Protein AF-A0A2M8BBN2-F1 (afdb_monomer_lite)

Radius of gyration: 57.18 Å; chains: 1; bounding box: 96×46×181 Å

Structure (mmCIF, N/CA/C/O backbone):
data_AF-A0A2M8BBN2-F1
#
_entry.id   AF-A0A2M8BBN2-F1
#
loop_
_atom_site.group_PDB
_atom_site.id
_atom_site.type_symbol
_atom_site.label_atom_id
_atom_site.label_alt_id
_atom_site.label_comp_id
_atom_site.label_asym_id
_atom_site.label_entity_id
_atom_site.label_seq_id
_atom_site.pdbx_PDB_ins_code
_atom_site.Cartn_x
_atom_site.Cartn_y
_atom_site.Cartn_z
_atom_site.occupancy
_atom_site.B_iso_or_equiv
_atom_site.auth_seq_id
_atom_site.auth_comp_id
_atom_site.auth_asym_id
_atom_site.auth_atom_id
_atom_site.pdbx_PDB_model_num
ATOM 1 N N . MET A 1 1 ? -32.817 11.558 -73.828 1.00 37.06 1 MET A N 1
ATOM 2 C CA . MET A 1 1 ? -32.013 11.153 -75.002 1.00 37.06 1 MET A CA 1
ATOM 3 C C . MET A 1 1 ? -30.669 11.854 -74.907 1.00 37.06 1 MET A C 1
ATOM 5 O O . MET A 1 1 ? -30.697 13.059 -74.718 1.00 37.06 1 MET A O 1
ATOM 9 N N . ALA A 1 2 ? -29.582 11.078 -75.043 1.00 34.38 2 ALA A N 1
ATOM 10 C CA . ALA A 1 2 ? -28.159 11.454 -75.169 1.00 34.38 2 ALA A CA 1
ATOM 11 C C . ALA A 1 2 ? -27.534 12.203 -73.961 1.00 34.38 2 ALA A C 1
ATOM 13 O O . ALA A 1 2 ? -28.045 13.233 -73.549 1.00 34.38 2 ALA A O 1
ATOM 14 N N . GLN A 1 3 ? -26.532 11.662 -73.238 1.00 32.53 3 GLN A N 1
ATOM 15 C CA . GLN A 1 3 ? -25.107 11.468 -73.624 1.00 32.53 3 GLN A CA 1
ATOM 16 C C . GLN A 1 3 ? -24.518 12.761 -74.222 1.00 32.53 3 GLN A C 1
ATOM 18 O O . GLN A 1 3 ? -25.110 13.316 -75.132 1.00 32.53 3 GLN A O 1
ATOM 23 N N . SER A 1 4 ? -23.371 13.318 -73.837 1.00 32.38 4 SER A N 1
ATOM 24 C CA . SER A 1 4 ? -22.127 12.802 -73.263 1.00 32.38 4 SER A CA 1
ATOM 25 C C . SER A 1 4 ? -21.274 14.036 -72.905 1.00 32.38 4 SER A C 1
ATOM 27 O O . SER A 1 4 ? -21.249 14.983 -73.689 1.00 32.38 4 SER A O 1
ATOM 29 N N . SER A 1 5 ? -20.552 14.021 -71.784 1.00 33.72 5 SER A N 1
ATOM 30 C CA . SER A 1 5 ? -19.130 14.384 -71.808 1.00 33.72 5 SER A CA 1
ATOM 31 C C . SER A 1 5 ? -18.450 13.862 -70.550 1.00 33.72 5 SER A C 1
ATOM 33 O O . SER A 1 5 ? -18.867 14.147 -69.430 1.00 33.72 5 SER A O 1
ATOM 35 N N . GLN A 1 6 ? -17.444 13.027 -70.771 1.00 36.12 6 GLN A N 1
ATOM 36 C CA . GLN A 1 6 ? -16.633 12.387 -69.753 1.00 36.12 6 GLN A CA 1
ATOM 37 C C . GLN A 1 6 ? -15.686 13.390 -69.090 1.00 36.12 6 GLN A C 1
ATOM 39 O O . GLN A 1 6 ? -15.004 14.143 -69.782 1.00 36.12 6 GLN A O 1
ATOM 44 N N . VAL A 1 7 ? -15.563 13.307 -67.767 1.00 32.25 7 VAL A N 1
ATOM 45 C CA . VAL A 1 7 ? -14.305 13.604 -67.078 1.00 32.25 7 VAL A CA 1
ATOM 46 C C . VAL A 1 7 ? -13.905 12.326 -66.361 1.00 32.25 7 VAL A C 1
ATOM 48 O O . VAL A 1 7 ? -14.660 11.769 -65.568 1.00 32.25 7 VAL A O 1
ATOM 51 N N . ASN A 1 8 ? -12.754 11.822 -66.783 1.00 30.36 8 ASN A N 1
ATOM 52 C CA . ASN A 1 8 ? -12.190 10.546 -66.405 1.00 30.36 8 ASN A CA 1
ATOM 53 C C . ASN A 1 8 ? -11.546 10.652 -65.018 1.00 30.36 8 ASN A C 1
ATOM 55 O O . ASN A 1 8 ? -10.947 11.671 -64.672 1.00 30.36 8 ASN A O 1
ATOM 59 N N . VAL A 1 9 ? -11.703 9.580 -64.254 1.00 37.41 9 VAL A N 1
ATOM 60 C CA . VAL A 1 9 ? -11.270 9.396 -62.871 1.00 37.41 9 VAL A CA 1
ATOM 61 C C . VAL A 1 9 ? -9.743 9.468 -62.797 1.00 37.41 9 VAL A C 1
ATOM 63 O O . VAL A 1 9 ? -9.046 8.592 -63.302 1.00 37.41 9 VAL A O 1
ATOM 66 N N . GLY A 1 10 ? -9.235 10.536 -62.182 1.00 28.20 10 GLY A N 1
ATOM 67 C CA . GLY A 1 10 ? -7.835 10.708 -61.812 1.00 28.20 10 GLY A CA 1
ATOM 68 C C . GLY A 1 10 ? -7.671 10.453 -60.320 1.00 28.20 10 GLY A C 1
ATOM 69 O O . GLY A 1 10 ? -8.045 11.279 -59.496 1.00 28.20 10 GLY A O 1
ATOM 70 N N . LEU A 1 11 ? -7.152 9.271 -60.024 1.00 31.52 11 LEU A N 1
ATOM 71 C CA . LEU A 1 11 ? -6.739 8.726 -58.739 1.00 31.52 11 LEU A CA 1
ATOM 72 C C . LEU A 1 11 ? -5.908 9.736 -57.911 1.00 31.52 11 LEU A C 1
ATOM 74 O O . LEU A 1 11 ? -4.714 9.891 -58.147 1.00 31.52 11 LEU A O 1
ATOM 78 N N . PHE A 1 12 ? -6.523 10.403 -56.932 1.00 30.67 12 PHE A N 1
ATOM 79 C CA . PHE A 1 12 ? -5.801 11.038 -55.824 1.00 30.67 12 PHE A CA 1
ATOM 80 C C . PHE A 1 12 ? -5.547 9.963 -54.764 1.00 30.67 12 PHE A C 1
ATOM 82 O O . PHE A 1 12 ? -6.327 9.790 -53.830 1.00 30.67 12 PHE A O 1
ATOM 89 N N . LEU A 1 13 ? -4.480 9.188 -54.958 1.00 32.03 13 LEU A N 1
ATOM 90 C CA . LEU A 1 13 ? -3.864 8.451 -53.861 1.00 32.03 13 LEU A CA 1
ATOM 91 C C . LEU A 1 13 ? -3.110 9.480 -53.019 1.00 32.03 13 LEU A C 1
ATOM 93 O O . LEU A 1 13 ? -2.299 10.237 -53.556 1.00 32.03 13 LEU A O 1
ATOM 97 N N . LEU A 1 14 ? -3.436 9.523 -51.725 1.00 31.56 14 LEU A N 1
ATOM 98 C CA . LEU A 1 14 ? -2.664 10.215 -50.702 1.00 31.56 14 LEU A CA 1
ATOM 99 C C . LEU A 1 14 ? -1.179 9.946 -50.961 1.00 31.56 14 LEU A C 1
ATOM 101 O O . LEU A 1 14 ? -0.746 8.793 -50.945 1.00 31.56 14 LEU A O 1
ATOM 105 N N . ALA A 1 15 ? -0.414 11.008 -51.214 1.00 31.03 15 ALA A N 1
ATOM 106 C CA . ALA A 1 15 ? 1.025 10.959 -51.062 1.00 31.03 15 ALA A CA 1
ATOM 107 C C . ALA A 1 15 ? 1.270 10.674 -49.581 1.00 31.03 15 ALA A C 1
ATOM 109 O O . ALA A 1 15 ? 1.101 11.553 -48.735 1.00 31.03 15 ALA A O 1
ATOM 110 N N . GLY A 1 16 ? 1.542 9.403 -49.286 1.00 28.77 16 GLY A N 1
ATOM 111 C CA . GLY A 1 16 ? 2.002 8.969 -47.988 1.00 28.77 16 GLY A CA 1
ATOM 112 C C . GLY A 1 16 ? 3.194 9.826 -47.607 1.00 28.77 16 GLY A C 1
ATOM 113 O O . GLY A 1 16 ? 4.146 9.970 -48.376 1.00 28.77 16 GLY A O 1
ATOM 114 N N . ILE A 1 17 ? 3.093 10.417 -46.426 1.00 32.44 17 ILE A N 1
ATOM 115 C CA . ILE A 1 17 ? 4.240 10.826 -45.640 1.00 32.44 17 ILE A CA 1
ATOM 116 C C . ILE A 1 17 ? 5.052 9.538 -45.472 1.00 32.44 17 ILE A C 1
ATOM 118 O O . ILE A 1 17 ? 4.738 8.706 -44.626 1.00 32.44 17 ILE A O 1
ATOM 122 N N . LEU A 1 18 ? 6.035 9.317 -46.349 1.00 31.91 18 LEU A N 1
ATOM 123 C CA . LEU A 1 18 ? 7.192 8.528 -45.968 1.00 31.91 18 LEU A CA 1
ATOM 124 C C . LEU A 1 18 ? 7.856 9.383 -44.893 1.00 31.91 18 LEU A C 1
ATOM 126 O O . LEU A 1 18 ? 8.628 10.291 -45.194 1.00 31.91 18 LEU A O 1
ATOM 130 N N . ALA A 1 19 ? 7.490 9.129 -43.637 1.00 31.58 19 ALA A N 1
ATOM 131 C CA . ALA A 1 19 ? 8.482 9.213 -42.590 1.00 31.58 19 ALA A CA 1
ATOM 132 C C . ALA A 1 19 ? 9.641 8.369 -43.120 1.00 31.58 19 ALA A C 1
ATOM 134 O O . ALA A 1 19 ? 9.463 7.182 -43.413 1.00 31.58 19 ALA A O 1
ATOM 135 N N . ALA A 1 20 ? 10.775 9.011 -43.387 1.00 31.52 20 ALA A N 1
ATOM 136 C CA . ALA A 1 20 ? 12.019 8.283 -43.423 1.00 31.52 20 ALA A CA 1
ATOM 137 C C . ALA A 1 20 ? 12.077 7.595 -42.059 1.00 31.52 20 ALA A C 1
ATOM 139 O O . ALA A 1 20 ? 12.278 8.252 -41.041 1.00 31.52 20 ALA A O 1
ATOM 140 N N . LEU A 1 21 ? 11.742 6.303 -42.029 1.00 33.34 21 LEU A N 1
ATOM 141 C CA . LEU A 1 21 ? 12.210 5.426 -40.979 1.00 33.34 21 LEU A CA 1
ATOM 142 C C . LEU A 1 21 ? 13.723 5.586 -41.046 1.00 33.34 21 LEU A C 1
ATOM 144 O O . LEU A 1 21 ? 14.350 5.046 -41.954 1.00 33.34 21 LEU A O 1
ATOM 148 N N . ALA A 1 22 ? 14.273 6.422 -40.169 1.00 35.38 22 ALA A N 1
ATOM 149 C CA . ALA A 1 22 ? 15.676 6.350 -39.835 1.00 35.38 22 ALA A CA 1
ATOM 150 C C . ALA A 1 22 ? 15.870 4.902 -39.385 1.00 35.38 22 ALA A C 1
ATOM 152 O O . ALA A 1 22 ? 15.303 4.493 -38.371 1.00 35.38 22 ALA A O 1
ATOM 153 N N . LEU A 1 23 ? 16.532 4.083 -40.205 1.00 33.66 23 LEU A N 1
ATOM 154 C CA . LEU A 1 23 ? 16.928 2.759 -39.755 1.00 33.66 23 LEU A CA 1
ATOM 155 C C . LEU A 1 23 ? 17.962 3.001 -38.655 1.00 33.66 23 LEU A C 1
ATOM 157 O O . LEU A 1 23 ? 19.104 3.376 -38.926 1.00 33.66 23 LEU A O 1
ATOM 161 N N . SER A 1 24 ? 17.518 2.864 -37.406 1.00 41.41 24 SER A N 1
ATOM 162 C CA . SER A 1 24 ? 18.380 2.903 -36.234 1.00 41.41 24 SER A CA 1
ATOM 163 C C . SER A 1 24 ? 19.472 1.837 -36.368 1.00 41.41 24 SER A C 1
ATOM 165 O O . SER A 1 24 ? 19.289 0.825 -37.061 1.00 41.41 24 SER A O 1
ATOM 167 N N . PRO A 1 25 ? 20.654 2.064 -35.774 1.00 50.00 25 PRO A N 1
ATOM 168 C CA . PRO A 1 25 ? 21.705 1.068 -35.799 1.00 50.00 25 PRO A CA 1
ATOM 169 C C . PRO A 1 25 ? 21.200 -0.269 -35.239 1.00 50.00 25 PRO A C 1
ATOM 171 O O . PRO A 1 25 ? 20.546 -0.310 -34.205 1.00 50.00 25 PRO A O 1
ATOM 174 N N . ARG A 1 26 ? 21.560 -1.374 -35.897 1.00 55.41 26 ARG A N 1
ATOM 175 C CA . ARG A 1 26 ? 21.417 -2.734 -35.372 1.00 55.41 26 ARG A CA 1
ATOM 176 C C . ARG A 1 26 ? 22.213 -2.806 -34.077 1.00 55.41 26 ARG A C 1
ATOM 178 O O . ARG A 1 26 ? 23.399 -2.483 -34.095 1.00 55.41 26 ARG A O 1
ATOM 185 N N . GLU A 1 27 ? 21.589 -3.254 -32.996 1.00 59.31 27 GLU A N 1
ATOM 186 C CA . GLU A 1 27 ? 22.273 -3.451 -31.719 1.00 59.31 27 GLU A CA 1
ATOM 187 C C . GLU A 1 27 ? 23.444 -4.430 -31.834 1.00 59.31 27 GLU A C 1
ATOM 189 O O . GLU A 1 27 ? 23.440 -5.330 -32.680 1.00 59.31 27 GLU A O 1
ATOM 194 N N . ALA A 1 28 ? 24.450 -4.274 -30.971 1.00 63.75 28 ALA A N 1
ATOM 195 C CA . ALA A 1 28 ? 25.525 -5.250 -30.874 1.00 63.75 28 ALA A CA 1
ATOM 196 C C . ALA A 1 28 ? 24.996 -6.598 -30.373 1.00 63.75 28 ALA A C 1
ATOM 198 O O . ALA A 1 28 ? 24.472 -6.717 -29.270 1.00 63.75 28 ALA A O 1
ATOM 199 N N . GLN A 1 29 ? 25.190 -7.639 -31.175 1.00 68.81 29 GLN A N 1
ATOM 200 C CA . GLN A 1 29 ? 24.784 -9.001 -30.856 1.00 68.81 29 GLN A CA 1
ATOM 201 C C . GLN A 1 29 ? 25.965 -9.842 -30.371 1.00 68.81 29 GLN A C 1
ATOM 203 O O . GLN A 1 29 ? 27.129 -9.608 -30.709 1.00 68.81 29 GLN A O 1
ATOM 208 N N . ALA A 1 30 ? 25.663 -10.900 -29.615 1.00 66.75 30 ALA A N 1
ATOM 209 C CA . ALA A 1 30 ? 26.659 -11.894 -29.238 1.00 66.75 30 ALA A CA 1
ATOM 210 C C . ALA A 1 30 ? 27.315 -12.498 -30.495 1.00 66.75 30 ALA A C 1
ATOM 212 O O . ALA A 1 30 ? 26.665 -13.172 -31.293 1.00 66.75 30 ALA A O 1
ATOM 213 N N . GLY A 1 31 ? 28.622 -12.278 -30.655 1.00 81.25 31 GLY A N 1
ATOM 214 C CA . GLY A 1 31 ? 29.372 -12.731 -31.830 1.00 81.25 31 GLY A CA 1
ATOM 215 C C . GLY A 1 31 ? 29.599 -11.665 -32.904 1.00 81.25 31 GLY A C 1
ATOM 216 O O . GLY A 1 31 ? 30.315 -11.948 -33.867 1.00 81.25 31 GLY A O 1
ATOM 217 N N . ASP A 1 32 ? 29.071 -10.449 -32.734 1.00 88.44 32 ASP A N 1
ATOM 218 C CA . ASP A 1 32 ? 29.403 -9.335 -33.617 1.00 88.44 32 ASP A CA 1
ATOM 219 C C . ASP A 1 32 ? 30.879 -8.948 -33.464 1.00 88.44 32 ASP A C 1
ATOM 221 O O . ASP A 1 32 ? 31.472 -9.002 -32.376 1.00 88.44 32 ASP A O 1
ATOM 225 N N . LYS A 1 33 ? 31.496 -8.598 -34.591 1.00 94.88 33 LYS A N 1
ATOM 226 C CA . LYS A 1 33 ? 32.918 -8.253 -34.679 1.00 94.88 33 LYS A CA 1
ATOM 227 C C . LYS A 1 33 ? 33.107 -6.782 -35.016 1.00 94.88 33 LYS A C 1
ATOM 229 O O . LYS A 1 33 ? 32.196 -6.106 -35.491 1.00 94.88 33 LYS A O 1
ATOM 234 N N . VAL A 1 34 ? 34.331 -6.305 -34.860 1.00 96.38 34 VAL A N 1
ATOM 235 C CA . VAL A 1 34 ? 34.770 -5.005 -35.373 1.00 96.38 34 VAL A CA 1
ATOM 236 C C . VAL A 1 34 ? 35.756 -5.219 -36.514 1.00 96.38 34 VAL A C 1
ATOM 238 O O . VAL A 1 34 ? 36.608 -6.104 -36.445 1.00 96.38 34 VAL A O 1
ATOM 241 N N . LEU A 1 35 ? 35.647 -4.415 -37.570 1.00 97.25 35 LEU A N 1
ATOM 242 C CA . LEU A 1 35 ? 36.564 -4.428 -38.708 1.00 97.25 35 LEU A CA 1
ATOM 243 C C . LEU A 1 35 ? 37.408 -3.154 -38.739 1.00 97.25 35 LEU A C 1
ATOM 245 O O . LEU A 1 35 ? 36.865 -2.062 -38.858 1.00 97.25 35 LEU A O 1
ATOM 249 N N . TRP A 1 36 ? 38.730 -3.296 -38.761 1.00 97.00 36 TRP A N 1
ATOM 250 C CA . TRP A 1 36 ? 39.663 -2.256 -39.192 1.00 97.00 36 TRP A CA 1
ATOM 251 C C . TRP A 1 36 ? 40.159 -2.564 -40.608 1.00 97.00 36 TRP A C 1
ATOM 253 O O . TRP A 1 36 ? 41.037 -3.409 -40.823 1.00 97.00 36 TRP A O 1
ATOM 263 N N . TYR A 1 37 ? 39.576 -1.896 -41.603 1.00 97.00 37 TYR A N 1
ATOM 264 C CA . TYR A 1 37 ? 39.881 -2.145 -43.008 1.00 97.00 37 TYR A CA 1
ATOM 265 C C . TYR A 1 37 ? 41.059 -1.287 -43.493 1.00 97.00 37 TYR A C 1
ATOM 267 O O . TYR A 1 37 ? 40.996 -0.057 -43.504 1.00 97.00 37 TYR A O 1
ATOM 275 N N . THR A 1 38 ? 42.126 -1.951 -43.948 1.00 95.62 38 THR A N 1
ATOM 276 C CA . THR A 1 38 ? 43.374 -1.325 -44.434 1.00 95.62 38 THR A CA 1
ATOM 277 C C . THR A 1 38 ? 43.567 -1.455 -45.945 1.00 95.62 38 THR A C 1
ATOM 279 O O . THR A 1 38 ? 44.577 -1.011 -46.497 1.00 95.62 38 THR A O 1
ATOM 282 N N . GLY A 1 39 ? 42.602 -2.058 -46.647 1.00 94.94 39 GLY A N 1
ATOM 283 C CA . GLY A 1 39 ? 42.651 -2.206 -48.097 1.00 94.94 39 GLY A CA 1
ATOM 284 C C . GLY A 1 39 ? 42.485 -0.862 -48.807 1.00 94.94 39 GLY A C 1
ATOM 285 O O . GLY A 1 39 ? 42.400 0.193 -48.183 1.00 94.94 39 GLY A O 1
ATOM 286 N N . ASN A 1 40 ? 42.494 -0.868 -50.143 1.00 96.25 40 ASN A N 1
ATOM 287 C CA . ASN A 1 40 ? 42.498 0.373 -50.937 1.00 96.25 40 ASN A CA 1
ATOM 288 C C . ASN A 1 40 ? 43.667 1.314 -50.561 1.00 96.25 40 ASN A C 1
ATOM 290 O O . ASN A 1 40 ? 43.545 2.538 -50.613 1.00 96.25 40 ASN A O 1
ATOM 294 N N . ALA A 1 41 ? 44.809 0.721 -50.191 1.00 94.75 41 ALA A N 1
ATOM 295 C CA . ALA A 1 41 ? 45.997 1.404 -49.684 1.00 94.75 41 ALA A CA 1
ATOM 296 C C . ALA A 1 41 ? 45.751 2.245 -48.413 1.00 94.75 41 ALA A C 1
ATOM 298 O O . ALA A 1 41 ? 46.458 3.234 -48.197 1.00 94.75 41 ALA A O 1
ATOM 299 N N . GLY A 1 42 ? 44.783 1.847 -47.583 1.00 92.50 42 GLY A N 1
ATOM 300 C CA . GLY A 1 42 ? 44.562 2.406 -46.253 1.00 92.50 42 GLY A CA 1
ATOM 301 C C . GLY A 1 42 ? 45.752 2.205 -45.313 1.00 92.50 42 GLY A C 1
ATOM 302 O O . GLY A 1 42 ? 46.735 1.527 -45.641 1.00 92.50 42 GLY A O 1
ATOM 303 N N . ILE A 1 43 ? 45.692 2.839 -44.144 1.00 90.31 43 ILE A N 1
ATOM 304 C CA . ILE A 1 43 ? 46.792 2.794 -43.177 1.00 90.31 43 ILE A CA 1
ATOM 305 C C . ILE A 1 43 ? 46.643 1.644 -42.177 1.00 90.31 43 ILE A C 1
ATOM 307 O O . ILE A 1 43 ? 45.546 1.278 -41.756 1.00 90.31 43 ILE A O 1
ATOM 311 N N . VAL A 1 44 ? 47.786 1.103 -41.758 1.00 86.81 44 VAL A N 1
ATOM 312 C CA . VAL A 1 44 ? 47.883 0.196 -40.612 1.00 86.81 44 VAL A CA 1
ATOM 313 C C . VAL A 1 44 ? 48.313 1.044 -39.416 1.00 86.81 44 VAL A C 1
ATOM 315 O O . VAL A 1 44 ? 49.452 1.508 -39.377 1.00 86.81 44 VAL A O 1
ATOM 318 N N . GLY A 1 45 ? 47.389 1.301 -38.491 1.00 82.62 45 GLY A N 1
ATOM 319 C CA . GLY A 1 45 ? 47.650 2.036 -37.251 1.00 82.62 45 GLY A CA 1
ATOM 320 C C . GLY A 1 45 ? 47.882 1.105 -36.061 1.00 82.62 45 GLY A C 1
ATOM 321 O O . GLY A 1 45 ? 47.518 -0.070 -36.109 1.00 82.62 45 GLY A O 1
ATOM 322 N N . ASP A 1 46 ? 48.475 1.633 -34.988 1.00 90.12 46 ASP A N 1
ATOM 323 C CA . ASP A 1 46 ? 48.431 0.979 -33.676 1.00 90.12 46 ASP A CA 1
ATOM 324 C C . ASP A 1 46 ? 47.048 1.214 -33.060 1.00 90.12 46 ASP A C 1
ATOM 326 O O . ASP A 1 46 ? 46.723 2.341 -32.687 1.00 90.12 46 ASP A O 1
ATOM 330 N N . VAL A 1 47 ? 46.243 0.153 -33.026 1.00 92.94 47 VAL A N 1
ATOM 331 C CA . VAL A 1 47 ? 44.835 0.142 -32.597 1.00 92.94 47 VAL A CA 1
ATOM 332 C C . VAL A 1 47 ? 44.632 -0.686 -31.327 1.00 92.94 47 VAL A C 1
ATOM 334 O O . VAL A 1 47 ? 43.511 -1.082 -31.030 1.00 92.94 47 VAL A O 1
ATOM 337 N N . ALA A 1 48 ? 45.701 -0.982 -30.579 1.00 93.75 48 ALA A N 1
ATOM 338 C CA . ALA A 1 48 ? 45.621 -1.872 -29.419 1.00 93.75 48 ALA A CA 1
ATOM 339 C C . ALA A 1 48 ? 44.654 -1.364 -28.335 1.00 93.75 48 ALA A C 1
ATOM 341 O O . ALA A 1 48 ? 43.900 -2.153 -27.772 1.00 93.75 48 ALA A O 1
ATOM 342 N N . GLU A 1 49 ? 44.648 -0.054 -28.069 1.00 94.25 49 GLU A N 1
ATOM 343 C CA . GLU A 1 49 ? 43.718 0.549 -27.105 1.00 94.25 49 GLU A CA 1
ATOM 344 C C . GLU A 1 49 ? 42.272 0.499 -27.621 1.00 94.25 49 GLU A C 1
ATOM 346 O O . GLU A 1 49 ? 41.362 0.141 -26.884 1.00 94.25 49 GLU A O 1
ATOM 351 N N . LEU A 1 50 ? 42.057 0.802 -28.906 1.00 94.06 50 LEU A N 1
ATOM 352 C CA . LEU A 1 50 ? 40.733 0.734 -29.527 1.00 94.06 50 LEU A CA 1
ATOM 353 C C . LEU A 1 50 ? 40.154 -0.689 -29.467 1.00 94.06 50 LEU A C 1
ATOM 355 O O . LEU A 1 50 ? 38.998 -0.869 -29.094 1.00 94.06 50 LEU A O 1
ATOM 359 N N . ASP A 1 51 ? 40.964 -1.692 -29.814 1.00 95.19 51 ASP A N 1
ATOM 360 C CA . ASP A 1 51 ? 40.599 -3.110 -29.727 1.00 95.19 51 ASP A CA 1
ATOM 361 C C . ASP A 1 51 ? 40.215 -3.495 -28.290 1.00 95.19 51 ASP A C 1
ATOM 363 O O . ASP A 1 51 ? 39.142 -4.054 -28.056 1.00 95.19 51 ASP A O 1
ATOM 367 N N . LEU A 1 52 ? 41.051 -3.126 -27.312 1.00 93.31 52 LEU A N 1
ATOM 368 C CA . LEU A 1 52 ? 40.801 -3.398 -25.898 1.00 93.31 52 LEU A CA 1
ATOM 369 C C . LEU A 1 52 ? 39.436 -2.865 -25.442 1.00 93.31 52 LEU A C 1
ATOM 371 O O . LEU A 1 52 ? 38.668 -3.601 -24.820 1.00 93.31 52 LEU A O 1
ATOM 375 N N . GLU A 1 53 ? 39.128 -1.610 -25.763 1.00 91.62 53 GLU A N 1
ATOM 376 C CA . GLU A 1 53 ? 37.895 -0.958 -25.318 1.00 91.62 53 GLU A CA 1
ATOM 377 C C . GLU A 1 53 ? 36.648 -1.477 -26.036 1.00 91.62 53 GLU A C 1
ATOM 379 O O . GLU A 1 53 ? 35.610 -1.663 -25.402 1.00 91.62 53 GLU A O 1
ATOM 384 N N . LEU A 1 54 ? 36.739 -1.785 -27.331 1.00 90.50 54 LEU A N 1
ATOM 385 C CA . LEU A 1 54 ? 35.615 -2.357 -28.077 1.00 90.50 54 LEU A CA 1
ATOM 386 C C . LEU A 1 54 ? 35.316 -3.797 -27.647 1.00 90.50 54 LEU A C 1
ATOM 388 O O . LEU A 1 54 ? 34.150 -4.175 -27.543 1.00 90.50 54 LEU A O 1
ATOM 392 N N . ARG A 1 55 ? 36.342 -4.598 -27.328 1.00 88.81 55 ARG A N 1
ATOM 393 C CA . ARG A 1 55 ? 36.136 -5.917 -26.704 1.00 88.81 55 ARG A CA 1
ATOM 394 C C . ARG A 1 55 ? 35.534 -5.790 -25.310 1.00 88.81 55 ARG A C 1
ATOM 396 O O . ARG A 1 55 ? 34.662 -6.582 -24.963 1.00 88.81 55 ARG A O 1
ATOM 403 N N . ALA A 1 56 ? 35.958 -4.797 -24.526 1.00 85.12 56 ALA A N 1
ATOM 404 C CA . ALA A 1 56 ? 35.350 -4.510 -23.227 1.00 85.12 56 ALA A CA 1
ATOM 405 C C . ALA A 1 56 ? 33.872 -4.095 -23.356 1.00 85.12 56 ALA A C 1
ATOM 407 O O . ALA A 1 56 ? 33.080 -4.417 -22.476 1.00 85.12 56 ALA A O 1
ATOM 408 N N . ALA A 1 57 ? 33.500 -3.451 -24.466 1.00 80.50 57 ALA A N 1
ATOM 409 C CA . ALA A 1 57 ? 32.123 -3.106 -24.817 1.00 80.50 57 ALA A CA 1
ATOM 410 C C . ALA A 1 57 ? 31.305 -4.273 -25.413 1.00 80.50 57 ALA A C 1
ATOM 412 O O . ALA A 1 57 ? 30.123 -4.098 -25.692 1.00 80.50 57 ALA A O 1
ATOM 413 N N . GLY A 1 58 ? 31.902 -5.458 -25.601 1.00 84.00 58 GLY A N 1
ATOM 414 C CA . GLY A 1 58 ? 31.198 -6.671 -26.036 1.00 84.00 58 GLY A CA 1
ATOM 415 C C . GLY A 1 58 ? 31.588 -7.214 -27.413 1.00 84.00 58 GLY A C 1
ATOM 416 O O . GLY A 1 58 ? 31.040 -8.237 -27.829 1.00 84.00 58 GLY A O 1
ATOM 417 N N . ALA A 1 59 ? 32.539 -6.595 -28.124 1.00 89.69 59 ALA A N 1
ATOM 418 C CA . ALA A 1 59 ? 32.997 -7.116 -29.411 1.00 89.69 59 ALA A CA 1
ATOM 419 C C . ALA A 1 59 ? 33.631 -8.504 -29.260 1.00 89.69 59 ALA A C 1
ATOM 421 O O . ALA A 1 59 ? 34.578 -8.705 -28.497 1.00 89.69 59 ALA A O 1
ATOM 422 N N . SER A 1 60 ? 33.134 -9.470 -30.034 1.00 92.12 60 SER A N 1
ATOM 423 C CA . SER A 1 60 ? 33.627 -10.851 -29.983 1.00 92.12 60 SER A CA 1
ATOM 424 C C . SER A 1 60 ? 35.019 -11.010 -30.600 1.00 92.12 60 SER A C 1
ATOM 426 O O . SER A 1 60 ? 35.789 -11.885 -30.196 1.00 92.12 60 SER A O 1
ATOM 428 N N . ASP A 1 61 ? 35.344 -10.163 -31.577 1.00 95.69 61 ASP A N 1
ATOM 429 C CA . ASP A 1 61 ? 36.649 -10.103 -32.217 1.00 95.69 61 ASP A CA 1
ATOM 430 C C . ASP A 1 61 ? 36.889 -8.731 -32.858 1.00 95.69 61 ASP A C 1
ATOM 432 O O . ASP A 1 61 ? 35.947 -8.015 -33.207 1.00 95.69 61 ASP A O 1
ATOM 436 N N . PHE A 1 62 ? 38.161 -8.409 -33.072 1.00 96.19 62 PHE A N 1
ATOM 437 C CA . PHE A 1 62 ? 38.610 -7.215 -33.780 1.00 96.19 62 PHE A CA 1
ATOM 438 C C . PHE A 1 62 ? 39.519 -7.647 -34.929 1.00 96.19 62 PHE A C 1
ATOM 440 O O . PHE A 1 62 ? 40.606 -8.192 -34.726 1.00 96.19 62 PHE A O 1
ATOM 447 N N . VAL A 1 63 ? 39.055 -7.432 -36.156 1.00 96.44 63 VAL A N 1
ATOM 448 C CA . VAL A 1 63 ? 39.674 -7.960 -37.370 1.00 96.44 63 VAL A CA 1
ATOM 449 C C . VAL A 1 63 ? 40.353 -6.833 -38.133 1.00 96.44 63 VAL A C 1
ATOM 451 O O . VAL A 1 63 ? 39.690 -5.927 -38.626 1.00 96.44 63 VAL A O 1
ATOM 454 N N . THR A 1 64 ? 41.667 -6.933 -38.318 1.00 96.00 64 THR A N 1
ATOM 455 C CA . THR A 1 64 ? 42.438 -6.021 -39.176 1.00 96.00 64 THR A CA 1
ATOM 456 C C . THR A 1 64 ? 42.797 -6.716 -40.486 1.00 96.00 64 THR A C 1
ATOM 458 O O . THR A 1 64 ? 43.479 -7.743 -40.472 1.00 96.00 64 THR A O 1
ATOM 461 N N . THR A 1 65 ? 42.364 -6.183 -41.633 1.00 95.62 65 THR A N 1
ATOM 462 C CA . THR A 1 65 ? 42.634 -6.810 -42.942 1.00 95.62 65 THR A CA 1
ATOM 463 C C . THR A 1 65 ? 42.643 -5.819 -44.108 1.00 95.62 65 THR A C 1
ATOM 465 O O . THR A 1 65 ? 41.924 -4.820 -44.099 1.00 95.62 65 THR A O 1
ATOM 468 N N . ASP A 1 66 ? 43.440 -6.123 -45.137 1.00 95.62 66 ASP A N 1
ATOM 469 C CA . ASP A 1 66 ? 43.474 -5.413 -46.420 1.00 95.62 66 ASP A CA 1
ATOM 470 C C . ASP A 1 66 ? 42.573 -6.050 -47.495 1.00 95.62 66 ASP A C 1
ATOM 472 O O . ASP A 1 66 ? 42.430 -5.512 -48.597 1.00 95.62 66 ASP A O 1
ATOM 476 N N . VAL A 1 67 ? 41.940 -7.183 -47.176 1.00 95.25 67 VAL A N 1
ATOM 477 C CA . VAL A 1 67 ? 41.028 -7.908 -48.062 1.00 95.25 67 VAL A CA 1
ATOM 478 C C . VAL A 1 67 ? 39.590 -7.532 -47.724 1.00 95.25 67 VAL A C 1
ATOM 480 O O . VAL A 1 67 ? 39.157 -7.672 -46.584 1.00 95.25 67 VAL A O 1
ATOM 483 N N . TRP A 1 68 ? 38.828 -7.078 -48.723 1.00 95.19 68 TRP A N 1
ATOM 484 C CA . TRP A 1 68 ? 37.415 -6.745 -48.533 1.00 95.19 68 TRP A CA 1
ATOM 485 C C . TRP A 1 68 ? 36.615 -7.993 -48.111 1.00 95.19 68 TRP A C 1
ATOM 487 O O . TRP A 1 68 ? 36.640 -8.985 -48.851 1.00 95.19 68 TRP A O 1
ATOM 497 N N . PRO A 1 69 ? 35.908 -7.979 -46.963 1.00 95.06 69 PRO A N 1
ATOM 498 C CA . PRO A 1 69 ? 35.167 -9.148 -46.503 1.00 95.06 69 PRO A CA 1
ATOM 499 C C . PRO A 1 69 ? 34.029 -9.533 -47.451 1.00 95.06 69 PRO A C 1
ATOM 501 O O . PRO A 1 69 ? 33.410 -8.690 -48.100 1.00 95.06 69 PRO A O 1
ATOM 504 N N . SER A 1 70 ? 33.717 -10.829 -47.507 1.00 90.31 70 SER A N 1
ATOM 505 C CA . SER A 1 70 ? 32.597 -11.339 -48.307 1.00 90.31 70 SER A CA 1
ATOM 506 C C . SER A 1 70 ? 31.228 -11.029 -47.699 1.00 90.31 70 SER A C 1
ATOM 508 O O . SER A 1 70 ? 30.250 -10.977 -48.440 1.00 90.31 70 SER A O 1
ATOM 510 N N . ASN A 1 71 ? 31.157 -10.844 -46.377 1.00 92.00 71 ASN A N 1
ATOM 511 C CA . ASN A 1 71 ? 29.951 -10.459 -45.651 1.00 92.00 71 ASN A CA 1
ATOM 512 C C . ASN A 1 71 ? 30.294 -9.365 -44.635 1.00 92.00 71 ASN A C 1
ATOM 514 O O . ASN A 1 71 ? 31.057 -9.611 -43.705 1.00 92.00 71 ASN A O 1
ATOM 518 N N . LEU A 1 72 ? 29.741 -8.165 -44.814 1.00 94.44 72 LEU A N 1
ATOM 519 C CA . LEU A 1 72 ? 29.913 -7.083 -43.842 1.00 94.44 72 LEU A CA 1
ATOM 520 C C . LEU A 1 72 ? 29.004 -7.247 -42.616 1.00 94.44 72 LEU A C 1
ATOM 522 O O . LEU A 1 72 ? 29.299 -6.669 -41.581 1.00 94.44 72 LEU A O 1
ATOM 526 N N . MET A 1 73 ? 27.958 -8.077 -42.699 1.00 90.62 73 MET A N 1
ATOM 527 C CA . MET A 1 73 ? 27.006 -8.288 -41.597 1.00 90.62 73 MET A CA 1
ATOM 528 C C . MET A 1 73 ? 27.582 -9.094 -40.425 1.00 90.62 73 MET A C 1
ATOM 530 O O . MET A 1 73 ? 26.952 -9.165 -39.374 1.00 90.62 73 MET A O 1
ATOM 534 N N . ASP A 1 74 ? 28.770 -9.685 -40.595 1.00 92.62 74 ASP A N 1
ATOM 535 C CA . ASP A 1 74 ? 29.538 -10.308 -39.507 1.00 92.62 74 ASP A CA 1
ATOM 536 C C . ASP A 1 74 ? 30.112 -9.256 -38.535 1.00 92.62 74 ASP A C 1
ATOM 538 O O . ASP A 1 74 ? 30.631 -9.599 -37.470 1.00 92.62 74 ASP A O 1
ATOM 542 N N . PHE A 1 75 ? 30.081 -7.981 -38.930 1.00 94.25 75 PHE A N 1
ATOM 543 C CA . PHE A 1 75 ? 30.622 -6.865 -38.175 1.00 94.25 75 PHE A CA 1
ATOM 544 C C . PHE A 1 75 ? 29.496 -5.955 -37.693 1.00 94.25 75 PHE A C 1
ATOM 546 O O . PHE A 1 75 ? 28.480 -5.792 -38.363 1.00 94.25 75 PHE A O 1
ATOM 553 N N . ARG A 1 76 ? 29.709 -5.328 -36.541 1.00 90.12 76 ARG A N 1
ATOM 554 C CA . ARG A 1 76 ? 28.873 -4.247 -36.011 1.00 90.12 76 ARG A CA 1
ATOM 555 C C . ARG A 1 76 ? 29.430 -2.884 -36.404 1.00 90.12 76 ARG A C 1
ATOM 557 O O . ARG A 1 76 ? 28.675 -2.009 -36.817 1.00 90.12 76 ARG A O 1
ATOM 564 N N . VAL A 1 77 ? 30.754 -2.733 -36.317 1.00 93.56 77 VAL A N 1
ATOM 565 C CA . VAL A 1 77 ? 31.472 -1.488 -36.620 1.00 93.56 77 VAL A CA 1
ATOM 566 C C . VAL A 1 77 ? 32.548 -1.740 -37.672 1.00 93.56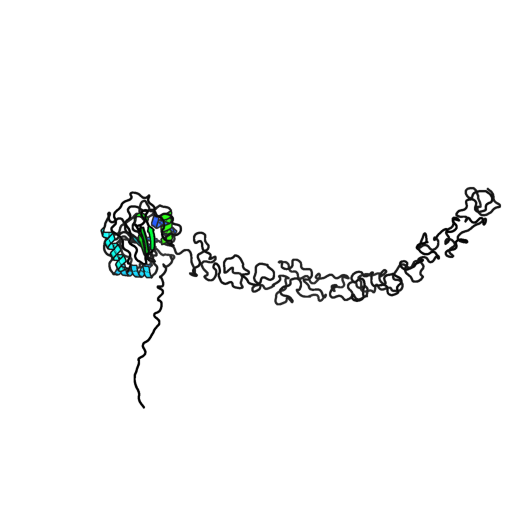 77 VAL A C 1
ATOM 568 O O . VAL A 1 77 ? 33.331 -2.688 -37.552 1.00 93.56 77 VAL A O 1
ATOM 571 N N . ILE A 1 78 ? 32.614 -0.878 -38.687 1.00 96.38 78 ILE A N 1
ATOM 572 C CA . ILE A 1 78 ? 33.639 -0.902 -39.735 1.00 96.38 78 ILE A CA 1
ATOM 573 C C . ILE A 1 78 ? 34.398 0.421 -39.756 1.00 96.38 78 ILE A C 1
ATOM 575 O O . ILE A 1 78 ? 33.846 1.462 -40.091 1.00 96.38 78 ILE A O 1
ATOM 579 N N . PHE A 1 79 ? 35.697 0.364 -39.497 1.00 97.06 79 PHE A N 1
ATOM 580 C CA . PHE A 1 79 ? 36.626 1.478 -39.623 1.00 97.06 79 PHE A CA 1
ATOM 581 C C . PHE A 1 79 ? 37.308 1.452 -40.997 1.00 97.06 79 PHE A C 1
ATOM 583 O O . PHE A 1 79 ? 37.950 0.465 -41.367 1.00 97.06 79 PHE A O 1
ATOM 590 N N . VAL A 1 80 ? 37.206 2.551 -41.747 1.00 96.81 80 VAL A N 1
ATOM 591 C CA . VAL A 1 80 ? 37.878 2.749 -43.040 1.00 96.81 80 VAL A CA 1
ATOM 592 C C . VAL A 1 80 ? 38.960 3.815 -42.875 1.00 96.81 80 VAL A C 1
ATOM 594 O O . VAL A 1 80 ? 38.684 5.016 -42.863 1.00 96.81 80 VAL A O 1
ATOM 597 N N . ALA A 1 81 ? 40.206 3.361 -42.733 1.00 91.69 81 ALA A N 1
ATOM 598 C CA . ALA A 1 81 ? 41.335 4.202 -42.347 1.00 91.69 81 ALA A CA 1
ATOM 599 C C . ALA A 1 81 ? 42.076 4.793 -43.552 1.00 91.69 81 ALA A C 1
ATOM 601 O O . ALA A 1 81 ? 42.884 4.103 -44.180 1.00 91.69 81 ALA A O 1
ATOM 602 N N . MET A 1 82 ? 41.834 6.075 -43.848 1.00 92.56 82 MET A N 1
ATOM 603 C CA . MET A 1 82 ? 42.540 6.856 -44.875 1.00 92.56 82 MET A CA 1
ATOM 604 C C . MET A 1 82 ? 42.765 6.091 -46.199 1.00 92.56 82 MET A C 1
ATOM 606 O O . MET A 1 82 ? 43.912 5.871 -46.601 1.00 92.56 82 MET A O 1
ATOM 610 N N . PRO A 1 83 ? 41.703 5.640 -46.892 1.00 95.12 83 PRO A N 1
ATOM 611 C CA . PRO A 1 83 ? 41.840 4.905 -48.145 1.00 95.12 83 PRO A CA 1
ATOM 612 C C . PRO A 1 83 ? 42.428 5.823 -49.220 1.00 95.12 83 PRO A C 1
ATOM 614 O O . PRO A 1 83 ? 42.033 6.976 -49.331 1.00 95.12 83 PRO A O 1
ATOM 617 N N . ARG A 1 84 ? 43.355 5.322 -50.039 1.00 94.75 84 ARG A N 1
ATOM 618 C CA . ARG A 1 84 ? 44.095 6.122 -51.043 1.00 94.75 84 ARG A CA 1
ATOM 619 C C . ARG A 1 84 ? 43.892 5.649 -52.477 1.00 94.75 84 ARG A C 1
ATOM 621 O O . ARG A 1 84 ? 44.511 6.150 -53.411 1.00 94.75 84 ARG A O 1
ATOM 628 N N . SER A 1 85 ? 43.063 4.632 -52.661 1.00 95.38 85 SER A N 1
ATOM 629 C CA . SER A 1 85 ? 42.623 4.140 -53.962 1.00 95.38 85 SER A CA 1
ATOM 630 C C . SER A 1 85 ? 41.096 4.060 -53.980 1.00 95.38 85 SER A C 1
ATOM 632 O O . SER A 1 85 ? 40.516 3.615 -52.989 1.00 95.38 85 SER A O 1
ATOM 634 N N . PRO A 1 86 ? 40.425 4.430 -55.086 1.00 95.19 86 PRO A N 1
ATOM 635 C CA . PRO A 1 86 ? 38.964 4.453 -55.149 1.00 95.19 86 PRO A CA 1
ATOM 636 C C . PRO A 1 86 ? 38.328 3.118 -54.758 1.00 95.19 86 PRO A C 1
ATOM 638 O O . PRO A 1 86 ? 38.830 2.058 -55.138 1.00 95.19 86 PRO A O 1
ATOM 641 N N . PHE A 1 87 ? 37.209 3.170 -54.036 1.00 95.75 87 PHE A N 1
ATOM 642 C CA . PHE A 1 87 ? 36.377 1.991 -53.807 1.00 95.75 87 PHE A CA 1
ATOM 643 C C . PHE A 1 87 ? 35.754 1.538 -55.128 1.00 95.75 87 PHE A C 1
ATOM 645 O O . PHE A 1 87 ? 35.275 2.346 -55.927 1.00 95.75 87 PHE A O 1
ATOM 652 N N . ALA A 1 88 ? 35.770 0.231 -55.369 1.00 95.44 88 ALA A N 1
ATOM 653 C CA . ALA A 1 88 ? 35.018 -0.352 -56.464 1.00 95.44 88 ALA A CA 1
ATOM 654 C C . ALA A 1 88 ? 33.511 -0.254 -56.175 1.00 95.44 88 ALA A C 1
ATOM 656 O O . ALA A 1 88 ? 33.084 -0.270 -55.022 1.00 95.44 88 ALA A O 1
ATOM 657 N N . ALA A 1 89 ? 32.688 -0.204 -57.227 1.00 92.56 89 ALA A N 1
ATOM 658 C CA . ALA A 1 89 ? 31.240 -0.011 -57.093 1.00 92.56 89 ALA A CA 1
ATOM 659 C C . ALA A 1 89 ? 30.561 -1.055 -56.184 1.00 92.56 89 ALA A C 1
ATOM 661 O O . ALA A 1 89 ? 29.611 -0.739 -55.477 1.00 92.56 89 ALA A O 1
ATOM 662 N N . ASN A 1 90 ? 31.065 -2.292 -56.169 1.00 93.94 90 ASN A N 1
ATOM 663 C CA . ASN A 1 90 ? 30.574 -3.347 -55.284 1.00 93.94 90 ASN A CA 1
ATOM 664 C C . ASN A 1 90 ? 30.941 -3.120 -53.808 1.00 93.94 90 ASN A C 1
ATOM 666 O O . ASN A 1 90 ? 30.160 -3.501 -52.945 1.00 93.94 90 ASN A O 1
ATOM 670 N N . GLN A 1 91 ? 32.090 -2.506 -53.509 1.00 96.44 91 GLN A N 1
ATOM 671 C CA . GLN A 1 91 ? 32.474 -2.156 -52.137 1.00 96.44 91 GLN A CA 1
ATOM 672 C C . GLN A 1 91 ? 31.559 -1.053 -51.600 1.00 96.44 91 GLN A C 1
ATOM 674 O O . GLN A 1 91 ? 31.021 -1.181 -50.507 1.00 96.44 91 GLN A O 1
ATOM 679 N N . THR A 1 92 ? 31.318 -0.011 -52.401 1.00 95.31 92 THR A N 1
ATOM 680 C CA . THR A 1 92 ? 30.384 1.068 -52.048 1.00 95.31 92 THR A CA 1
ATOM 681 C C . THR A 1 92 ? 28.962 0.544 -51.853 1.00 95.31 92 THR A C 1
ATOM 683 O O . THR A 1 92 ? 28.331 0.876 -50.858 1.00 95.31 92 THR A O 1
ATOM 686 N N . ALA A 1 93 ? 28.472 -0.319 -52.751 1.00 94.81 93 ALA A N 1
ATOM 687 C CA . ALA A 1 93 ? 27.144 -0.917 -52.615 1.00 94.81 93 ALA A CA 1
ATOM 688 C C . ALA A 1 93 ? 27.026 -1.801 -51.361 1.00 94.81 93 ALA A C 1
ATOM 690 O O . ALA A 1 93 ? 26.029 -1.722 -50.655 1.00 94.81 93 ALA A O 1
ATOM 691 N N . ALA A 1 94 ? 28.051 -2.605 -51.054 1.00 96.56 94 ALA A N 1
ATOM 692 C CA . ALA A 1 94 ? 28.065 -3.418 -49.839 1.00 96.56 94 ALA A CA 1
ATOM 693 C C . ALA A 1 94 ? 28.070 -2.556 -48.568 1.00 96.56 94 ALA A C 1
ATOM 695 O O . ALA A 1 94 ? 27.375 -2.887 -47.614 1.00 96.56 94 ALA A O 1
ATOM 696 N N . LEU A 1 95 ? 28.822 -1.450 -48.567 1.00 95.94 95 LEU A N 1
ATOM 697 C CA . LEU A 1 95 ? 28.853 -0.507 -47.450 1.00 95.94 95 LEU A CA 1
ATOM 698 C C . LEU A 1 95 ? 27.504 0.207 -47.265 1.00 95.94 95 LEU A C 1
ATOM 700 O O . LEU A 1 95 ? 27.059 0.355 -46.135 1.00 95.94 95 LEU A O 1
ATOM 704 N N . HIS A 1 96 ? 26.827 0.575 -48.357 1.00 92.88 96 HIS A N 1
ATOM 705 C CA . HIS A 1 96 ? 25.461 1.108 -48.306 1.00 92.88 96 HIS A CA 1
ATOM 706 C C . HIS A 1 96 ? 24.491 0.104 -47.676 1.00 92.88 96 HIS A C 1
ATOM 708 O O . HIS A 1 96 ? 23.806 0.436 -46.719 1.00 92.88 96 HIS A O 1
ATOM 714 N N . SER A 1 97 ? 24.498 -1.152 -48.141 1.00 92.25 97 SER A N 1
ATOM 715 C CA . SER A 1 97 ? 23.640 -2.203 -47.572 1.00 92.25 97 SER A CA 1
ATOM 716 C C . SER A 1 97 ? 23.942 -2.481 -46.099 1.00 92.25 97 SER A C 1
ATOM 718 O O . SER A 1 97 ? 23.038 -2.805 -45.340 1.00 92.25 97 SER A O 1
ATOM 720 N N . PHE A 1 98 ? 25.209 -2.380 -45.693 1.00 92.56 98 PHE A N 1
ATOM 721 C CA . PHE A 1 98 ? 25.628 -2.525 -44.300 1.00 92.56 98 PHE A CA 1
ATOM 722 C C . PHE A 1 98 ? 25.065 -1.412 -43.406 1.00 92.56 98 PHE A C 1
ATOM 724 O O . PHE A 1 98 ? 24.535 -1.714 -42.341 1.00 92.56 98 PHE A O 1
ATOM 731 N N . LEU A 1 99 ? 25.126 -0.157 -43.860 1.00 86.44 99 LEU A N 1
ATOM 732 C CA . LEU A 1 99 ? 24.537 0.990 -43.160 1.00 86.44 99 LEU A CA 1
ATOM 733 C C . LEU A 1 99 ? 23.006 0.883 -43.088 1.00 86.44 99 LEU A C 1
ATOM 735 O O . LEU A 1 99 ? 22.438 1.086 -42.019 1.00 86.44 99 LEU A O 1
ATOM 739 N N . GLU A 1 100 ? 22.349 0.486 -44.187 1.00 82.69 100 GLU A N 1
ATOM 740 C CA . GLU A 1 100 ? 20.902 0.213 -44.215 1.00 82.69 100 GLU A CA 1
ATOM 741 C C . GLU A 1 100 ? 20.516 -0.917 -43.251 1.00 82.69 100 GLU A C 1
ATOM 743 O O . GLU A 1 100 ? 19.449 -0.889 -42.659 1.00 82.69 100 GLU A O 1
ATOM 748 N N . ALA A 1 101 ? 21.382 -1.910 -43.046 1.00 78.94 101 ALA A N 1
ATOM 749 C CA . ALA A 1 101 ? 21.164 -2.965 -42.057 1.00 78.94 101 ALA A CA 1
ATOM 750 C C . ALA A 1 101 ? 21.508 -2.537 -40.617 1.00 78.94 101 ALA A C 1
ATOM 752 O O . ALA A 1 101 ? 21.565 -3.387 -39.728 1.00 78.94 101 ALA A O 1
ATOM 753 N N . GLY A 1 102 ? 21.775 -1.248 -40.392 1.00 76.31 102 GLY A N 1
ATOM 754 C CA . GLY A 1 102 ? 22.055 -0.675 -39.083 1.00 76.31 102 GLY A CA 1
ATOM 755 C C . GLY A 1 102 ? 23.499 -0.856 -38.599 1.00 76.31 102 GLY A C 1
ATOM 756 O O . GLY A 1 102 ? 23.791 -0.602 -37.433 1.00 76.31 102 GLY A O 1
ATOM 757 N N . GLY A 1 103 ? 24.424 -1.312 -39.442 1.00 84.69 103 GLY A N 1
ATOM 758 C CA . GLY A 1 103 ? 25.847 -1.350 -39.103 1.00 84.69 103 GLY A CA 1
ATOM 759 C C . GLY A 1 103 ? 26.453 0.055 -39.031 1.00 84.69 103 GLY A C 1
ATOM 760 O O . GLY A 1 103 ? 26.020 0.943 -39.756 1.00 84.69 103 GLY A O 1
ATOM 761 N N . VAL A 1 104 ? 27.469 0.268 -38.189 1.00 90.25 104 VAL A N 1
ATOM 762 C CA . VAL A 1 104 ? 28.146 1.573 -38.052 1.00 90.25 104 VAL A CA 1
ATOM 763 C C . VAL A 1 104 ? 29.418 1.606 -38.890 1.00 90.25 104 VAL A C 1
ATOM 765 O O . VAL A 1 104 ? 30.285 0.739 -38.754 1.00 90.25 104 VAL A O 1
ATOM 768 N N . ALA A 1 105 ? 29.565 2.615 -39.748 1.00 94.00 105 ALA A N 1
ATOM 769 C CA . ALA A 1 105 ? 30.791 2.828 -40.515 1.00 94.00 105 ALA A CA 1
ATOM 770 C C . ALA A 1 105 ? 31.496 4.109 -40.069 1.00 94.00 105 ALA A C 1
ATOM 772 O O . ALA A 1 105 ? 30.899 5.180 -40.047 1.00 94.00 105 ALA A O 1
ATOM 773 N N . VAL A 1 106 ? 32.791 4.009 -39.779 1.00 95.38 106 VAL A N 1
ATOM 774 C CA . VAL A 1 106 ? 33.647 5.133 -39.400 1.00 95.38 106 VAL A CA 1
ATOM 775 C C . VAL A 1 106 ? 34.614 5.424 -40.543 1.00 95.38 106 VAL A C 1
ATOM 777 O O . VAL A 1 106 ? 35.544 4.655 -40.807 1.00 95.38 106 VAL A O 1
ATOM 780 N N . LEU A 1 107 ? 34.400 6.536 -41.244 1.00 96.62 107 LEU A N 1
ATOM 781 C CA . LEU A 1 107 ? 35.294 7.017 -42.293 1.00 96.62 107 LEU A CA 1
ATOM 782 C C . LEU A 1 107 ? 36.303 7.996 -41.698 1.00 96.62 107 LEU A C 1
ATOM 784 O O . LEU A 1 107 ? 35.927 9.026 -41.136 1.00 96.62 107 LEU A O 1
ATOM 788 N N . MET A 1 108 ? 37.587 7.669 -41.837 1.00 93.25 108 MET A N 1
ATOM 789 C CA . MET A 1 108 ? 38.656 8.383 -41.143 1.00 93.25 108 MET A CA 1
ATOM 790 C C . MET A 1 108 ? 39.593 9.070 -42.132 1.00 93.25 108 MET A C 1
ATOM 792 O O . MET A 1 108 ? 40.250 8.410 -42.947 1.00 93.25 108 MET A O 1
ATOM 796 N N . GLY A 1 109 ? 39.637 10.397 -42.053 1.00 90.38 109 GLY A N 1
ATOM 797 C CA . GLY A 1 109 ? 40.616 11.245 -42.724 1.00 90.38 109 GLY A CA 1
ATOM 798 C C . GLY A 1 109 ? 41.778 11.631 -41.811 1.00 90.38 109 GLY A C 1
ATOM 799 O O . GLY A 1 109 ? 41.897 11.149 -40.689 1.00 90.38 109 GLY A O 1
ATOM 800 N N . ASP A 1 110 ? 42.638 12.499 -42.325 1.00 87.00 110 ASP A N 1
ATOM 801 C CA . ASP A 1 110 ? 43.753 13.125 -41.609 1.00 87.00 110 ASP A CA 1
ATOM 802 C C . ASP A 1 110 ? 44.073 14.463 -42.311 1.00 87.00 110 ASP A C 1
ATOM 804 O O . ASP A 1 110 ? 43.436 14.852 -43.302 1.00 87.00 110 ASP A O 1
ATOM 808 N N . SER A 1 111 ? 45.084 15.191 -41.848 1.00 84.94 111 SER A N 1
ATOM 809 C CA . SER A 1 111 ? 45.607 16.347 -42.557 1.00 84.94 111 SER A CA 1
ATOM 810 C C . SER A 1 111 ? 46.031 15.987 -43.982 1.00 84.94 111 SER A C 1
ATOM 812 O O . SER A 1 111 ? 46.903 15.151 -44.217 1.00 84.94 111 SER A O 1
ATOM 814 N N . SER A 1 112 ? 45.518 16.738 -44.962 1.00 79.12 112 SER A N 1
ATOM 815 C CA . SER A 1 112 ? 45.906 16.604 -46.378 1.00 79.12 112 SER A CA 1
ATOM 816 C C . SER A 1 112 ? 47.392 16.894 -46.662 1.00 79.12 112 SER A C 1
ATOM 818 O O . SER A 1 112 ? 47.872 16.684 -47.775 1.00 79.12 112 SER A O 1
ATOM 820 N N . LEU A 1 113 ? 48.144 17.361 -45.658 1.00 76.75 113 LEU A N 1
ATOM 821 C CA . LEU A 1 113 ? 49.597 17.529 -45.717 1.00 76.75 113 LEU A CA 1
ATOM 822 C C . LEU A 1 113 ? 50.341 16.185 -45.725 1.00 76.75 113 LEU A C 1
ATOM 824 O O . LEU A 1 113 ? 51.482 16.125 -46.191 1.00 76.75 113 LEU A O 1
ATOM 828 N N . ILE A 1 114 ? 49.693 15.122 -45.244 1.00 69.81 114 ILE A N 1
ATOM 829 C CA . ILE A 1 114 ? 50.209 13.759 -45.215 1.00 69.81 114 ILE A CA 1
ATOM 830 C C . ILE A 1 114 ? 49.254 12.906 -46.063 1.00 69.81 114 ILE A C 1
ATOM 832 O O . ILE A 1 114 ? 48.146 12.587 -45.657 1.00 69.81 114 ILE A O 1
ATOM 836 N N . LEU A 1 115 ? 49.691 12.552 -47.278 1.00 81.56 115 LEU A N 1
ATOM 837 C CA . LEU A 1 115 ? 48.952 11.703 -48.233 1.00 81.56 115 LEU A CA 1
ATOM 838 C C . LEU A 1 115 ? 47.619 12.310 -48.730 1.00 81.56 115 LEU A C 1
ATOM 840 O O . LEU A 1 115 ? 46.560 11.740 -48.479 1.00 81.56 115 LEU A O 1
ATOM 844 N N . PRO A 1 116 ? 47.633 13.441 -49.461 1.00 85.50 116 PRO A N 1
ATOM 845 C CA . PRO A 1 116 ? 46.425 14.173 -49.873 1.00 85.50 116 PRO A CA 1
ATOM 846 C C . PRO A 1 116 ? 45.402 13.346 -50.668 1.00 85.50 116 PRO A C 1
ATOM 848 O O . PRO A 1 116 ? 44.217 13.677 -50.665 1.00 85.50 116 PRO A O 1
ATOM 851 N N . GLU A 1 117 ? 45.832 12.270 -51.330 1.00 89.19 117 GLU A N 1
ATOM 852 C CA . GLU A 1 117 ? 44.976 11.399 -52.140 1.00 89.19 117 GLU A CA 1
ATOM 853 C C . GLU A 1 117 ? 43.825 10.728 -51.360 1.00 89.19 117 GLU A C 1
ATOM 855 O O . GLU A 1 117 ? 42.837 10.297 -51.967 1.00 89.19 117 GLU A O 1
ATOM 860 N N . HIS A 1 118 ? 43.913 10.658 -50.025 1.00 91.31 118 HIS A N 1
ATOM 861 C CA . HIS A 1 118 ? 42.845 10.080 -49.208 1.00 91.31 118 HIS A CA 1
ATOM 862 C C . HIS A 1 118 ? 41.576 10.945 -49.180 1.00 91.31 118 HIS A C 1
ATOM 864 O O . HIS A 1 118 ? 40.473 10.406 -49.122 1.00 91.31 118 HIS A O 1
ATOM 870 N N . VAL A 1 119 ? 41.711 12.273 -49.292 1.00 93.00 119 VAL A N 1
ATOM 871 C CA . VAL A 1 119 ? 40.574 13.209 -49.258 1.00 93.00 119 VAL A CA 1
ATOM 872 C C . VAL A 1 119 ? 39.656 12.988 -50.460 1.00 93.00 119 VAL A C 1
ATOM 874 O O . VAL A 1 119 ? 38.446 12.830 -50.300 1.00 93.00 119 VAL A O 1
ATOM 877 N N . ASP A 1 120 ? 40.230 12.908 -51.664 1.00 93.94 120 ASP A N 1
ATOM 878 C CA . ASP A 1 120 ? 39.472 12.640 -52.892 1.00 93.94 120 ASP A CA 1
ATOM 879 C C . ASP A 1 120 ? 38.821 11.250 -52.856 1.00 93.94 120 ASP A C 1
ATOM 881 O O . ASP A 1 120 ? 37.688 11.072 -53.307 1.00 93.94 120 ASP A O 1
ATOM 885 N N . THR A 1 121 ? 39.515 10.267 -52.276 1.00 95.81 121 THR A N 1
ATOM 886 C CA . THR A 1 121 ? 39.011 8.895 -52.151 1.00 95.81 121 THR A CA 1
ATOM 887 C C . THR A 1 121 ? 37.821 8.815 -51.191 1.00 95.81 121 THR A C 1
ATOM 889 O O . THR A 1 121 ? 36.788 8.257 -51.560 1.00 95.81 121 THR A O 1
ATOM 892 N N . LEU A 1 122 ? 37.923 9.408 -49.996 1.00 96.25 122 LEU A N 1
ATOM 893 C CA . LEU A 1 122 ? 36.831 9.472 -49.018 1.00 96.25 122 LEU A CA 1
ATOM 894 C C . LEU A 1 122 ? 35.617 10.226 -49.573 1.00 96.25 122 LEU A C 1
ATOM 896 O O . LEU A 1 122 ? 34.492 9.748 -49.456 1.00 96.25 122 LEU A O 1
ATOM 900 N N . ASN A 1 123 ? 35.834 11.358 -50.250 1.00 96.25 123 ASN A N 1
ATOM 901 C CA . ASN A 1 123 ? 34.754 12.101 -50.904 1.00 96.25 123 ASN A CA 1
ATOM 902 C C . ASN A 1 123 ? 34.074 11.290 -52.019 1.00 96.25 123 ASN A C 1
ATOM 904 O O . ASN A 1 123 ? 32.867 11.419 -52.222 1.00 96.25 123 ASN A O 1
ATOM 908 N N . GLY A 1 124 ? 34.822 10.429 -52.716 1.00 96.50 124 GLY A N 1
ATOM 909 C CA . GLY A 1 124 ? 34.264 9.461 -53.659 1.00 96.50 124 GLY A CA 1
ATOM 910 C C . GLY A 1 124 ? 33.381 8.404 -52.987 1.00 96.50 124 GLY A C 1
ATOM 911 O O . GLY A 1 124 ? 32.328 8.069 -53.529 1.00 96.50 124 GLY A O 1
ATOM 912 N N . ILE A 1 125 ? 33.768 7.919 -51.799 1.00 97.19 125 ILE A N 1
ATOM 913 C CA . ILE A 1 125 ? 32.951 6.997 -50.990 1.00 97.19 125 ILE A CA 1
ATOM 914 C C . ILE A 1 125 ? 31.660 7.694 -50.549 1.00 97.19 125 ILE A C 1
ATOM 916 O O . ILE A 1 125 ? 30.585 7.165 -50.812 1.00 97.19 125 ILE A O 1
ATOM 920 N N . LEU A 1 126 ? 31.751 8.900 -49.974 1.00 97.00 126 LEU A N 1
ATOM 921 C CA . LEU A 1 126 ? 30.589 9.687 -49.538 1.00 97.00 126 LEU A CA 1
ATOM 922 C C . LEU A 1 126 ? 29.603 9.934 -50.680 1.00 97.00 126 LEU A C 1
ATOM 924 O O . LEU A 1 126 ? 28.414 9.670 -50.539 1.00 97.00 126 LEU A O 1
ATOM 928 N N . ALA A 1 127 ? 30.098 10.366 -51.843 1.00 95.94 127 ALA A N 1
ATOM 929 C CA . ALA A 1 127 ? 29.257 10.563 -53.020 1.00 95.94 127 ALA A CA 1
ATOM 930 C C . ALA A 1 127 ? 28.585 9.260 -53.485 1.00 95.94 127 ALA A C 1
ATOM 932 O O . ALA A 1 127 ? 27.439 9.285 -53.929 1.00 95.94 127 ALA A O 1
ATOM 933 N N . GLY A 1 128 ? 29.285 8.129 -53.378 1.00 94.38 128 GLY A N 1
ATOM 934 C CA . GLY A 1 128 ? 28.747 6.811 -53.698 1.00 94.38 128 GLY A CA 1
ATOM 935 C C . GLY A 1 128 ? 27.704 6.297 -52.698 1.00 94.38 128 GLY A C 1
ATOM 936 O O . GLY A 1 128 ? 26.837 5.525 -53.095 1.00 94.38 128 GLY A O 1
ATOM 937 N N . LEU A 1 129 ? 27.768 6.749 -51.443 1.00 94.44 129 LEU A N 1
ATOM 938 C CA . LEU A 1 129 ? 26.764 6.502 -50.402 1.00 94.44 129 LEU A CA 1
ATOM 939 C C . LEU A 1 129 ? 25.600 7.510 -50.442 1.00 94.44 129 LEU A C 1
ATOM 941 O O . LEU A 1 129 ? 24.657 7.372 -49.679 1.00 94.44 129 LEU A O 1
ATOM 945 N N . GLY A 1 130 ? 25.654 8.523 -51.315 1.00 92.94 130 GLY A N 1
ATOM 946 C CA . GLY A 1 130 ? 24.631 9.570 -51.407 1.00 92.94 130 GLY A CA 1
ATOM 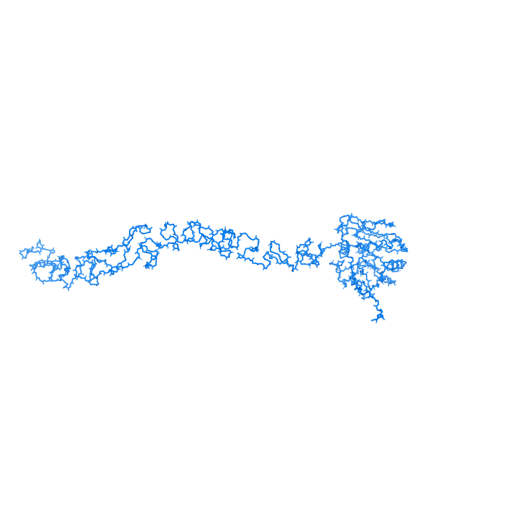947 C C . GLY A 1 130 ? 24.814 10.742 -50.436 1.00 92.94 130 GLY A C 1
ATOM 948 O O . GLY A 1 130 ? 24.087 11.728 -50.551 1.00 92.94 130 GLY A O 1
ATOM 949 N N . SER A 1 131 ? 25.822 10.696 -49.562 1.00 93.38 131 SER A N 1
ATOM 950 C CA . SER A 1 131 ? 26.110 11.755 -48.594 1.00 93.38 131 SER A CA 1
ATOM 951 C C . SER A 1 131 ? 26.555 13.056 -49.274 1.00 93.38 131 SER A C 1
ATOM 953 O O . SER A 1 131 ? 27.357 13.086 -50.228 1.00 93.38 131 SER A O 1
ATOM 955 N N . GLN A 1 132 ? 26.049 14.172 -48.748 1.00 94.56 132 GLN A N 1
ATOM 956 C CA . GLN A 1 132 ? 26.434 15.523 -49.164 1.00 94.56 132 GLN A CA 1
ATOM 957 C C . GLN A 1 132 ? 27.608 16.092 -48.355 1.00 94.56 132 GLN A C 1
ATOM 959 O O . GLN A 1 132 ? 28.172 17.111 -48.761 1.00 94.56 132 GLN A O 1
ATOM 964 N N . SER A 1 133 ? 28.020 15.415 -47.279 1.00 94.50 133 SER A N 1
ATOM 965 C CA . SER A 1 133 ? 29.206 15.771 -46.498 1.00 94.50 133 SER A CA 1
ATOM 966 C C . SER A 1 133 ? 30.486 15.650 -47.316 1.00 94.50 133 SER A C 1
ATOM 968 O O . SER A 1 133 ? 30.575 14.864 -48.266 1.00 94.50 133 SER A O 1
ATOM 970 N N . ARG A 1 134 ? 31.507 16.440 -46.968 1.00 94.56 134 ARG A N 1
ATOM 971 C CA . ARG A 1 134 ? 32.808 16.418 -47.654 1.00 94.56 134 ARG A CA 1
ATOM 972 C C . ARG A 1 134 ? 33.971 16.553 -46.680 1.00 94.56 134 ARG A C 1
ATOM 974 O O . ARG A 1 134 ? 33.989 17.452 -45.848 1.00 94.56 134 ARG A O 1
ATOM 981 N N . PHE A 1 135 ? 34.998 15.735 -46.865 1.00 92.69 135 PHE A N 1
ATOM 982 C CA . PHE A 1 135 ? 36.319 15.980 -46.297 1.00 92.69 135 PHE A CA 1
ATOM 983 C C . PHE A 1 135 ? 36.984 17.134 -47.049 1.00 92.69 135 PHE A C 1
ATOM 985 O O . PHE A 1 135 ? 37.010 17.161 -48.284 1.00 92.69 135 PHE A O 1
ATOM 992 N N . LEU A 1 136 ? 37.514 18.101 -46.307 1.00 88.56 136 LEU A N 1
ATOM 993 C CA . LEU A 1 136 ? 38.159 19.284 -46.858 1.00 88.56 136 LEU A CA 1
ATOM 994 C C . LEU A 1 136 ? 39.673 19.090 -46.923 1.00 88.56 136 LEU A C 1
ATOM 996 O O . LEU A 1 136 ? 40.300 18.643 -45.962 1.00 88.56 136 LEU A O 1
ATOM 1000 N N . SER A 1 137 ? 40.285 19.530 -48.026 1.00 79.19 137 SER A N 1
ATOM 1001 C CA . SER A 1 137 ? 41.734 19.733 -48.095 1.00 79.19 137 SER A CA 1
ATOM 1002 C C . SER A 1 137 ? 42.119 20.938 -47.233 1.00 79.19 137 SER A C 1
ATOM 1004 O O . SER A 1 137 ? 42.277 22.058 -47.717 1.00 79.19 137 SER A O 1
ATOM 1006 N N . ALA A 1 138 ? 42.217 20.716 -45.928 1.00 68.75 138 ALA A N 1
ATOM 1007 C CA . ALA A 1 138 ? 42.716 21.686 -44.970 1.00 68.75 138 ALA A CA 1
ATOM 1008 C C . ALA A 1 138 ? 44.167 21.353 -44.598 1.00 68.75 138 ALA A C 1
ATOM 1010 O O . ALA A 1 138 ? 44.570 20.186 -44.564 1.00 68.75 138 ALA A O 1
ATOM 1011 N N . GLY A 1 139 ? 44.958 22.391 -44.327 1.00 59.66 139 GLY A N 1
ATOM 1012 C CA . GLY A 1 139 ? 46.291 22.258 -43.748 1.00 59.66 139 GLY A CA 1
ATOM 1013 C C . GLY A 1 139 ? 46.364 22.992 -42.415 1.00 59.66 139 GLY A C 1
ATOM 1014 O O . GLY A 1 139 ? 46.009 24.170 -42.359 1.00 59.66 139 GLY A O 1
ATOM 1015 N N . GLY A 1 140 ? 46.862 22.328 -41.366 1.00 58.06 140 GLY A N 1
ATOM 1016 C CA . GLY A 1 140 ? 47.263 23.019 -40.137 1.00 58.06 140 GLY A CA 1
ATOM 1017 C C . GLY A 1 140 ? 47.361 22.190 -38.855 1.00 58.06 140 GLY A C 1
ATOM 1018 O O . GLY A 1 140 ? 46.488 22.306 -38.011 1.00 58.06 140 GLY A O 1
ATOM 1019 N N . PHE A 1 141 ? 48.472 21.456 -38.722 1.00 56.59 141 PHE A N 1
ATOM 1020 C CA . PHE A 1 141 ? 49.291 21.174 -37.527 1.00 56.59 141 PHE A CA 1
ATOM 1021 C C . PHE A 1 141 ? 48.825 21.693 -36.148 1.00 56.59 141 PHE A C 1
ATOM 1023 O O . PHE A 1 141 ? 48.839 22.902 -35.914 1.00 56.59 141 PHE A O 1
ATOM 1030 N N . GLU A 1 142 ? 48.726 20.774 -35.181 1.00 57.72 142 GLU A N 1
ATOM 1031 C CA . GLU A 1 142 ? 49.202 20.970 -33.802 1.00 57.72 142 GLU A CA 1
ATOM 1032 C C . GLU A 1 142 ? 49.961 19.691 -33.392 1.00 57.72 142 GLU A C 1
ATOM 1034 O O . GLU A 1 142 ? 49.447 18.589 -33.567 1.00 57.72 142 GLU A O 1
ATOM 1039 N N . ASP A 1 143 ? 51.226 19.830 -32.976 1.00 56.56 143 ASP A N 1
ATOM 1040 C CA . ASP A 1 143 ? 52.123 18.697 -32.706 1.00 56.56 143 ASP A CA 1
ATOM 1041 C C . ASP A 1 143 ? 51.859 18.090 -31.320 1.00 56.56 143 ASP A C 1
ATOM 1043 O O . ASP A 1 143 ? 51.728 18.817 -30.332 1.00 56.56 143 ASP A O 1
ATOM 1047 N N . GLY A 1 144 ? 51.838 16.758 -31.255 1.00 60.41 144 GLY A N 1
ATOM 1048 C CA . GLY A 1 144 ? 51.600 15.981 -30.041 1.00 60.41 144 GLY A CA 1
ATOM 1049 C C . GLY A 1 144 ? 50.127 15.826 -29.653 1.00 60.41 144 GLY A C 1
ATOM 1050 O O . GLY A 1 144 ? 49.281 16.668 -29.940 1.00 60.41 144 GLY A O 1
ATOM 1051 N N . CYS A 1 145 ? 49.831 14.735 -28.941 1.00 67.44 145 CYS A N 1
ATOM 1052 C CA . CYS A 1 145 ? 48.531 14.578 -28.310 1.00 67.44 145 CYS A CA 1
ATOM 1053 C C . CYS A 1 145 ? 48.416 15.525 -27.109 1.00 67.44 145 CYS A C 1
ATOM 1055 O O . CYS A 1 145 ? 49.128 15.363 -26.118 1.00 67.44 145 CYS A O 1
ATOM 1057 N N . GLY A 1 146 ? 47.569 16.546 -27.202 1.00 59.03 146 GLY A N 1
ATOM 1058 C CA . GLY A 1 146 ? 47.432 17.547 -26.134 1.00 59.03 146 GLY A CA 1
ATOM 1059 C C . GLY A 1 146 ? 46.376 18.612 -26.405 1.00 59.03 146 GLY A C 1
ATOM 1060 O O . GLY A 1 146 ? 46.379 19.671 -25.775 1.00 59.03 146 GLY A O 1
ATOM 1061 N N . LYS A 1 147 ? 45.509 18.351 -27.381 1.00 64.44 147 LYS A N 1
ATOM 1062 C CA . LYS A 1 147 ? 44.456 19.237 -27.858 1.00 64.44 147 LYS A CA 1
ATOM 1063 C C . LYS A 1 147 ? 43.176 18.459 -27.891 1.00 64.44 147 LYS A C 1
ATOM 1065 O O . LYS A 1 147 ? 43.194 17.247 -28.055 1.00 64.44 147 LYS A O 1
ATOM 1070 N N . ALA A 1 148 ? 42.105 19.173 -27.618 1.00 69.62 148 ALA A N 1
ATOM 1071 C CA . ALA A 1 148 ? 40.960 18.570 -27.007 1.00 69.62 148 ALA A CA 1
ATOM 1072 C C . ALA A 1 148 ? 39.743 19.389 -27.451 1.00 69.62 148 ALA A C 1
ATOM 1074 O O . ALA A 1 148 ? 39.725 20.616 -27.284 1.00 69.62 148 ALA A O 1
ATOM 1075 N N . ALA A 1 149 ? 38.833 18.747 -28.177 1.00 71.62 149 ALA A N 1
ATOM 1076 C CA . ALA A 1 149 ? 37.636 19.379 -28.719 1.00 71.62 149 ALA A CA 1
ATOM 1077 C C . ALA A 1 149 ? 36.460 19.089 -27.791 1.00 71.62 149 ALA A C 1
ATOM 1079 O O . ALA A 1 149 ? 36.329 17.971 -27.298 1.00 71.62 149 ALA A O 1
ATOM 1080 N N . HIS A 1 150 ? 35.637 20.107 -27.561 1.00 73.06 150 HIS A N 1
ATOM 1081 C CA . HIS A 1 150 ? 34.403 19.949 -26.807 1.00 73.06 150 HIS A CA 1
ATOM 1082 C C . HIS A 1 150 ? 33.305 19.439 -27.726 1.00 73.06 150 HIS A C 1
ATOM 1084 O O . HIS A 1 150 ? 33.245 19.821 -28.901 1.00 73.06 150 HIS A O 1
ATOM 1090 N N . MET A 1 151 ? 32.437 18.613 -27.157 1.00 74.44 151 MET A N 1
ATOM 1091 C CA . MET A 1 151 ? 31.187 18.223 -27.784 1.00 74.44 151 MET A CA 1
ATOM 1092 C C . MET A 1 151 ? 30.319 19.454 -28.042 1.00 74.44 151 MET A C 1
ATOM 1094 O O . MET A 1 151 ? 30.221 20.345 -27.196 1.00 74.44 151 MET A O 1
ATOM 1098 N N . VAL A 1 152 ? 29.768 19.536 -29.251 1.00 71.38 152 VAL A N 1
ATOM 1099 C CA . VAL A 1 152 ? 28.970 20.682 -29.712 1.00 71.38 152 VAL A CA 1
ATOM 1100 C C . VAL A 1 152 ? 27.498 20.319 -29.773 1.00 71.38 152 VAL A C 1
ATOM 1102 O O . VAL A 1 152 ? 26.682 21.069 -29.246 1.00 71.38 152 VAL A O 1
ATOM 1105 N N . ASP A 1 153 ? 27.192 19.166 -30.363 1.00 65.94 153 ASP A N 1
ATOM 1106 C CA . ASP A 1 153 ? 25.844 18.616 -30.438 1.00 65.94 153 ASP A CA 1
ATOM 1107 C C . ASP A 1 153 ? 25.758 17.326 -29.608 1.00 65.94 153 ASP A C 1
ATOM 1109 O O . ASP A 1 153 ? 26.684 16.506 -29.604 1.00 65.94 153 ASP A O 1
ATOM 1113 N N . GLU A 1 154 ? 24.641 17.149 -28.903 1.00 65.06 154 GLU A N 1
ATOM 1114 C CA . GLU A 1 154 ? 24.355 15.940 -28.130 1.00 65.06 154 GLU A CA 1
ATOM 1115 C C . GLU A 1 154 ? 24.092 14.756 -29.064 1.00 65.06 154 GLU A C 1
ATOM 1117 O O . GLU A 1 154 ? 23.340 14.854 -30.036 1.00 65.06 154 GLU A O 1
ATOM 1122 N N . HIS A 1 155 ? 24.738 13.626 -28.781 1.00 69.38 155 HIS A N 1
ATOM 1123 C CA . HIS A 1 155 ? 24.588 12.400 -29.554 1.00 69.38 155 HIS A CA 1
ATOM 1124 C C . HIS A 1 155 ? 24.994 11.186 -28.703 1.00 69.38 155 HIS A C 1
ATOM 1126 O O . HIS A 1 155 ? 26.017 11.273 -28.019 1.00 69.38 155 HIS A O 1
ATOM 1132 N N . PRO A 1 156 ? 24.301 10.032 -28.795 1.00 65.50 156 PRO A N 1
ATOM 1133 C CA . PRO A 1 156 ? 24.636 8.822 -28.031 1.00 65.50 156 PRO A CA 1
ATOM 1134 C C . PRO A 1 156 ? 26.110 8.391 -28.131 1.00 65.50 156 PRO A C 1
ATOM 1136 O O . PRO A 1 156 ? 26.739 8.088 -27.124 1.00 65.50 156 PRO A O 1
ATOM 1139 N N . PHE A 1 157 ? 26.717 8.466 -29.326 1.00 70.88 157 PHE A N 1
ATOM 1140 C CA . PHE A 1 157 ? 28.161 8.218 -29.515 1.00 70.88 157 PHE A CA 1
ATOM 1141 C C . PHE A 1 157 ? 29.083 9.046 -28.608 1.00 70.88 157 PHE A C 1
ATOM 1143 O O . PHE A 1 157 ? 30.200 8.624 -28.327 1.00 70.88 157 PHE A O 1
ATOM 1150 N N . ALA A 1 158 ? 28.645 10.204 -28.136 1.00 71.00 158 ALA A N 1
ATOM 1151 C CA . ALA A 1 158 ? 29.443 11.101 -27.318 1.00 71.00 158 ALA A CA 1
ATOM 1152 C C . ALA A 1 158 ? 28.925 11.263 -25.882 1.00 71.00 158 ALA A C 1
ATOM 1154 O O . ALA A 1 158 ? 29.398 12.136 -25.154 1.00 71.00 158 ALA A O 1
ATOM 1155 N N . ALA A 1 159 ? 27.980 10.421 -25.457 1.00 73.44 159 ALA A N 1
ATOM 1156 C CA . ALA A 1 159 ? 27.514 10.404 -24.078 1.00 73.44 159 ALA A CA 1
ATOM 1157 C C . ALA A 1 159 ? 28.693 10.163 -23.115 1.00 73.44 159 ALA A C 1
ATOM 1159 O O . ALA A 1 159 ? 29.505 9.257 -23.319 1.00 73.44 159 ALA A O 1
ATOM 1160 N N . GLY A 1 160 ? 28.815 11.010 -22.089 1.00 72.69 160 GLY A N 1
ATOM 1161 C CA . GLY A 1 160 ? 29.912 10.947 -21.115 1.00 72.69 160 GLY A CA 1
ATOM 1162 C C . GLY A 1 160 ? 31.296 11.323 -21.664 1.00 72.69 160 GLY A C 1
ATOM 1163 O O . GLY A 1 160 ? 32.299 11.039 -21.009 1.00 72.69 160 GLY A O 1
ATOM 1164 N N . VAL A 1 161 ? 31.370 11.929 -22.855 1.00 78.12 161 VAL A N 1
ATOM 1165 C CA . VAL A 1 161 ? 32.614 12.392 -23.483 1.00 78.12 161 VAL A CA 1
ATOM 1166 C C . VAL A 1 161 ? 32.654 13.918 -23.434 1.00 78.12 161 VAL A C 1
ATOM 1168 O O . VAL A 1 161 ? 32.019 14.591 -24.241 1.00 78.12 161 VAL A O 1
ATOM 1171 N N . ASP A 1 162 ? 33.432 14.485 -22.515 1.00 74.38 162 ASP A N 1
ATOM 1172 C CA . ASP A 1 162 ? 33.554 15.944 -22.391 1.00 74.38 162 ASP A CA 1
ATOM 1173 C C . ASP A 1 162 ? 34.567 16.521 -23.390 1.00 74.38 162 ASP A C 1
ATOM 1175 O O . ASP A 1 162 ? 34.451 17.672 -23.844 1.00 74.38 162 ASP A O 1
ATOM 1179 N N . LEU A 1 163 ? 35.606 15.738 -23.695 1.00 80.62 163 LEU A N 1
ATOM 1180 C CA . LEU A 1 163 ? 36.792 16.233 -24.361 1.00 80.62 163 LEU A CA 1
ATOM 1181 C C . LEU A 1 163 ? 37.519 15.161 -25.185 1.00 80.62 163 LEU A C 1
ATOM 1183 O O . LEU A 1 163 ? 38.257 14.336 -24.657 1.00 80.62 163 LEU A O 1
ATOM 1187 N N . VAL A 1 164 ? 37.440 15.240 -26.513 1.00 83.88 164 VAL A N 1
ATOM 1188 C CA . VAL A 1 164 ? 38.146 14.279 -27.381 1.00 83.88 164 VAL A CA 1
ATOM 1189 C C . VAL A 1 164 ? 39.519 14.792 -27.772 1.00 83.88 164 VAL A C 1
ATOM 1191 O O . VAL A 1 164 ? 39.655 15.880 -28.340 1.00 83.88 164 VAL A O 1
ATOM 1194 N N . GLY A 1 165 ? 40.538 13.987 -27.482 1.00 84.19 165 GLY A N 1
ATOM 1195 C CA . GLY A 1 165 ? 41.917 14.260 -27.843 1.00 84.19 165 GLY A CA 1
ATOM 1196 C C . GLY A 1 165 ? 42.241 13.907 -29.290 1.00 84.19 165 GLY A C 1
ATOM 1197 O O . GLY A 1 165 ? 41.895 12.823 -29.762 1.00 84.19 165 GLY A O 1
ATOM 1198 N N . TYR A 1 166 ? 42.940 14.811 -29.975 1.00 81.44 166 TYR A N 1
ATOM 1199 C CA . TYR A 1 166 ? 43.290 14.682 -31.393 1.00 81.44 166 TYR A CA 1
ATOM 1200 C C . TYR A 1 166 ? 44.645 15.327 -31.719 1.00 81.44 166 TYR A C 1
ATOM 1202 O O . TYR A 1 166 ? 45.198 16.074 -30.900 1.00 81.44 166 TYR A O 1
ATOM 1210 N N . ALA A 1 167 ? 45.194 15.042 -32.905 1.00 79.56 167 ALA A N 1
ATOM 1211 C CA . ALA A 1 167 ? 46.466 15.597 -33.361 1.00 79.56 167 ALA A CA 1
ATOM 1212 C C . ALA A 1 167 ? 46.550 15.588 -34.894 1.00 79.56 167 ALA A C 1
ATOM 1214 O O . ALA A 1 167 ? 46.272 14.582 -35.516 1.00 79.56 167 ALA A O 1
ATOM 1215 N N . TRP A 1 168 ? 47.037 16.674 -35.506 1.00 78.88 168 TRP A N 1
ATOM 1216 C CA . TRP A 1 168 ? 47.211 16.751 -36.970 1.00 78.88 168 TRP A CA 1
ATOM 1217 C C . TRP A 1 168 ? 45.925 16.577 -37.804 1.00 78.88 168 TRP A C 1
ATOM 1219 O O . TRP A 1 168 ? 45.928 15.980 -38.865 1.00 78.88 168 TRP A O 1
ATOM 1229 N N . THR A 1 169 ? 44.832 17.218 -37.405 1.00 80.25 169 THR A N 1
ATOM 1230 C CA . THR A 1 169 ? 43.523 17.052 -38.059 1.00 80.25 169 THR A CA 1
ATOM 1231 C C . THR A 1 169 ? 43.372 17.676 -39.462 1.00 80.25 169 THR A C 1
ATOM 1233 O O . THR A 1 169 ? 43.962 18.713 -39.802 1.00 80.25 169 THR A O 1
ATOM 1236 N N . GLY A 1 170 ? 42.484 17.078 -40.264 1.00 85.06 170 GLY A N 1
ATOM 1237 C CA . GLY A 1 170 ? 41.784 17.728 -41.375 1.00 85.06 170 GLY A CA 1
ATOM 1238 C C . GLY A 1 170 ? 40.551 18.523 -40.907 1.00 85.06 170 GLY A C 1
ATOM 1239 O O . GLY A 1 170 ? 40.485 18.986 -39.769 1.00 85.06 170 GLY A O 1
ATOM 1240 N N . SER A 1 171 ? 39.552 18.681 -41.782 1.00 87.94 171 SER A N 1
ATOM 1241 C CA . SER A 1 171 ? 38.228 19.221 -41.423 1.00 87.94 171 SER A CA 1
ATOM 1242 C C . SER A 1 171 ? 37.145 18.609 -42.305 1.00 87.94 171 SER A C 1
ATOM 1244 O O . SER A 1 171 ? 37.398 18.268 -43.462 1.00 87.94 171 SER A O 1
ATOM 1246 N N . ILE A 1 172 ? 35.924 18.548 -41.785 1.00 90.38 172 ILE A N 1
ATOM 1247 C CA . ILE A 1 172 ? 34.726 18.131 -42.516 1.00 90.38 172 ILE A CA 1
ATOM 1248 C C . ILE A 1 172 ? 33.880 19.371 -42.837 1.00 90.38 172 ILE A C 1
ATOM 1250 O O . ILE A 1 172 ? 33.840 20.333 -42.072 1.00 90.38 172 ILE A O 1
ATOM 1254 N N . ALA A 1 173 ? 33.244 19.375 -44.002 1.00 92.31 173 ALA A N 1
ATOM 1255 C CA . ALA A 1 173 ? 32.101 20.218 -44.317 1.00 92.31 173 ALA A CA 1
ATOM 1256 C C . ALA A 1 173 ? 30.844 19.341 -44.218 1.00 92.31 173 ALA A C 1
ATOM 1258 O O . ALA A 1 173 ? 30.653 18.499 -45.103 1.00 92.31 173 ALA A O 1
ATOM 1259 N N . PRO A 1 174 ? 30.031 19.497 -43.159 1.00 90.00 174 PRO A N 1
ATOM 1260 C CA . PRO A 1 174 ? 28.793 18.741 -42.994 1.00 90.00 174 PRO A CA 1
ATOM 1261 C C . PRO A 1 174 ? 27.798 19.021 -44.127 1.00 90.00 174 PRO A C 1
ATOM 1263 O O . PRO A 1 174 ? 27.709 20.150 -44.624 1.00 90.00 174 PRO A O 1
ATOM 1266 N N . GLY A 1 175 ? 27.058 17.990 -44.532 1.00 87.25 175 GLY A N 1
ATOM 1267 C CA . GLY A 1 175 ? 25.861 18.123 -45.357 1.00 87.25 175 GLY A CA 1
ATOM 1268 C C . GLY A 1 175 ? 24.681 18.714 -44.568 1.00 87.25 175 GLY A C 1
ATOM 1269 O O . GLY A 1 175 ? 24.800 18.958 -43.369 1.00 87.25 175 GLY A O 1
ATOM 1270 N N . PRO A 1 176 ? 23.530 18.954 -45.222 1.00 82.94 176 PRO A N 1
ATOM 1271 C CA . PRO A 1 176 ? 22.338 19.478 -44.554 1.00 82.94 176 PRO A CA 1
ATOM 1272 C C . PRO A 1 176 ? 21.775 18.528 -43.488 1.00 82.94 176 PRO A C 1
ATOM 1274 O O . PRO A 1 176 ? 21.202 19.006 -42.516 1.00 82.94 176 PRO A O 1
ATOM 1277 N N . ASP A 1 177 ? 21.984 17.220 -43.655 1.00 78.12 177 ASP A N 1
ATOM 1278 C CA . ASP A 1 177 ? 21.463 16.163 -42.778 1.00 78.12 177 ASP A CA 1
ATOM 1279 C C . ASP A 1 177 ? 22.543 15.609 -41.826 1.00 78.12 177 ASP A C 1
ATOM 1281 O O . ASP A 1 177 ? 22.390 14.547 -41.231 1.00 78.12 177 ASP A O 1
ATOM 1285 N N . THR A 1 178 ? 23.677 16.305 -41.706 1.00 80.38 178 THR A N 1
ATOM 1286 C CA . THR A 1 178 ? 24.833 15.848 -40.929 1.00 80.38 178 THR A CA 1
ATOM 1287 C C . THR A 1 178 ? 24.970 16.647 -39.636 1.00 80.38 178 THR A C 1
ATOM 1289 O O . THR A 1 178 ? 25.110 17.872 -39.662 1.00 80.38 178 THR A O 1
ATOM 1292 N N . LEU A 1 179 ? 25.013 15.939 -38.509 1.00 81.50 179 LEU A N 1
ATOM 1293 C CA . LEU A 1 179 ? 25.202 16.511 -37.179 1.00 81.50 179 LEU A CA 1
ATOM 1294 C C . LEU A 1 179 ? 26.686 16.772 -36.890 1.00 81.50 179 LEU A C 1
ATOM 1296 O O . LEU A 1 179 ? 27.547 15.963 -37.249 1.00 81.50 179 LEU A O 1
ATOM 1300 N N . THR A 1 180 ? 27.003 17.888 -36.226 1.00 84.56 180 THR A N 1
ATOM 1301 C CA . THR A 1 180 ? 28.381 18.253 -35.870 1.00 84.56 180 THR A CA 1
ATOM 1302 C C . THR A 1 180 ? 28.663 17.877 -34.421 1.00 84.56 180 THR A C 1
ATOM 1304 O O . THR A 1 180 ? 28.376 18.620 -33.493 1.00 84.56 180 THR A O 1
ATOM 1307 N N . LEU A 1 181 ? 29.305 16.731 -34.218 1.00 77.56 181 LEU A N 1
ATOM 1308 C CA . LEU A 1 181 ? 29.588 16.226 -32.876 1.00 77.56 181 LEU A CA 1
ATOM 1309 C C . LEU A 1 181 ? 30.731 16.994 -32.207 1.00 77.56 181 LEU A C 1
ATOM 1311 O O . LEU A 1 181 ? 30.613 17.434 -31.069 1.00 77.56 181 LEU A O 1
ATOM 1315 N N . LEU A 1 182 ? 31.833 17.216 -32.924 1.00 79.69 182 LEU A N 1
ATOM 1316 C CA . LEU A 1 182 ? 32.998 17.924 -32.390 1.00 79.69 182 LEU A CA 1
ATOM 1317 C C . LEU A 1 182 ? 33.402 19.062 -33.319 1.00 79.69 182 LEU A C 1
ATOM 1319 O O . LEU A 1 182 ? 33.661 18.843 -34.506 1.00 79.69 182 LEU A O 1
ATOM 1323 N N . ALA A 1 183 ? 33.557 20.260 -32.756 1.00 76.00 183 ALA A N 1
ATOM 1324 C CA . ALA A 1 183 ? 34.218 21.378 -33.420 1.00 76.00 183 ALA A CA 1
ATOM 1325 C C . ALA A 1 183 ? 35.476 21.796 -32.649 1.00 76.00 183 ALA A C 1
ATOM 1327 O O . ALA A 1 183 ? 35.501 21.864 -31.420 1.00 76.00 183 ALA A O 1
ATOM 1328 N N . GLY A 1 184 ? 36.549 22.089 -33.384 1.00 66.81 184 GLY A N 1
ATOM 1329 C CA . GLY A 1 184 ? 37.811 22.537 -32.798 1.00 66.81 184 GLY A CA 1
ATOM 1330 C C . GLY A 1 184 ? 37.730 23.925 -32.138 1.00 66.81 184 GLY A C 1
ATOM 1331 O O . GLY A 1 184 ? 36.802 24.704 -32.350 1.00 66.81 184 GLY A O 1
ATOM 1332 N N . GLN A 1 185 ? 38.782 24.287 -31.392 1.00 59.06 185 GLN A N 1
ATOM 1333 C CA . GLN A 1 185 ? 38.919 25.548 -30.628 1.00 59.06 185 GLN A CA 1
ATOM 1334 C C . GLN A 1 185 ? 38.770 26.836 -31.468 1.00 59.06 185 GLN A C 1
ATOM 1336 O O . GLN A 1 185 ? 38.546 27.922 -30.932 1.00 59.06 185 GLN A O 1
ATOM 1341 N N . ARG A 1 186 ? 38.903 26.745 -32.795 1.00 56.97 186 ARG A N 1
ATOM 1342 C CA . ARG A 1 186 ? 38.474 27.788 -33.731 1.00 56.97 186 ARG A CA 1
ATOM 1343 C C . ARG A 1 186 ? 37.190 27.282 -34.368 1.00 56.97 186 ARG A C 1
ATOM 1345 O O . ARG A 1 186 ? 37.269 26.354 -35.161 1.00 56.97 186 ARG A O 1
ATOM 1352 N N . ALA A 1 187 ? 36.058 27.894 -34.026 1.00 49.69 187 ALA A N 1
ATOM 1353 C CA . ALA A 1 187 ? 34.678 27.476 -34.312 1.00 49.69 187 ALA A CA 1
ATOM 1354 C C . ALA A 1 187 ? 34.267 27.350 -35.808 1.00 49.69 187 ALA A C 1
ATOM 1356 O O . ALA A 1 187 ? 33.167 27.732 -36.189 1.00 49.69 187 ALA A O 1
ATOM 1357 N N . GLN A 1 188 ? 35.147 26.862 -36.684 1.00 56.69 188 GLN A N 1
ATOM 1358 C CA . GLN A 1 188 ? 34.923 26.628 -38.114 1.00 56.69 188 GLN A CA 1
ATOM 1359 C C . GLN A 1 188 ? 35.648 25.369 -38.636 1.00 56.69 188 GLN A C 1
ATOM 1361 O O . GLN A 1 188 ? 35.772 25.201 -39.847 1.00 56.69 188 GLN A O 1
ATOM 1366 N N . GLN A 1 189 ? 36.151 24.499 -37.752 1.00 75.31 189 GLN A N 1
ATOM 1367 C CA . GLN A 1 189 ? 36.730 23.201 -38.119 1.00 75.31 189 GLN A CA 1
ATOM 1368 C C . GLN A 1 189 ? 35.896 22.089 -37.490 1.00 75.31 189 GLN A C 1
ATOM 1370 O O . GLN A 1 189 ? 35.981 21.870 -36.281 1.00 75.31 189 GLN A O 1
ATOM 1375 N N . VAL A 1 190 ? 35.077 21.424 -38.307 1.00 84.00 190 VAL A N 1
ATOM 1376 C CA . VAL A 1 190 ? 34.317 20.246 -37.878 1.00 84.00 190 VAL A CA 1
ATOM 1377 C C . VAL A 1 190 ? 35.243 19.046 -37.899 1.00 84.00 190 VAL A C 1
ATOM 1379 O O . VAL A 1 190 ? 35.866 18.742 -38.919 1.00 84.00 190 VAL A O 1
ATOM 1382 N N . PHE A 1 191 ? 35.341 18.413 -36.742 1.00 82.81 191 PHE A N 1
ATOM 1383 C CA . PHE A 1 191 ? 36.278 17.347 -36.457 1.00 82.81 191 PHE A CA 1
ATOM 1384 C C . PHE A 1 191 ? 35.613 15.976 -36.526 1.00 82.81 191 PHE A C 1
ATOM 1386 O O . PHE A 1 191 ? 36.119 15.077 -37.190 1.00 82.81 191 PHE A O 1
ATOM 1393 N N . LEU A 1 192 ? 34.461 15.853 -35.871 1.00 87.25 192 LEU A N 1
ATOM 1394 C CA . LEU A 1 192 ? 33.641 14.654 -35.858 1.00 87.25 192 LEU A CA 1
ATOM 1395 C C . LEU A 1 192 ? 32.234 15.047 -36.269 1.00 87.25 192 LEU A C 1
ATOM 1397 O O . LEU A 1 192 ? 31.682 16.016 -35.744 1.00 87.25 192 LEU A O 1
ATOM 1401 N N . ALA A 1 193 ? 31.676 14.304 -37.209 1.00 87.94 193 ALA A N 1
ATOM 1402 C CA . ALA A 1 193 ? 30.334 14.520 -37.709 1.00 87.94 193 ALA A CA 1
ATOM 1403 C C . ALA A 1 193 ? 29.632 13.178 -37.900 1.00 87.94 193 ALA A C 1
ATOM 1405 O O . ALA A 1 193 ? 30.288 12.191 -38.235 1.00 87.94 193 ALA A O 1
ATOM 1406 N N . ALA A 1 194 ? 28.321 13.148 -37.696 1.00 86.75 194 ALA A N 1
ATOM 1407 C CA . ALA A 1 194 ? 27.512 11.945 -37.847 1.00 86.75 194 ALA A CA 1
ATOM 1408 C C . ALA A 1 194 ? 26.380 12.178 -38.850 1.00 86.75 194 ALA A C 1
ATOM 1410 O O . ALA A 1 194 ? 25.713 13.212 -38.829 1.00 86.75 194 ALA A O 1
ATOM 1411 N N . GLU A 1 195 ? 26.185 11.206 -39.732 1.00 83.19 195 GLU A N 1
ATOM 1412 C CA . GLU A 1 195 ? 25.060 11.112 -40.658 1.00 83.19 195 GLU A CA 1
ATOM 1413 C C . GLU A 1 195 ? 24.445 9.726 -40.451 1.00 83.19 195 GLU A C 1
ATOM 1415 O O . GLU A 1 195 ? 24.931 8.734 -40.992 1.00 83.19 195 GLU A O 1
ATOM 1420 N N . GLU A 1 196 ? 23.441 9.648 -39.576 1.00 78.75 196 GLU A N 1
ATOM 1421 C CA . GLU A 1 196 ? 22.877 8.378 -39.096 1.00 78.75 196 GLU A CA 1
ATOM 1422 C C . GLU A 1 196 ? 23.980 7.436 -38.553 1.00 78.75 196 GLU A C 1
ATOM 1424 O O . GLU A 1 196 ? 24.703 7.786 -37.619 1.00 78.75 196 GLU A O 1
ATOM 1429 N N . ASN A 1 197 ? 24.151 6.258 -39.164 1.00 81.00 197 ASN A N 1
ATOM 1430 C CA . ASN A 1 197 ? 25.150 5.248 -38.794 1.00 81.00 197 ASN A CA 1
ATOM 1431 C C . ASN A 1 197 ? 26.529 5.468 -39.449 1.00 81.00 197 ASN A C 1
ATOM 1433 O O . ASN A 1 197 ? 27.437 4.640 -39.305 1.00 81.00 197 ASN A O 1
ATOM 1437 N N . LEU A 1 198 ? 26.699 6.563 -40.194 1.00 88.94 198 LEU A N 1
ATOM 1438 C CA . LEU A 1 198 ? 27.953 6.949 -40.827 1.00 88.94 198 LEU A CA 1
ATOM 1439 C C . LEU A 1 198 ? 28.651 8.029 -39.995 1.00 88.94 198 LEU A C 1
ATOM 1441 O O . LEU A 1 198 ? 28.254 9.193 -39.980 1.00 88.94 198 LEU A O 1
ATOM 1445 N N . LEU A 1 199 ? 29.747 7.649 -39.346 1.00 91.56 199 LEU A N 1
ATOM 1446 C CA . LEU A 1 199 ? 30.585 8.555 -38.577 1.00 91.56 199 LEU A CA 1
ATOM 1447 C C . LEU A 1 199 ? 31.776 9.026 -39.413 1.00 91.56 199 LEU A C 1
ATOM 1449 O O . LEU A 1 199 ? 32.492 8.230 -40.024 1.00 91.56 199 LEU A O 1
ATOM 1453 N N . LEU A 1 200 ? 32.018 10.331 -39.416 1.00 92.94 200 LEU A N 1
ATOM 1454 C CA . LEU A 1 200 ? 33.111 10.975 -40.132 1.00 92.94 200 LEU A CA 1
ATOM 1455 C C . LEU A 1 200 ? 34.065 11.591 -39.118 1.00 92.94 200 LEU A C 1
ATOM 1457 O O . LEU A 1 200 ? 33.675 12.511 -38.404 1.00 92.94 200 LEU A O 1
ATOM 1461 N N . THR A 1 201 ? 35.318 11.139 -39.088 1.00 90.75 201 THR A N 1
ATOM 1462 C CA . THR A 1 201 ? 36.382 11.811 -38.327 1.00 90.75 201 THR A CA 1
ATOM 1463 C C . THR A 1 201 ? 37.409 12.406 -39.275 1.00 90.75 201 THR A C 1
ATOM 1465 O O . THR A 1 201 ? 37.892 11.750 -40.202 1.00 90.75 201 THR A O 1
ATOM 1468 N N . ALA A 1 202 ? 37.768 13.660 -39.036 1.00 88.75 202 ALA A N 1
ATOM 1469 C CA . ALA A 1 202 ? 38.807 14.359 -39.777 1.00 88.75 202 ALA A CA 1
ATOM 1470 C C . ALA A 1 202 ? 40.232 13.926 -39.385 1.00 88.75 202 ALA A C 1
ATOM 1472 O O . ALA A 1 202 ? 41.194 14.453 -39.948 1.00 88.75 202 ALA A O 1
ATOM 1473 N N . ASP A 1 203 ? 40.355 13.010 -38.422 1.00 86.69 203 ASP A N 1
ATOM 1474 C CA . ASP A 1 203 ? 41.621 12.594 -37.838 1.00 86.69 203 ASP A CA 1
ATOM 1475 C C . ASP A 1 203 ? 41.577 11.128 -37.374 1.00 86.69 203 ASP A C 1
ATOM 1477 O O . ASP A 1 203 ? 40.739 10.717 -36.562 1.00 86.69 203 ASP A O 1
ATOM 1481 N N . VAL A 1 204 ? 42.505 10.330 -37.894 1.00 88.81 204 VAL A N 1
ATOM 1482 C CA . VAL A 1 204 ? 42.683 8.920 -37.539 1.00 88.81 204 VAL A CA 1
ATOM 1483 C C . VAL A 1 204 ? 43.466 8.734 -36.234 1.00 88.81 204 VAL A C 1
ATOM 1485 O O . VAL A 1 204 ? 43.405 7.663 -35.622 1.00 88.81 204 VAL A O 1
ATOM 1488 N N . ASN A 1 205 ? 44.193 9.755 -35.767 1.00 84.75 205 ASN A N 1
ATOM 1489 C CA . ASN A 1 205 ? 44.934 9.718 -34.509 1.00 84.75 205 ASN A CA 1
ATOM 1490 C C . ASN A 1 205 ? 44.021 9.711 -33.281 1.00 84.75 205 ASN A C 1
ATOM 1492 O O . ASN A 1 205 ? 44.479 9.304 -32.219 1.00 84.75 205 ASN A O 1
ATOM 1496 N N . VAL A 1 206 ? 42.727 10.033 -33.420 1.00 86.25 206 VAL A N 1
ATOM 1497 C CA . VAL A 1 206 ? 41.727 9.766 -32.366 1.00 86.25 206 VAL A CA 1
ATOM 1498 C C . VAL A 1 206 ? 41.802 8.320 -31.924 1.00 86.25 206 VAL A C 1
ATOM 1500 O O . VAL A 1 206 ? 41.807 8.063 -30.733 1.00 86.25 206 VAL A O 1
ATOM 1503 N N . PHE A 1 207 ? 41.906 7.413 -32.893 1.00 89.62 207 PHE A N 1
ATOM 1504 C CA . PHE A 1 207 ? 41.833 5.969 -32.715 1.00 89.62 207 PHE A CA 1
ATOM 1505 C C . PHE A 1 207 ? 43.206 5.293 -32.670 1.00 89.62 207 PHE A C 1
ATOM 1507 O O . PHE A 1 207 ? 43.297 4.099 -32.386 1.00 89.62 207 PHE A O 1
ATOM 1514 N N . THR A 1 208 ? 44.275 6.025 -33.003 1.00 86.62 208 THR A N 1
ATOM 1515 C CA . THR A 1 208 ? 45.607 5.452 -33.216 1.00 86.62 208 THR A CA 1
ATOM 1516 C C . THR A 1 208 ? 46.723 6.291 -32.613 1.00 86.62 208 THR A C 1
ATOM 1518 O O . THR A 1 208 ? 46.697 7.521 -32.607 1.00 86.62 208 THR A O 1
ATOM 1521 N N . GLY A 1 209 ? 47.782 5.621 -32.159 1.00 82.00 209 GLY A N 1
ATOM 1522 C CA . GLY A 1 209 ? 48.974 6.301 -31.657 1.00 82.00 209 GLY A CA 1
ATOM 1523 C C . GLY A 1 209 ? 48.741 7.010 -30.312 1.00 82.00 209 GLY A C 1
ATOM 1524 O O . GLY A 1 209 ? 48.029 6.487 -29.458 1.00 82.00 209 GLY A O 1
ATOM 1525 N N . PRO A 1 210 ? 49.373 8.173 -30.057 1.00 80.19 210 PRO A N 1
ATOM 1526 C CA . PRO A 1 210 ? 49.492 8.721 -28.704 1.00 80.19 210 PRO A CA 1
ATOM 1527 C C . PRO A 1 210 ? 48.200 9.314 -28.123 1.00 80.19 210 PRO A C 1
ATOM 1529 O O . PRO A 1 210 ? 48.172 9.560 -26.919 1.00 80.19 210 PRO A O 1
ATOM 1532 N N . CYS A 1 211 ? 47.160 9.554 -28.931 1.00 82.88 211 CYS A N 1
ATOM 1533 C CA . CYS A 1 211 ? 45.859 10.018 -28.432 1.00 82.88 211 CYS A CA 1
ATOM 1534 C C . CYS A 1 211 ? 44.900 8.901 -28.060 1.00 82.88 211 CYS A C 1
ATOM 1536 O O . CYS A 1 211 ? 43.963 9.146 -27.301 1.00 82.88 211 CYS A O 1
ATOM 1538 N N . ALA A 1 212 ? 45.167 7.676 -28.513 1.00 85.69 212 ALA A N 1
ATOM 1539 C CA . ALA A 1 212 ? 44.267 6.570 -28.264 1.00 85.69 212 ALA A CA 1
ATOM 1540 C C . ALA A 1 212 ? 43.989 6.310 -26.761 1.00 85.69 212 ALA A C 1
ATOM 1542 O O . ALA A 1 212 ? 42.824 6.098 -26.426 1.00 85.69 212 ALA A O 1
ATOM 1543 N N . PRO A 1 213 ? 44.985 6.393 -25.846 1.00 86.25 213 PRO A N 1
ATOM 1544 C CA . PRO A 1 213 ? 44.810 6.076 -24.419 1.00 86.25 213 PRO A CA 1
ATOM 1545 C C . PRO A 1 213 ? 44.184 7.177 -23.546 1.00 86.25 213 PRO A C 1
ATOM 1547 O O . PRO A 1 213 ? 44.240 7.089 -22.312 1.00 86.25 213 PRO A O 1
ATOM 1550 N N . LEU A 1 214 ? 43.642 8.250 -24.125 1.00 87.19 214 LEU A N 1
ATOM 1551 C CA . LEU A 1 214 ? 42.956 9.286 -23.348 1.00 87.19 214 LEU A CA 1
ATOM 1552 C C . LEU A 1 214 ? 41.611 8.769 -22.816 1.00 87.19 214 LEU A C 1
ATOM 1554 O O . LEU A 1 214 ? 40.946 7.973 -23.470 1.00 87.19 214 LEU A O 1
ATOM 1558 N N . ALA A 1 215 ? 41.220 9.201 -21.612 1.00 84.88 215 ALA A N 1
ATOM 1559 C CA . ALA A 1 215 ? 40.045 8.662 -20.918 1.00 84.88 215 ALA A CA 1
ATOM 1560 C C . ALA A 1 215 ? 38.750 8.843 -21.719 1.00 84.88 215 ALA A C 1
ATOM 1562 O O . ALA A 1 215 ? 38.053 7.866 -21.972 1.00 84.88 215 ALA A O 1
ATOM 1563 N N . ASP A 1 216 ? 38.498 10.056 -22.188 1.00 86.00 216 ASP A N 1
ATOM 1564 C CA . ASP A 1 216 ? 37.313 10.400 -22.971 1.00 86.00 216 ASP A CA 1
ATOM 1565 C C . ASP A 1 216 ? 37.325 9.734 -24.355 1.00 86.00 216 ASP A C 1
ATOM 1567 O O . ASP A 1 216 ? 36.285 9.296 -24.839 1.00 86.00 216 ASP A O 1
ATOM 1571 N N . ASN A 1 217 ? 38.506 9.545 -24.962 1.00 88.94 217 ASN A N 1
ATOM 1572 C CA . ASN A 1 217 ? 38.625 8.761 -26.192 1.00 88.94 217 ASN A CA 1
ATOM 1573 C C . ASN A 1 217 ? 38.240 7.288 -25.955 1.00 88.94 217 ASN A C 1
ATOM 1575 O O . ASN A 1 217 ? 37.552 6.707 -26.786 1.00 88.94 217 ASN A O 1
ATOM 1579 N N . ARG A 1 218 ? 38.606 6.681 -24.814 1.00 87.62 218 ARG A N 1
ATOM 1580 C CA . ARG A 1 218 ? 38.151 5.317 -24.480 1.00 87.62 218 ARG A CA 1
ATOM 1581 C C . ARG A 1 218 ? 36.634 5.224 -24.325 1.00 87.62 218 ARG A C 1
ATOM 1583 O O . ARG A 1 218 ? 36.046 4.249 -24.786 1.00 87.62 218 ARG A O 1
ATOM 1590 N N . VAL A 1 219 ? 36.008 6.213 -23.683 1.00 83.50 219 VAL A N 1
ATOM 1591 C CA . VAL A 1 219 ? 34.541 6.271 -23.544 1.00 83.50 219 VAL A CA 1
ATOM 1592 C C . VAL A 1 219 ? 33.892 6.360 -24.925 1.00 83.50 219 VAL A C 1
ATOM 1594 O O . VAL A 1 219 ? 33.024 5.549 -25.237 1.00 83.50 219 VAL A O 1
ATOM 1597 N N . LEU A 1 220 ? 34.412 7.233 -25.797 1.00 85.62 220 LEU A N 1
ATOM 1598 C CA . LEU A 1 220 ? 33.984 7.328 -27.194 1.00 85.62 220 LEU A CA 1
ATOM 1599 C C . LEU A 1 220 ? 34.066 5.972 -27.917 1.00 85.62 220 LEU A C 1
ATOM 1601 O O . LEU A 1 220 ? 33.152 5.624 -28.656 1.00 85.62 220 LEU A O 1
ATOM 1605 N N . TYR A 1 221 ? 35.123 5.178 -27.703 1.00 89.25 221 TYR A N 1
ATOM 1606 C CA . TYR A 1 221 ? 35.237 3.857 -28.337 1.00 89.25 221 TYR A CA 1
ATOM 1607 C C . TYR A 1 221 ? 34.163 2.892 -27.871 1.00 89.25 221 TYR A C 1
ATOM 1609 O O . TYR A 1 221 ? 33.579 2.198 -28.697 1.00 89.25 221 TYR A O 1
ATOM 1617 N N . ARG A 1 222 ? 33.895 2.848 -26.563 1.00 83.12 222 ARG A N 1
ATOM 1618 C CA . ARG A 1 222 ? 32.848 1.983 -26.013 1.00 83.12 222 ARG A CA 1
ATOM 1619 C C . ARG A 1 222 ? 31.506 2.344 -26.640 1.00 83.12 222 ARG A C 1
ATOM 1621 O O . ARG A 1 222 ? 30.851 1.465 -27.196 1.00 83.12 222 ARG A O 1
ATOM 1628 N N . ASN A 1 223 ? 31.182 3.635 -26.682 1.00 79.00 223 ASN A N 1
ATOM 1629 C CA . ASN A 1 223 ? 29.939 4.138 -27.265 1.00 79.00 223 ASN A CA 1
ATOM 1630 C C . ASN A 1 223 ? 29.751 3.744 -28.745 1.00 79.00 223 ASN A C 1
ATOM 1632 O O . ASN A 1 223 ? 28.617 3.648 -29.201 1.00 79.00 223 ASN A O 1
ATOM 1636 N N . LEU A 1 224 ? 30.824 3.481 -29.509 1.00 83.31 224 LEU A N 1
ATOM 1637 C CA . LEU A 1 224 ? 30.720 3.037 -30.911 1.00 83.31 224 LEU A CA 1
ATOM 1638 C C . LEU A 1 224 ? 30.159 1.621 -31.071 1.00 83.31 224 LEU A C 1
ATOM 1640 O O . LEU A 1 224 ? 29.625 1.306 -32.135 1.00 83.31 224 LEU A O 1
ATOM 1644 N N . PHE A 1 225 ? 30.310 0.756 -30.066 1.00 79.12 225 PHE A N 1
ATOM 1645 C CA . PHE A 1 225 ? 29.831 -0.625 -30.142 1.00 79.12 225 PHE A CA 1
ATOM 1646 C C . PHE A 1 225 ? 28.421 -0.791 -29.556 1.00 79.12 225 PHE A C 1
ATOM 1648 O O . PHE A 1 225 ? 27.703 -1.701 -29.956 1.00 79.12 225 PHE A O 1
ATOM 1655 N N . GLY A 1 226 ? 28.006 0.098 -28.659 1.00 61.81 226 GLY A N 1
ATOM 1656 C CA . GLY A 1 226 ? 26.796 -0.046 -27.859 1.00 61.81 226 GLY A CA 1
ATOM 1657 C C . GLY A 1 226 ? 25.436 0.269 -28.477 1.00 61.81 226 GLY A C 1
ATOM 1658 O O . GLY A 1 226 ? 25.352 1.010 -29.453 1.00 61.81 226 GLY A O 1
ATOM 1659 N N . ALA A 1 227 ? 24.382 -0.273 -27.857 1.00 57.72 227 ALA A N 1
ATOM 1660 C CA . ALA A 1 227 ? 22.962 0.093 -27.974 1.00 57.72 227 ALA A CA 1
ATOM 1661 C C . ALA A 1 227 ? 22.370 -0.036 -26.562 1.00 57.72 227 ALA A C 1
ATOM 1663 O O . ALA A 1 227 ? 22.286 -1.157 -26.079 1.00 57.72 227 ALA A O 1
ATOM 1664 N N . TRP A 1 228 ? 22.216 1.062 -25.813 1.00 60.47 228 TRP A N 1
ATOM 1665 C CA . TRP A 1 228 ? 22.471 0.960 -24.363 1.00 60.47 228 TRP A CA 1
ATOM 1666 C C . TRP A 1 228 ? 21.516 1.648 -23.401 1.00 60.47 228 TRP A C 1
ATOM 1668 O O . TRP A 1 228 ? 21.816 1.604 -22.214 1.00 60.47 228 TRP A O 1
ATOM 1678 N N . CYS A 1 229 ? 20.417 2.254 -23.842 1.00 63.59 229 CYS A N 1
ATOM 1679 C CA . CYS A 1 229 ? 19.537 2.927 -22.888 1.00 63.59 229 CYS A CA 1
ATOM 1680 C C . CYS A 1 229 ? 18.042 2.823 -23.190 1.00 63.59 229 CYS A C 1
ATOM 1682 O O . CYS A 1 229 ? 17.331 3.525 -22.513 1.00 63.59 229 CYS A O 1
ATOM 1684 N N . ASP A 1 230 ? 17.579 2.047 -24.168 1.00 64.19 230 ASP A N 1
ATOM 1685 C CA . ASP A 1 230 ? 16.143 1.863 -24.473 1.00 64.19 230 ASP A CA 1
ATOM 1686 C C . ASP A 1 230 ? 15.996 0.464 -25.091 1.00 64.19 230 ASP A C 1
ATOM 1688 O O . ASP A 1 230 ? 16.132 0.288 -26.306 1.00 64.19 230 ASP A O 1
ATOM 1692 N N . GLY A 1 231 ? 15.944 -0.548 -24.226 1.00 65.25 231 GLY A N 1
ATOM 1693 C CA . GLY A 1 231 ? 16.103 -1.962 -24.572 1.00 65.25 231 GLY A CA 1
ATOM 1694 C C . GLY A 1 231 ? 14.848 -2.625 -25.140 1.00 65.25 231 GLY A C 1
ATOM 1695 O O . GLY A 1 231 ? 14.955 -3.638 -25.844 1.00 65.25 231 GLY A O 1
ATOM 1696 N N . ASP A 1 232 ? 13.669 -2.059 -24.891 1.00 68.31 232 ASP A N 1
ATOM 1697 C CA . ASP A 1 232 ? 12.385 -2.538 -25.416 1.00 68.31 232 ASP A CA 1
ATOM 1698 C C . ASP A 1 232 ? 11.747 -1.611 -26.470 1.00 68.31 232 ASP A C 1
ATOM 1700 O O . ASP A 1 232 ? 10.806 -2.032 -27.158 1.00 68.31 232 ASP A O 1
ATOM 1704 N N . HIS A 1 233 ? 12.348 -0.441 -26.714 1.00 68.25 233 HIS A N 1
ATOM 1705 C CA . HIS A 1 233 ? 11.968 0.545 -27.726 1.00 68.25 233 HIS A CA 1
ATOM 1706 C C . HIS A 1 233 ? 10.628 1.249 -27.469 1.00 68.25 233 HIS A C 1
ATOM 1708 O O . HIS A 1 233 ? 9.907 1.565 -28.432 1.00 68.25 233 HIS A O 1
ATOM 1714 N N . ASP A 1 234 ? 10.279 1.500 -26.211 1.00 71.88 234 ASP A N 1
ATOM 1715 C CA . ASP A 1 234 ? 9.119 2.321 -25.850 1.00 71.88 234 ASP A CA 1
ATOM 1716 C C . ASP A 1 234 ? 9.402 3.839 -25.897 1.00 71.88 234 ASP A C 1
ATOM 1718 O O . ASP A 1 234 ? 8.473 4.653 -25.975 1.00 71.88 234 ASP A O 1
ATOM 1722 N N . GLY A 1 235 ? 10.682 4.219 -25.998 1.00 73.19 235 GLY A N 1
ATOM 1723 C CA . GLY A 1 235 ? 11.143 5.603 -26.073 1.00 73.19 235 GLY A CA 1
ATOM 1724 C C . GLY A 1 235 ? 11.465 6.242 -24.720 1.00 73.19 235 GLY A C 1
ATOM 1725 O O . GLY A 1 235 ? 11.785 7.439 -24.699 1.00 73.19 235 GLY A O 1
ATOM 1726 N N . HIS A 1 236 ? 11.409 5.475 -23.633 1.00 80.75 236 HIS A N 1
ATOM 1727 C CA . HIS A 1 236 ? 11.914 5.824 -22.313 1.00 80.75 236 HIS A CA 1
ATOM 1728 C C . HIS A 1 236 ? 13.324 5.264 -22.132 1.00 80.75 236 HIS A C 1
ATOM 1730 O O . HIS A 1 236 ? 13.732 4.312 -22.792 1.00 80.75 236 HIS A O 1
ATOM 1736 N N . LEU A 1 237 ? 14.138 5.955 -21.325 1.00 81.25 237 LEU A N 1
ATOM 1737 C CA . LEU A 1 237 ? 15.530 5.556 -21.137 1.00 81.25 237 LEU A CA 1
ATOM 1738 C C . LEU A 1 237 ? 15.705 4.775 -19.831 1.00 81.25 237 LEU A C 1
ATOM 1740 O O . LEU A 1 237 ? 15.174 5.192 -18.804 1.00 81.25 237 LEU A O 1
ATOM 1744 N N . ASN A 1 238 ? 16.540 3.735 -19.821 1.00 77.12 238 ASN A N 1
ATOM 1745 C CA . ASN A 1 238 ? 16.858 2.966 -18.616 1.00 77.12 238 ASN A CA 1
ATOM 1746 C C . ASN A 1 238 ? 17.249 3.886 -17.430 1.00 77.12 238 ASN A C 1
ATOM 1748 O O . ASN A 1 238 ? 18.097 4.783 -17.549 1.00 77.12 238 ASN A O 1
ATOM 1752 N N . SER A 1 239 ? 16.676 3.634 -16.255 1.00 73.44 239 SER A N 1
ATOM 1753 C CA . SER A 1 239 ? 16.898 4.375 -14.999 1.00 73.44 239 SER A CA 1
ATOM 1754 C C . SER A 1 239 ? 18.301 4.218 -14.388 1.00 73.44 239 SER A C 1
ATOM 1756 O O . SER A 1 239 ? 18.649 4.870 -13.395 1.00 73.44 239 SER A O 1
ATOM 1758 N N . GLN A 1 240 ? 19.176 3.397 -14.977 1.00 67.38 240 GLN A N 1
ATOM 1759 C CA . GLN A 1 240 ? 20.583 3.324 -14.597 1.00 67.38 240 GLN A CA 1
ATOM 1760 C C . GLN A 1 240 ? 21.266 4.695 -14.708 1.00 67.38 240 GLN A C 1
ATOM 1762 O O . GLN A 1 240 ? 21.101 5.443 -15.669 1.00 67.38 240 GLN A O 1
ATOM 1767 N N . ALA A 1 241 ? 22.150 4.992 -13.751 1.00 51.09 241 ALA A N 1
ATOM 1768 C CA . ALA A 1 241 ? 22.829 6.289 -13.638 1.00 51.09 241 ALA A CA 1
ATOM 1769 C C . ALA A 1 241 ? 23.644 6.715 -14.880 1.00 51.09 241 ALA A C 1
ATOM 1771 O O . ALA A 1 241 ? 24.001 7.884 -15.002 1.00 51.09 241 ALA A O 1
ATOM 1772 N N . VAL A 1 242 ? 23.979 5.779 -15.775 1.00 47.16 242 VAL A N 1
ATOM 1773 C CA . VAL A 1 242 ? 24.666 6.059 -17.048 1.00 47.16 242 VAL A CA 1
ATOM 1774 C C . VAL A 1 242 ? 23.710 6.542 -18.147 1.00 47.16 242 VAL A C 1
ATOM 1776 O O . VAL A 1 242 ? 24.145 7.264 -19.040 1.00 47.16 242 VAL A O 1
ATOM 1779 N N . CYS A 1 243 ? 22.433 6.172 -18.057 1.00 58.44 243 CYS A N 1
ATOM 1780 C CA . CYS A 1 243 ? 21.389 6.463 -19.036 1.00 58.44 243 CYS A CA 1
ATOM 1781 C C . CYS A 1 243 ? 20.509 7.649 -18.627 1.00 58.44 243 CYS A C 1
ATOM 1783 O O . CYS A 1 243 ? 20.051 8.380 -19.500 1.00 58.44 243 CYS A O 1
ATOM 1785 N N . ASN A 1 244 ? 20.374 7.911 -17.318 1.00 68.81 244 ASN A N 1
ATOM 1786 C CA . ASN A 1 244 ? 19.646 9.067 -16.778 1.00 68.81 244 ASN A CA 1
ATOM 1787 C C . ASN A 1 244 ? 18.216 9.181 -17.343 1.00 68.81 244 ASN A C 1
ATOM 1789 O O . ASN A 1 244 ? 17.786 10.273 -17.725 1.00 68.81 244 ASN A O 1
ATOM 1793 N N . GLY A 1 245 ? 17.517 8.048 -17.421 1.00 75.88 245 GLY A N 1
ATOM 1794 C CA . GLY A 1 245 ? 16.110 7.985 -17.787 1.00 75.88 245 GLY A CA 1
ATOM 1795 C C . GLY A 1 245 ? 15.191 7.570 -16.644 1.00 75.88 245 GLY A C 1
ATOM 1796 O O . GLY A 1 245 ? 15.597 7.565 -15.480 1.00 75.88 245 GLY A O 1
ATOM 1797 N N . ASP A 1 246 ? 13.946 7.292 -16.998 1.00 85.88 246 ASP A N 1
ATOM 1798 C CA . ASP A 1 246 ? 12.791 7.063 -16.132 1.00 85.88 246 ASP A CA 1
ATOM 1799 C C . ASP A 1 246 ? 12.208 5.645 -16.244 1.00 85.88 246 ASP A C 1
ATOM 1801 O O . ASP A 1 246 ? 11.219 5.346 -15.588 1.00 85.88 246 ASP A O 1
ATOM 1805 N N . ASP A 1 247 ? 12.824 4.764 -17.027 1.00 87.12 247 ASP A N 1
ATOM 1806 C CA . ASP A 1 247 ? 12.372 3.387 -17.212 1.00 87.12 247 ASP A CA 1
ATOM 1807 C C . ASP A 1 247 ? 13.010 2.439 -16.171 1.00 87.12 247 ASP A C 1
ATOM 1809 O O . ASP A 1 247 ? 14.239 2.281 -16.069 1.00 87.12 247 ASP A O 1
ATOM 1813 N N . CYS A 1 248 ? 12.163 1.834 -15.333 1.00 90.44 248 CYS A N 1
ATOM 1814 C CA . CYS A 1 248 ? 12.564 0.892 -14.290 1.00 90.44 248 CYS A CA 1
ATOM 1815 C C . CYS A 1 248 ? 12.615 -0.574 -14.756 1.00 90.44 248 CYS A C 1
ATOM 1817 O O . CYS A 1 248 ? 13.184 -1.407 -14.036 1.00 90.44 248 CYS A O 1
ATOM 1819 N N . ALA A 1 249 ? 12.126 -0.892 -15.957 1.00 89.19 249 ALA A N 1
ATOM 1820 C CA . ALA A 1 249 ? 12.161 -2.222 -16.546 1.00 89.19 249 ALA A CA 1
ATOM 1821 C C . ALA A 1 249 ? 12.389 -2.197 -18.074 1.00 89.19 249 ALA A C 1
ATOM 1823 O O . ALA A 1 249 ? 11.547 -2.657 -18.828 1.00 89.19 249 ALA A O 1
ATOM 1824 N N . ASP A 1 250 ? 13.621 -1.857 -18.474 1.00 77.19 250 ASP A N 1
ATOM 1825 C CA . ASP A 1 250 ? 14.216 -1.770 -19.838 1.00 77.19 250 ASP A CA 1
ATOM 1826 C C . ASP A 1 250 ? 14.123 -3.017 -20.752 1.00 77.19 250 ASP A C 1
ATOM 1828 O O . ASP A 1 250 ? 14.853 -3.165 -21.733 1.00 77.19 250 ASP A O 1
ATOM 1832 N N . ALA A 1 251 ? 13.284 -3.987 -20.402 1.00 83.19 251 ALA A N 1
ATOM 1833 C CA . ALA A 1 251 ? 12.924 -5.134 -21.224 1.00 83.19 251 ALA A CA 1
ATOM 1834 C C . ALA A 1 251 ? 11.397 -5.309 -21.377 1.00 83.19 251 ALA A C 1
ATOM 1836 O O . ALA A 1 251 ? 10.972 -6.301 -21.985 1.00 83.19 251 ALA A O 1
ATOM 1837 N N . ASP A 1 252 ? 10.593 -4.406 -20.815 1.00 86.12 252 ASP A N 1
ATOM 1838 C CA . ASP A 1 252 ? 9.137 -4.422 -20.815 1.00 86.12 252 ASP A CA 1
ATOM 1839 C C . ASP A 1 252 ? 8.566 -3.027 -21.118 1.00 86.12 252 ASP A C 1
ATOM 1841 O O . ASP A 1 252 ? 8.340 -2.221 -20.223 1.00 86.12 252 ASP A O 1
ATOM 1845 N N . ALA A 1 253 ? 8.206 -2.817 -22.389 1.00 87.25 253 ALA A N 1
ATOM 1846 C CA . ALA A 1 253 ? 7.672 -1.567 -22.944 1.00 87.25 253 ALA A CA 1
ATOM 1847 C C . ALA A 1 253 ? 6.338 -1.082 -22.327 1.00 87.25 253 ALA A C 1
ATOM 1849 O O . ALA A 1 253 ? 5.682 -0.191 -22.875 1.00 87.25 253 ALA A O 1
ATOM 1850 N N . SER A 1 254 ? 5.845 -1.755 -21.285 1.00 90.69 254 SER A N 1
ATOM 1851 C CA . SER A 1 254 ? 4.674 -1.353 -20.507 1.00 90.69 254 SER A CA 1
ATOM 1852 C C . SER A 1 254 ? 5.016 -0.737 -19.148 1.00 90.69 254 SER A C 1
ATOM 1854 O O . SER A 1 254 ? 4.099 -0.233 -18.506 1.00 90.69 254 SER A O 1
ATOM 1856 N N . ILE A 1 255 ? 6.291 -0.741 -18.743 1.00 93.75 255 ILE A N 1
ATOM 1857 C CA . ILE A 1 255 ? 6.756 -0.286 -17.431 1.00 93.75 255 ILE A CA 1
ATOM 1858 C C . ILE A 1 255 ? 7.799 0.820 -17.625 1.00 93.75 255 ILE A C 1
ATOM 1860 O O . ILE A 1 255 ? 8.944 0.551 -17.972 1.00 93.75 255 ILE A O 1
ATOM 1864 N N . TYR A 1 256 ? 7.408 2.068 -17.396 1.00 93.06 256 TYR A N 1
ATOM 1865 C CA . TYR A 1 256 ? 8.246 3.247 -17.603 1.00 93.06 256 TYR A CA 1
ATOM 1866 C C . TYR A 1 256 ? 7.652 4.472 -16.904 1.00 93.06 256 TYR A C 1
ATOM 1868 O O . TYR A 1 256 ? 6.452 4.539 -16.674 1.00 93.06 256 TYR A O 1
ATOM 1876 N N . GLY A 1 257 ? 8.459 5.506 -16.654 1.00 93.81 257 GLY A N 1
ATOM 1877 C CA . GLY A 1 257 ? 8.009 6.770 -16.060 1.00 93.81 257 GLY A CA 1
ATOM 1878 C C . GLY A 1 257 ? 6.703 7.336 -16.641 1.00 93.81 257 GLY A C 1
ATOM 1879 O O . GLY A 1 257 ? 6.671 7.845 -17.766 1.00 93.81 257 GLY A O 1
ATOM 1880 N N . GLY A 1 258 ? 5.628 7.322 -15.849 1.00 90.81 258 GLY A N 1
ATOM 1881 C CA . GLY A 1 258 ? 4.305 7.810 -16.262 1.00 90.81 258 GLY A CA 1
ATOM 1882 C C . GLY A 1 258 ? 3.519 6.867 -17.185 1.00 90.81 258 GLY A C 1
ATOM 1883 O O . GLY A 1 258 ? 2.682 7.350 -17.964 1.00 90.81 258 GLY A O 1
ATOM 1884 N N . ALA A 1 259 ? 3.806 5.562 -17.155 1.00 94.31 259 ALA A N 1
ATOM 1885 C CA . ALA A 1 259 ? 2.996 4.538 -17.806 1.00 94.31 259 ALA A CA 1
ATOM 1886 C C . ALA A 1 259 ? 1.548 4.526 -17.286 1.00 94.31 259 ALA A C 1
ATOM 1888 O O . ALA A 1 259 ? 1.177 5.205 -16.334 1.00 94.31 259 ALA A O 1
ATOM 1889 N N . VAL A 1 260 ? 0.674 3.810 -18.000 1.00 93.38 260 VAL A N 1
ATOM 1890 C CA . VAL A 1 260 ? -0.716 3.649 -17.560 1.00 93.38 260 VAL A CA 1
ATOM 1891 C C . VAL A 1 260 ? -0.786 2.495 -16.584 1.00 93.38 260 VAL A C 1
ATOM 1893 O O . VAL A 1 260 ? -0.512 1.358 -16.961 1.00 93.38 260 VAL A O 1
ATOM 1896 N N . GLU A 1 261 ? -1.286 2.802 -15.401 1.00 92.69 261 GLU A N 1
ATOM 1897 C CA . GLU A 1 261 ? -1.430 1.833 -14.336 1.00 92.69 261 GLU A CA 1
ATOM 1898 C C . GLU A 1 261 ? -2.468 0.743 -14.591 1.00 92.69 261 GLU A C 1
ATOM 1900 O O . GLU A 1 261 ? -3.522 0.947 -15.219 1.00 92.69 261 GLU A O 1
ATOM 1905 N N . SER A 1 262 ? -2.148 -0.442 -14.077 1.00 92.81 262 SER A N 1
ATOM 1906 C CA . SER A 1 262 ? -2.997 -1.627 -14.113 1.00 92.81 262 SER A CA 1
ATOM 1907 C C . SER A 1 262 ? -3.252 -2.126 -12.705 1.00 92.81 262 SER A C 1
ATOM 1909 O O . SER A 1 262 ? -2.428 -2.003 -11.817 1.00 92.81 262 SER A O 1
ATOM 1911 N N . CYS A 1 263 ? -4.436 -2.696 -12.505 1.00 93.75 263 CYS A N 1
ATOM 1912 C CA . CYS A 1 263 ? -4.836 -3.182 -11.196 1.00 93.75 263 CYS A CA 1
ATOM 1913 C C . CYS A 1 263 ? -4.197 -4.554 -10.940 1.00 93.75 263 CYS A C 1
ATOM 1915 O O . CYS A 1 263 ? -4.834 -5.597 -11.139 1.00 93.75 263 CYS A O 1
ATOM 1917 N N . ASP A 1 264 ? -2.907 -4.540 -10.625 1.00 92.69 264 ASP A N 1
ATOM 1918 C CA . ASP A 1 264 ? -2.098 -5.702 -10.292 1.00 92.69 264 ASP A CA 1
ATOM 1919 C C . ASP A 1 264 ? -1.073 -5.369 -9.185 1.00 92.69 264 ASP A C 1
ATOM 1921 O O . ASP A 1 264 ? -1.423 -4.673 -8.246 1.00 92.69 264 ASP A O 1
ATOM 1925 N N . LEU A 1 265 ? 0.124 -5.957 -9.198 1.00 93.75 265 LEU A N 1
ATOM 1926 C CA . LEU A 1 265 ? 1.166 -5.722 -8.181 1.00 93.75 265 LEU A CA 1
ATOM 1927 C C . LEU A 1 265 ? 2.474 -5.284 -8.847 1.00 93.75 265 LEU A C 1
ATOM 1929 O O . LEU A 1 265 ? 3.565 -5.692 -8.428 1.00 93.75 265 LEU A O 1
ATOM 1933 N N . ILE A 1 266 ? 2.354 -4.557 -9.953 1.00 93.69 266 ILE A N 1
ATOM 1934 C CA . ILE A 1 266 ? 3.457 -4.076 -10.771 1.00 93.69 266 ILE A CA 1
ATOM 1935 C C . ILE A 1 266 ? 3.359 -2.554 -10.843 1.00 93.69 266 ILE A C 1
ATOM 1937 O O . ILE A 1 266 ? 2.512 -2.036 -11.556 1.00 93.69 266 ILE A O 1
ATOM 1941 N N . ASP A 1 267 ? 4.316 -1.889 -10.196 1.00 93.69 267 ASP A N 1
ATOM 1942 C CA . ASP A 1 267 ? 4.609 -0.457 -10.344 1.00 93.69 267 ASP A CA 1
ATOM 1943 C C . ASP A 1 267 ? 4.945 -0.160 -11.815 1.00 93.69 267 ASP A C 1
ATOM 1945 O O . ASP A 1 267 ? 6.080 -0.387 -12.259 1.00 93.69 267 ASP A O 1
ATOM 1949 N N . SER A 1 268 ? 3.940 0.229 -12.601 1.00 93.50 268 SER A N 1
ATOM 1950 C CA . SER A 1 268 ? 4.098 0.398 -14.046 1.00 93.50 268 SER A CA 1
ATOM 1951 C C . SER A 1 268 ? 4.711 1.758 -14.375 1.00 93.50 268 SER A C 1
ATOM 1953 O O . SER A 1 268 ? 5.483 1.854 -15.330 1.00 93.50 268 SER A O 1
ATOM 1955 N N . ASP A 1 269 ? 4.416 2.802 -13.601 1.00 93.75 269 ASP A N 1
ATOM 1956 C CA . ASP A 1 269 ? 4.893 4.166 -13.817 1.00 93.75 269 ASP A CA 1
ATOM 1957 C C . ASP A 1 269 ? 6.184 4.537 -13.070 1.00 93.75 269 ASP A C 1
ATOM 1959 O O . ASP A 1 269 ? 6.698 5.654 -13.236 1.00 93.75 269 ASP A O 1
ATOM 1963 N N . CYS A 1 270 ? 6.754 3.576 -12.339 1.00 93.31 270 CYS A N 1
ATOM 1964 C CA . CYS A 1 270 ? 8.014 3.665 -11.611 1.00 93.31 270 CYS A CA 1
ATOM 1965 C C . CYS A 1 270 ? 8.015 4.728 -10.493 1.00 93.31 270 CYS A C 1
ATOM 1967 O O . CYS A 1 270 ? 9.082 5.281 -10.167 1.00 93.31 270 CYS A O 1
ATOM 1969 N N . ASP A 1 271 ? 6.856 5.059 -9.915 1.00 92.69 271 ASP A N 1
ATOM 1970 C CA . ASP A 1 271 ? 6.737 6.041 -8.832 1.00 92.69 271 ASP A CA 1
ATOM 1971 C C . ASP A 1 271 ? 6.935 5.439 -7.421 1.00 92.69 271 ASP A C 1
ATOM 1973 O O . ASP A 1 271 ? 7.143 6.178 -6.443 1.00 92.69 271 ASP A O 1
ATOM 1977 N N . GLY A 1 272 ? 7.005 4.105 -7.333 1.00 91.69 272 GLY A N 1
ATOM 1978 C CA . GLY A 1 272 ? 7.207 3.331 -6.109 1.00 91.69 272 GLY A CA 1
ATOM 1979 C C . GLY A 1 272 ? 5.921 2.947 -5.374 1.00 91.69 272 GLY A C 1
ATOM 1980 O O . GLY A 1 272 ? 6.015 2.378 -4.278 1.00 91.69 272 GLY A O 1
ATOM 1981 N N . SER A 1 273 ? 4.757 3.278 -5.928 1.00 92.69 273 SER A N 1
ATOM 1982 C CA . SER A 1 273 ? 3.448 2.773 -5.525 1.00 92.69 273 SER A CA 1
ATOM 1983 C C . SER A 1 273 ? 3.190 1.402 -6.162 1.00 92.69 273 SER A C 1
ATOM 1985 O O . SER A 1 273 ? 3.745 1.075 -7.199 1.00 92.69 273 SER A O 1
ATOM 1987 N N . LEU A 1 274 ? 2.407 0.561 -5.484 1.00 93.19 274 LEU A N 1
ATOM 1988 C CA . LEU A 1 274 ? 1.793 -0.644 -6.073 1.00 93.19 274 LEU A CA 1
ATOM 1989 C C . LEU A 1 274 ? 0.261 -0.543 -6.078 1.00 93.19 274 LEU A C 1
ATOM 1991 O O . LEU A 1 274 ? -0.432 -1.425 -6.573 1.00 93.19 274 LEU A O 1
ATOM 1995 N N . VAL A 1 275 ? -0.272 0.510 -5.450 1.00 93.69 275 VAL A N 1
ATOM 1996 C CA . VAL A 1 275 ? -1.706 0.808 -5.379 1.00 93.69 275 VAL A CA 1
ATOM 1997 C C . VAL A 1 275 ? -2.159 1.517 -6.649 1.00 93.69 275 VAL A C 1
ATOM 1999 O O . VAL A 1 275 ? -3.320 1.419 -7.027 1.00 93.69 275 VAL A O 1
ATOM 2002 N N . ASP A 1 276 ? -1.242 2.231 -7.305 1.00 87.88 276 ASP A N 1
ATOM 2003 C CA . ASP A 1 276 ? -1.361 2.632 -8.705 1.00 87.88 276 ASP A CA 1
ATOM 2004 C C . ASP A 1 276 ? -2.660 3.393 -9.045 1.00 87.88 276 ASP A C 1
ATOM 2006 O O . ASP A 1 276 ? -3.345 3.152 -10.037 1.00 87.88 276 ASP A O 1
ATOM 2010 N N . GLU A 1 277 ? -3.019 4.338 -8.163 1.00 86.50 277 GLU A N 1
ATOM 2011 C CA . GLU A 1 277 ? -4.256 5.144 -8.181 1.00 86.50 277 GLU A CA 1
ATOM 2012 C C . GLU A 1 277 ? -5.575 4.355 -8.025 1.00 86.50 277 GLU A C 1
ATOM 2014 O O . GLU A 1 277 ? -6.667 4.940 -8.102 1.00 86.50 277 GLU A O 1
ATOM 2019 N N . PHE A 1 278 ? -5.505 3.048 -7.777 1.00 94.38 278 PHE A N 1
ATOM 2020 C CA . PHE A 1 278 ? -6.657 2.227 -7.427 1.00 94.38 278 PHE A CA 1
ATOM 2021 C C . PHE A 1 278 ? -7.050 2.414 -5.956 1.00 94.38 278 PHE A C 1
ATOM 2023 O O . PHE A 1 278 ? -6.421 3.145 -5.190 1.00 94.38 278 PHE A O 1
ATOM 2030 N N . ALA A 1 279 ? -8.191 1.831 -5.587 1.00 94.06 279 ALA A N 1
ATOM 2031 C CA . ALA A 1 279 ? -8.598 1.792 -4.191 1.00 94.06 279 ALA A CA 1
ATOM 2032 C C . ALA A 1 279 ? -7.697 0.812 -3.432 1.00 94.06 279 ALA A C 1
ATOM 2034 O O . ALA A 1 279 ? -7.360 -0.232 -3.984 1.00 94.06 279 ALA A O 1
ATOM 2035 N N . ASP A 1 280 ? -7.366 1.190 -2.205 1.00 93.75 280 ASP A N 1
ATOM 2036 C CA . ASP A 1 280 ? -6.618 0.439 -1.199 1.00 93.75 280 ASP A CA 1
ATOM 2037 C C . ASP A 1 280 ? -7.383 0.689 0.110 1.00 93.75 280 ASP A C 1
ATOM 2039 O O . ASP A 1 280 ? -7.355 1.797 0.662 1.00 93.75 280 ASP A O 1
ATOM 2043 N N . SER A 1 281 ? -8.263 -0.253 0.446 1.00 92.31 281 SER A N 1
ATOM 2044 C CA . SER A 1 281 ? -9.267 -0.123 1.503 1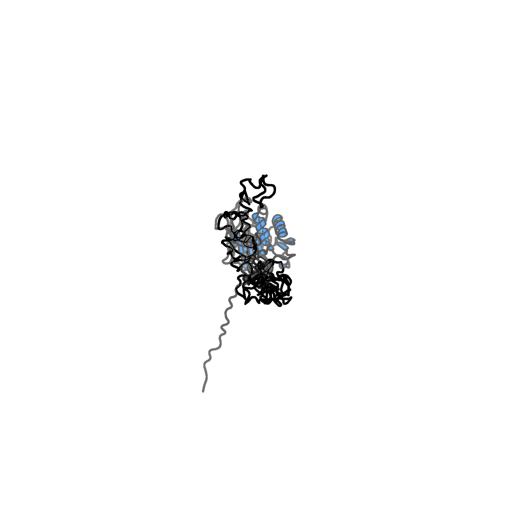.00 92.31 281 SER A CA 1
ATOM 2045 C C . SER A 1 281 ? -8.633 -0.232 2.886 1.00 92.31 281 SER A C 1
ATOM 2047 O O . SER A 1 281 ? -9.004 0.542 3.774 1.00 92.31 281 SER A O 1
ATOM 2049 N N . ASP A 1 282 ? -7.666 -1.132 3.045 1.00 91.44 282 ASP A N 1
ATOM 2050 C CA . ASP A 1 282 ? -6.975 -1.400 4.304 1.00 91.44 282 ASP A CA 1
ATOM 2051 C C . ASP A 1 282 ? -5.652 -0.626 4.462 1.00 91.44 282 ASP A C 1
ATOM 2053 O O . ASP A 1 282 ? -5.091 -0.535 5.559 1.00 91.44 282 ASP A O 1
ATOM 2057 N N . ALA A 1 283 ? -5.216 0.068 3.409 1.00 91.25 283 ALA A N 1
ATOM 2058 C CA . ALA A 1 283 ? -3.988 0.850 3.368 1.00 91.25 283 ALA A CA 1
ATOM 2059 C C . ALA A 1 283 ? -2.717 0.004 3.574 1.00 91.25 283 ALA A C 1
ATOM 2061 O O . ALA A 1 283 ? -1.707 0.526 4.081 1.00 91.25 283 ALA A O 1
ATOM 2062 N N . ASP A 1 284 ? -2.746 -1.279 3.197 1.00 90.44 284 ASP A N 1
ATOM 2063 C CA . ASP A 1 284 ? -1.604 -2.191 3.307 1.00 90.44 284 ASP A CA 1
ATOM 2064 C C . ASP A 1 284 ? -0.580 -2.023 2.158 1.00 90.44 284 ASP A C 1
ATOM 2066 O O . ASP A 1 284 ? 0.559 -2.511 2.241 1.00 90.44 284 ASP A O 1
ATOM 2070 N N . GLY A 1 285 ? -0.938 -1.236 1.136 1.00 92.06 285 GLY A N 1
ATOM 2071 C CA . GLY A 1 285 ? -0.121 -0.954 -0.041 1.00 92.06 285 GLY A CA 1
ATOM 2072 C C . GLY A 1 285 ? -0.376 -1.887 -1.225 1.00 92.06 285 GLY A C 1
ATOM 2073 O O . GLY A 1 285 ? 0.402 -1.846 -2.186 1.00 92.06 285 GLY A O 1
ATOM 2074 N N . HIS A 1 286 ? -1.424 -2.705 -1.173 1.00 92.56 286 HIS A N 1
ATOM 2075 C CA . HIS A 1 286 ? -1.952 -3.487 -2.280 1.00 92.56 286 HIS A CA 1
ATOM 2076 C C . HIS A 1 286 ? -3.273 -2.861 -2.788 1.00 92.56 286 HIS A C 1
ATOM 2078 O O . HIS A 1 286 ? -3.929 -2.100 -2.083 1.00 92.56 286 HIS A O 1
ATOM 2084 N N . PRO A 1 287 ? -3.633 -3.042 -4.074 1.00 95.25 287 PRO A N 1
ATOM 2085 C CA . PRO A 1 287 ? -4.903 -2.541 -4.577 1.00 95.25 287 PRO A CA 1
ATOM 2086 C C . PRO A 1 287 ? -6.031 -3.565 -4.390 1.00 95.25 287 PRO A C 1
ATOM 2088 O O . PRO A 1 287 ? -5.907 -4.736 -4.765 1.00 95.25 287 PRO A O 1
ATOM 2091 N N . ASN A 1 288 ? -7.220 -3.077 -4.026 1.00 93.62 288 ASN A N 1
ATOM 2092 C CA . ASN A 1 288 ? -8.438 -3.858 -3.755 1.00 93.62 288 ASN A CA 1
ATOM 2093 C C . ASN A 1 288 ? -8.772 -4.947 -4.796 1.00 93.62 288 ASN A C 1
ATOM 2095 O O . ASN A 1 288 ? -9.460 -5.928 -4.530 1.00 93.62 288 ASN A O 1
ATOM 2099 N N . CYS A 1 289 ? -8.386 -4.753 -6.054 1.00 93.00 289 CYS A N 1
ATOM 2100 C CA . CYS A 1 289 ? -8.701 -5.683 -7.138 1.00 93.00 289 CYS A CA 1
ATOM 2101 C C . CYS A 1 289 ? -7.896 -6.989 -7.122 1.00 93.00 289 CYS A C 1
ATOM 2103 O O . CYS A 1 289 ? -8.296 -7.935 -7.812 1.00 93.00 289 CYS A O 1
ATOM 2105 N N . VAL A 1 290 ? -6.763 -7.032 -6.417 1.00 93.75 290 VAL A N 1
ATOM 2106 C CA . VAL A 1 290 ? -5.938 -8.241 -6.265 1.00 93.75 290 VAL A CA 1
ATOM 2107 C C . VAL A 1 290 ? -6.038 -8.857 -4.877 1.00 93.75 290 VAL A C 1
ATOM 2109 O O . VAL A 1 290 ? -5.543 -9.969 -4.674 1.00 93.75 290 VAL A O 1
ATOM 2112 N N . GLU A 1 291 ? -6.717 -8.181 -3.960 1.00 93.12 291 GLU A N 1
ATOM 2113 C CA . GLU A 1 291 ? -6.980 -8.657 -2.612 1.00 93.12 291 GLU A CA 1
ATOM 2114 C C . GLU A 1 291 ? -8.127 -9.661 -2.544 1.00 93.12 291 GLU A C 1
ATOM 2116 O O . GLU A 1 291 ? -9.106 -9.634 -3.299 1.00 93.12 291 GLU A O 1
ATOM 2121 N N . ALA A 1 292 ? -7.970 -10.598 -1.613 1.00 93.56 292 ALA A N 1
ATOM 2122 C CA . ALA A 1 292 ? -8.968 -11.614 -1.308 1.00 93.56 292 ALA A CA 1
ATOM 2123 C C . ALA A 1 292 ? -9.814 -11.264 -0.071 1.00 93.56 292 ALA A C 1
ATOM 2125 O O . ALA A 1 292 ? -10.847 -11.903 0.132 1.00 93.56 292 ALA A O 1
ATOM 2126 N N . ASP A 1 293 ? -9.361 -10.282 0.700 1.00 93.56 293 ASP A N 1
ATOM 2127 C CA . ASP A 1 293 ? -9.884 -9.756 1.959 1.00 93.56 293 ASP A CA 1
ATOM 2128 C C . ASP A 1 293 ? -9.513 -8.263 1.930 1.00 93.56 293 ASP A C 1
ATOM 2130 O O . ASP A 1 293 ? -8.338 -7.965 1.732 1.00 93.56 293 ASP A O 1
ATOM 2134 N N . LEU A 1 294 ? -10.512 -7.377 1.905 1.00 94.25 294 LEU A N 1
ATOM 2135 C CA . LEU A 1 294 ? -10.364 -5.957 1.546 1.00 94.25 294 LEU A CA 1
ATOM 2136 C C . LEU A 1 294 ? -10.154 -5.035 2.742 1.00 94.25 294 LEU A C 1
ATOM 2138 O O . LEU A 1 294 ? -9.722 -3.896 2.568 1.00 94.25 294 LEU A O 1
ATOM 2142 N N . ASP A 1 295 ? -10.550 -5.471 3.927 1.00 92.88 295 ASP A N 1
ATOM 2143 C CA . ASP A 1 295 ? -10.370 -4.732 5.168 1.00 92.88 295 ASP A CA 1
ATOM 2144 C C . ASP A 1 295 ? -9.506 -5.488 6.180 1.00 92.88 295 ASP A C 1
ATOM 2146 O O . ASP A 1 295 ? -9.225 -4.957 7.254 1.00 92.88 295 ASP A O 1
ATOM 2150 N N . SER A 1 296 ? -8.973 -6.650 5.796 1.00 93.44 296 SER A N 1
ATOM 2151 C CA . SER A 1 296 ? -7.989 -7.413 6.561 1.00 93.44 296 SER A CA 1
ATOM 2152 C C . SER A 1 296 ? -8.504 -7.883 7.928 1.00 93.44 296 SER A C 1
ATOM 2154 O O . SER A 1 296 ? -7.712 -8.176 8.824 1.00 93.44 296 SER A O 1
ATOM 2156 N N . ASP A 1 297 ? -9.818 -8.052 8.088 1.00 92.69 297 ASP A N 1
ATOM 2157 C CA . ASP A 1 297 ? -10.405 -8.594 9.320 1.00 92.69 297 ASP A CA 1
ATOM 2158 C C . ASP A 1 297 ? -10.198 -10.122 9.469 1.00 92.69 297 ASP A C 1
ATOM 2160 O O . ASP A 1 297 ? -10.303 -10.7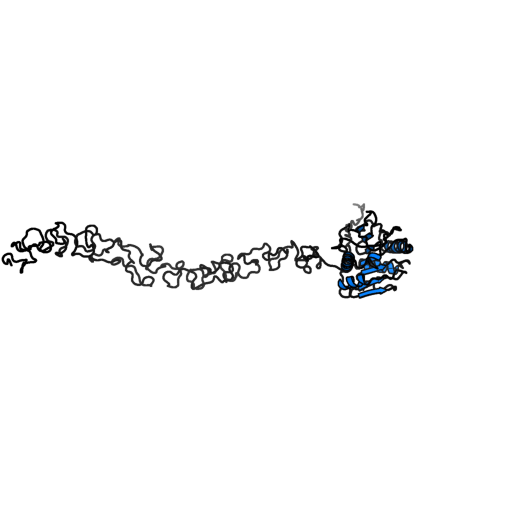05 10.560 1.00 92.69 297 ASP A O 1
ATOM 2164 N N . GLY A 1 298 ? -9.783 -10.794 8.391 1.00 92.31 298 GLY A N 1
ATOM 2165 C CA . GLY A 1 298 ? -9.550 -12.234 8.320 1.00 92.31 298 GLY A CA 1
ATOM 2166 C C . GLY A 1 298 ? -10.696 -13.030 7.688 1.00 92.31 298 GLY A C 1
ATOM 2167 O O . GLY A 1 298 ? -10.615 -14.270 7.636 1.00 92.31 298 GLY A O 1
ATOM 2168 N N . VAL A 1 299 ? -11.729 -12.360 7.180 1.00 94.00 299 VAL A N 1
ATOM 2169 C CA . VAL A 1 299 ? -12.844 -12.924 6.422 1.00 94.00 299 VAL A CA 1
ATOM 2170 C C . VAL A 1 299 ? -12.672 -12.599 4.938 1.00 94.00 299 VAL A C 1
ATOM 2172 O O . VAL A 1 299 ? -12.447 -11.484 4.502 1.00 94.00 299 VAL A O 1
ATOM 2175 N N . LEU A 1 300 ? -12.780 -13.625 4.090 1.00 95.06 300 LEU A N 1
ATOM 2176 C CA . LEU A 1 300 ? -12.659 -13.416 2.645 1.00 95.06 300 LEU A CA 1
ATOM 2177 C C . LEU A 1 300 ? -13.835 -12.588 2.110 1.00 95.06 300 LEU A C 1
ATOM 2179 O O . LEU A 1 300 ? -14.979 -12.862 2.466 1.00 95.06 300 LEU A O 1
ATOM 2183 N N . ASN A 1 301 ? -13.582 -11.761 1.092 1.00 94.31 301 ASN A N 1
ATOM 2184 C CA . ASN A 1 301 ? -14.566 -10.907 0.402 1.00 94.31 301 ASN A CA 1
ATOM 2185 C C . ASN A 1 301 ? -15.870 -11.610 -0.028 1.00 94.31 301 ASN A C 1
ATOM 2187 O O . ASN A 1 301 ? -16.897 -10.987 -0.278 1.00 94.31 301 ASN A O 1
ATOM 2191 N N . GLU A 1 302 ? -15.828 -12.924 -0.255 1.00 94.81 302 GLU A N 1
ATOM 2192 C CA . GLU A 1 302 ? -17.004 -13.701 -0.666 1.00 94.81 302 GLU A CA 1
ATOM 2193 C C . GLU A 1 302 ? -17.881 -14.177 0.504 1.00 94.81 302 GLU A C 1
ATOM 2195 O O . GLU A 1 302 ? -19.001 -14.647 0.272 1.00 94.81 302 GLU A O 1
ATOM 2200 N N . LEU A 1 303 ? -17.363 -14.085 1.727 1.00 94.81 303 LEU A N 1
ATOM 2201 C CA . LEU A 1 303 ? -18.000 -14.464 2.988 1.00 94.81 303 LEU A CA 1
ATOM 2202 C C . LEU A 1 303 ? -18.284 -13.254 3.886 1.00 94.81 303 LEU A C 1
ATOM 2204 O O . LEU A 1 303 ? -19.163 -13.356 4.736 1.00 94.81 303 LEU A O 1
ATOM 2208 N N . ASP A 1 304 ? -17.588 -12.146 3.662 1.00 94.50 304 ASP A N 1
ATOM 2209 C CA . ASP A 1 304 ? -17.669 -10.928 4.455 1.00 94.50 304 ASP A CA 1
ATOM 2210 C C . ASP A 1 304 ? -18.962 -10.116 4.159 1.00 94.50 304 ASP A C 1
ATOM 2212 O O . ASP A 1 304 ? -19.297 -9.848 2.990 1.00 94.50 304 ASP A O 1
ATOM 2216 N N . PRO A 1 305 ? -19.750 -9.759 5.196 1.00 94.56 305 PRO A N 1
ATOM 2217 C CA . PRO A 1 305 ? -20.930 -8.911 5.057 1.00 94.56 305 PRO A CA 1
ATOM 2218 C C . PRO A 1 305 ? -20.639 -7.443 4.683 1.00 94.56 305 PRO A C 1
ATOM 2220 O O . PRO A 1 305 ? -21.521 -6.820 4.067 1.00 94.56 305 PRO A O 1
ATOM 2223 N N . VAL A 1 306 ? -19.477 -6.877 5.039 1.00 94.25 306 VAL A N 1
ATOM 2224 C CA . VAL A 1 306 ? -19.102 -5.467 4.834 1.00 94.25 306 VAL A CA 1
ATOM 2225 C C . VAL A 1 306 ? -17.616 -5.311 4.461 1.00 94.25 306 VAL A C 1
ATOM 2227 O O . VAL A 1 306 ? -16.810 -4.901 5.272 1.00 94.25 306 VAL A O 1
ATOM 2230 N N . LEU A 1 307 ? -17.343 -5.424 3.157 1.00 93.19 307 LEU A N 1
ATOM 2231 C CA . LEU A 1 307 ? -16.029 -5.345 2.476 1.00 93.19 307 LEU A CA 1
ATOM 2232 C C . LEU A 1 307 ? -15.094 -4.143 2.741 1.00 93.19 307 LEU A C 1
ATOM 2234 O O . LEU A 1 307 ? -14.098 -3.985 2.035 1.00 93.19 307 LEU A O 1
ATOM 2238 N N . ASP A 1 308 ? -15.473 -3.184 3.572 1.00 90.38 308 ASP A N 1
ATOM 2239 C CA . ASP A 1 308 ? -14.692 -1.966 3.820 1.00 90.38 308 ASP A CA 1
ATOM 2240 C C . ASP A 1 308 ? -14.732 -1.525 5.287 1.00 90.38 308 ASP A C 1
ATOM 2242 O O . ASP A 1 308 ? -14.498 -0.346 5.594 1.00 90.38 308 ASP A O 1
ATOM 2246 N N . ASN A 1 309 ? -15.057 -2.445 6.196 1.00 91.81 309 ASN A N 1
ATOM 2247 C CA . ASN A 1 309 ? -15.162 -2.162 7.612 1.00 91.81 309 ASN A CA 1
ATOM 2248 C C . ASN A 1 309 ? -14.724 -3.363 8.470 1.00 91.81 309 ASN A C 1
ATOM 2250 O O . ASN A 1 309 ? -15.569 -4.193 8.805 1.00 91.81 309 ASN A O 1
ATOM 2254 N N . PRO A 1 310 ? -13.495 -3.336 9.015 1.00 92.94 310 PRO A N 1
ATOM 2255 C CA . PRO A 1 310 ? -12.890 -4.484 9.691 1.00 92.94 310 PRO A CA 1
ATOM 2256 C C . PRO A 1 310 ? -13.516 -4.821 11.052 1.00 92.94 310 PRO A C 1
ATOM 2258 O O . PRO A 1 310 ? -13.051 -5.695 11.770 1.00 92.94 310 PRO A O 1
ATOM 2261 N N . PHE A 1 311 ? -14.551 -4.082 11.454 1.00 92.00 311 PHE A N 1
ATOM 2262 C CA . PHE A 1 311 ? -15.310 -4.306 12.682 1.00 92.00 311 PHE A CA 1
ATOM 2263 C C . PHE A 1 311 ? -16.682 -4.944 12.412 1.00 92.00 311 PHE A C 1
ATOM 2265 O O . PHE A 1 311 ? -17.533 -4.908 13.300 1.00 92.00 311 PHE A O 1
ATOM 2272 N N . ILE A 1 312 ? -16.953 -5.397 11.178 1.00 92.88 312 ILE A N 1
ATOM 2273 C CA . ILE A 1 312 ? -18.199 -6.082 10.806 1.00 92.88 312 ILE A CA 1
ATOM 2274 C C . ILE A 1 312 ? -17.887 -7.267 9.885 1.00 92.88 312 ILE A C 1
ATOM 2276 O O . ILE A 1 312 ? -17.879 -7.105 8.668 1.00 92.88 312 ILE A O 1
ATOM 2280 N N . CYS A 1 313 ? -17.726 -8.455 10.457 1.00 94.19 313 CYS A N 1
ATOM 2281 C CA . CYS A 1 313 ? -17.272 -9.657 9.762 1.00 94.19 313 CYS A CA 1
ATOM 2282 C C . CYS A 1 313 ? -18.205 -10.874 9.929 1.00 94.19 313 CYS A C 1
ATOM 2284 O O . CYS A 1 313 ? -17.930 -11.966 9.417 1.00 94.19 313 CYS A O 1
ATOM 2286 N N . GLY A 1 314 ? -19.368 -10.678 10.560 1.00 93.06 314 GLY A N 1
ATOM 2287 C CA . GLY A 1 314 ? -20.397 -11.700 10.760 1.00 93.06 314 GLY A CA 1
ATOM 2288 C C . GLY A 1 314 ? -20.578 -12.086 12.225 1.00 93.06 314 GLY A C 1
ATOM 2289 O O . GLY A 1 314 ? -20.005 -11.468 13.097 1.00 93.06 314 GLY A O 1
ATOM 2290 N N . ASP A 1 315 ? -21.407 -13.096 12.474 1.00 92.94 315 ASP A N 1
ATOM 2291 C CA . ASP A 1 315 ? -21.765 -13.604 13.809 1.00 92.94 315 ASP A CA 1
ATOM 2292 C C . ASP A 1 315 ? -21.848 -15.133 13.671 1.00 92.94 315 ASP A C 1
ATOM 2294 O O . ASP A 1 315 ? -22.779 -15.658 13.043 1.00 92.94 315 ASP A O 1
ATOM 2298 N N . ASN A 1 316 ? -20.789 -15.849 14.059 1.00 92.44 316 ASN A N 1
ATOM 2299 C CA . ASN A 1 316 ? -20.679 -17.291 13.786 1.00 92.44 316 ASN A CA 1
ATOM 2300 C C . ASN A 1 316 ? -21.230 -18.183 14.898 1.00 92.44 316 ASN A C 1
ATOM 2302 O O . ASN A 1 316 ? -21.586 -19.340 14.619 1.00 92.44 316 ASN A O 1
ATOM 2306 N N . ASP A 1 317 ? -21.219 -17.716 16.138 1.00 89.12 317 ASP A N 1
ATOM 2307 C CA . ASP A 1 317 ? -21.789 -18.407 17.292 1.00 89.12 317 ASP A CA 1
ATOM 2308 C C . ASP A 1 317 ? -23.237 -17.998 17.595 1.00 89.12 317 ASP A C 1
ATOM 2310 O O . ASP A 1 317 ? -23.877 -18.671 18.411 1.00 89.12 317 ASP A O 1
ATOM 2314 N N . ASP A 1 318 ? -23.798 -17.079 16.801 1.00 91.06 318 ASP A N 1
ATOM 2315 C CA . ASP A 1 318 ? -25.182 -16.604 16.865 1.00 91.06 318 ASP A CA 1
ATOM 2316 C C . ASP A 1 318 ? -25.493 -15.951 18.234 1.00 91.06 318 ASP A C 1
ATOM 2318 O O . ASP A 1 318 ? -26.606 -16.119 18.757 1.00 91.06 318 ASP A O 1
ATOM 2322 N N . ASP A 1 319 ? -24.516 -15.253 18.828 1.00 89.00 319 ASP A N 1
ATOM 2323 C CA . ASP A 1 319 ? -24.624 -14.615 20.151 1.00 89.00 319 ASP A CA 1
ATOM 2324 C C . ASP A 1 319 ? -25.165 -13.168 20.087 1.00 89.00 319 ASP A C 1
ATOM 2326 O O . ASP A 1 319 ? -25.595 -12.600 21.097 1.00 89.00 319 ASP A O 1
ATOM 2330 N N . GLY A 1 320 ? -25.252 -12.615 18.870 1.00 90.12 320 GLY A N 1
ATOM 2331 C CA . GLY A 1 320 ? -25.813 -11.304 18.561 1.00 90.12 320 GLY A CA 1
ATOM 2332 C C . GLY A 1 320 ? -24.795 -10.167 18.460 1.00 90.12 320 GLY A C 1
ATOM 2333 O O . GLY A 1 320 ? -25.180 -9.074 18.012 1.00 90.12 320 GLY A O 1
ATOM 2334 N N . CYS A 1 321 ? -23.537 -10.402 18.823 1.00 92.50 321 CYS A N 1
ATOM 2335 C CA . CYS A 1 321 ? -22.431 -9.520 18.498 1.00 92.50 321 CYS A CA 1
ATOM 2336 C C . CYS A 1 321 ? -21.815 -9.904 17.152 1.00 92.50 321 CYS A C 1
ATOM 2338 O O . CYS A 1 321 ? -22.157 -10.908 16.535 1.00 92.50 321 CYS A O 1
ATOM 2340 N N . ASP A 1 322 ? -21.049 -8.970 16.592 1.00 93.75 322 ASP A N 1
ATOM 2341 C CA . ASP A 1 322 ? -20.299 -9.262 15.379 1.00 93.75 322 ASP A CA 1
ATOM 2342 C C . ASP A 1 322 ? -18.892 -9.697 15.777 1.00 93.75 322 ASP A C 1
ATOM 2344 O O . ASP A 1 322 ? -18.238 -8.926 16.486 1.00 93.75 322 ASP A O 1
ATOM 2348 N N . ASP A 1 323 ? -18.437 -10.844 15.255 1.00 93.31 323 ASP A N 1
ATOM 2349 C CA . ASP A 1 323 ? -17.190 -11.555 15.553 1.00 93.31 323 ASP A CA 1
ATOM 2350 C C . ASP A 1 323 ? -15.965 -10.606 15.605 1.00 93.31 323 ASP A C 1
ATOM 2352 O O . ASP A 1 323 ? -14.992 -10.899 16.308 1.00 93.31 323 ASP A O 1
ATOM 2356 N N . CYS A 1 324 ? -15.983 -9.481 14.872 1.00 94.00 324 CYS A N 1
ATOM 2357 C CA . CYS A 1 324 ? -14.878 -8.515 14.766 1.00 94.00 324 CYS A CA 1
ATOM 2358 C C . CYS A 1 324 ? -15.058 -7.220 15.580 1.00 94.00 324 CYS A C 1
ATOM 2360 O O . CYS A 1 324 ? -14.223 -6.309 15.533 1.00 94.00 324 CYS A O 1
ATOM 2362 N N . SER A 1 325 ? -16.114 -7.116 16.385 1.00 90.94 325 SER A N 1
ATOM 2363 C CA . SER A 1 325 ? -16.487 -5.895 17.113 1.00 90.94 325 SER A CA 1
AT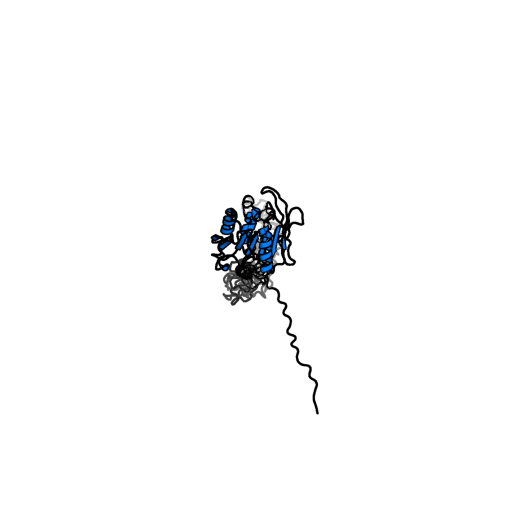OM 2364 C C . SER A 1 325 ? -15.427 -5.400 18.108 1.00 90.94 325 SER A C 1
ATOM 2366 O O . SER A 1 325 ? -15.343 -4.192 18.358 1.00 90.94 325 SER A O 1
ATOM 2368 N N . ILE A 1 326 ? -14.586 -6.286 18.662 1.00 85.75 326 ILE A N 1
ATOM 2369 C CA . ILE A 1 326 ? -13.492 -5.910 19.585 1.00 85.75 326 ILE A CA 1
ATOM 2370 C C . ILE A 1 326 ? -12.113 -5.831 18.925 1.00 85.75 326 ILE A C 1
ATOM 2372 O O . ILE A 1 326 ? -11.141 -5.703 19.672 1.00 85.75 326 ILE A O 1
ATOM 2376 N N . GLY A 1 327 ? -12.052 -5.881 17.585 1.00 76.44 327 GLY A N 1
ATOM 2377 C CA . GLY A 1 327 ? -10.882 -5.837 16.690 1.00 76.44 327 GLY A CA 1
ATOM 2378 C C . GLY A 1 327 ? -9.491 -5.714 17.332 1.00 76.44 327 GLY A C 1
ATOM 2379 O O . GLY A 1 327 ? -9.196 -4.821 18.134 1.00 76.44 327 GLY A O 1
ATOM 2380 N N . VAL A 1 328 ? -8.576 -6.594 16.943 1.00 81.88 328 VAL A N 1
ATOM 2381 C CA . VAL A 1 328 ? -7.223 -6.682 17.498 1.00 81.88 328 VAL A CA 1
ATOM 2382 C C . VAL A 1 328 ? -6.340 -5.550 16.979 1.00 81.88 328 VAL A C 1
ATOM 2384 O O . VAL A 1 328 ? -5.600 -4.939 17.768 1.00 81.88 328 VAL A O 1
ATOM 2387 N N . ASP A 1 329 ? -6.389 -5.277 15.675 1.00 82.25 329 ASP A N 1
ATOM 2388 C CA . ASP A 1 329 ? -5.605 -4.211 15.048 1.00 82.25 329 ASP A CA 1
ATOM 2389 C C . ASP A 1 329 ? -6.291 -3.469 13.883 1.00 82.25 329 ASP A C 1
ATOM 2391 O O . ASP A 1 329 ? -5.690 -2.525 13.350 1.00 82.25 329 ASP A O 1
ATOM 2395 N N . GLY A 1 330 ? -7.566 -3.757 13.591 1.00 85.19 330 GLY A N 1
ATOM 2396 C CA . GLY A 1 330 ? -8.328 -3.115 12.524 1.00 85.19 330 GLY A CA 1
ATOM 2397 C C . GLY A 1 330 ? -7.835 -3.615 11.171 1.00 85.19 330 GLY A C 1
ATOM 2398 O O . GLY A 1 330 ? -7.856 -4.797 10.893 1.00 85.19 330 GLY A O 1
ATOM 2399 N N . PHE A 1 331 ? -7.294 -2.715 10.353 1.00 86.75 331 PHE A N 1
ATOM 2400 C CA . PHE A 1 331 ? -6.693 -3.050 9.054 1.00 86.75 331 PHE A CA 1
ATOM 2401 C C . PHE A 1 331 ? -5.286 -3.679 9.167 1.00 86.75 331 PHE A C 1
ATOM 2403 O O . PHE A 1 331 ? -4.397 -3.415 8.355 1.00 86.75 331 PHE A O 1
ATOM 2410 N N . GLY A 1 332 ? -4.991 -4.375 10.264 1.00 84.38 332 GLY A N 1
ATOM 2411 C CA . GLY A 1 332 ? -3.676 -4.957 10.493 1.00 84.38 332 GLY A CA 1
ATOM 2412 C C . GLY A 1 332 ? -3.581 -6.403 10.002 1.00 84.38 332 GLY A C 1
ATOM 2413 O O . GLY A 1 332 ? -4.528 -6.976 9.492 1.00 84.38 332 GLY A O 1
ATOM 2414 N N . PRO A 1 333 ? -2.399 -7.034 10.110 1.00 83.25 333 PRO A N 1
ATOM 2415 C CA . PRO A 1 333 ? -2.209 -8.410 9.657 1.00 83.25 333 PRO A CA 1
ATOM 2416 C C . PRO A 1 333 ? -2.756 -9.458 10.640 1.00 83.25 333 PRO A C 1
ATOM 2418 O O . PRO A 1 333 ? -2.588 -10.661 10.394 1.00 83.25 333 PRO A O 1
ATOM 2421 N N . ALA A 1 334 ? -3.251 -9.047 11.813 1.00 86.38 334 ALA A N 1
ATOM 2422 C CA . ALA A 1 334 ? -3.930 -9.956 12.720 1.00 86.38 334 ALA A CA 1
ATOM 2423 C C . ALA A 1 334 ? -5.378 -10.119 12.257 1.00 86.38 334 ALA A C 1
ATOM 2425 O O . ALA A 1 334 ? -5.980 -9.190 11.759 1.00 86.38 334 ALA A O 1
ATOM 2426 N N . SER A 1 335 ? -5.926 -11.320 12.420 1.00 87.50 335 SER A N 1
ATOM 2427 C CA . SER A 1 335 ? -7.359 -11.493 12.211 1.00 87.50 335 SER A CA 1
ATOM 2428 C C . SER A 1 335 ? -8.103 -10.886 13.394 1.00 87.50 335 SER A C 1
ATOM 2430 O O . SER A 1 335 ? -7.730 -11.149 14.546 1.00 87.50 335 SER A O 1
ATOM 2432 N N . ASP A 1 336 ? -9.152 -10.141 13.078 1.00 88.62 336 ASP A N 1
ATOM 2433 C CA . ASP A 1 336 ? -10.060 -9.513 14.029 1.00 88.62 336 ASP A CA 1
ATOM 2434 C C . ASP A 1 336 ? -11.240 -10.433 14.396 1.00 88.62 336 ASP A C 1
ATOM 2436 O O . ASP A 1 336 ? -11.922 -10.172 15.378 1.00 88.62 336 ASP A O 1
ATOM 2440 N N . VAL A 1 337 ? -11.406 -11.568 13.701 1.00 92.50 337 VAL A N 1
ATOM 2441 C CA . VAL A 1 337 ? -12.434 -12.593 13.967 1.00 92.50 337 VAL A CA 1
ATOM 2442 C C . VAL A 1 337 ? -12.234 -13.258 15.336 1.00 92.50 337 VAL A C 1
ATOM 2444 O O . VAL A 1 337 ? -11.337 -14.093 15.533 1.00 92.50 337 VAL A O 1
ATOM 2447 N N . THR A 1 338 ? -13.121 -12.945 16.277 1.00 90.50 338 THR A N 1
ATOM 2448 C CA . THR A 1 338 ? -13.101 -13.418 17.667 1.00 90.50 338 THR A CA 1
ATOM 2449 C C . THR A 1 338 ? -14.469 -13.901 18.173 1.00 90.50 338 THR A C 1
ATOM 2451 O O . THR A 1 338 ? -14.913 -13.365 19.174 1.00 90.50 338 THR A O 1
ATOM 2454 N N . PRO A 1 339 ? -15.080 -14.964 17.602 1.00 89.88 339 PRO A N 1
ATOM 2455 C CA . PRO A 1 339 ? -16.476 -15.339 17.885 1.00 89.88 339 PRO A CA 1
ATOM 2456 C C . PRO A 1 339 ? -16.794 -15.409 19.390 1.00 89.88 339 PRO A C 1
ATOM 2458 O O . PRO A 1 339 ? -17.518 -14.584 19.906 1.00 89.88 339 PRO A O 1
ATOM 2461 N N . ASP A 1 340 ? -16.070 -16.241 20.157 1.00 86.62 340 ASP A N 1
ATOM 2462 C CA . ASP A 1 340 ? -16.346 -16.423 21.598 1.00 86.62 340 ASP A CA 1
ATOM 2463 C C . ASP A 1 340 ? -16.028 -15.190 22.502 1.00 86.62 340 ASP A C 1
ATOM 2465 O O . ASP A 1 340 ? -16.076 -15.293 23.733 1.00 86.62 340 ASP A O 1
ATOM 2469 N N . ASN A 1 341 ? -15.508 -14.092 21.950 1.00 85.12 341 ASN A N 1
ATOM 2470 C CA . ASN A 1 341 ? -15.121 -12.885 22.689 1.00 85.12 341 ASN A CA 1
ATOM 2471 C C . ASN A 1 341 ? -15.142 -11.698 21.723 1.00 85.12 341 ASN A C 1
ATOM 2473 O O . ASN A 1 341 ? -14.100 -11.081 21.473 1.00 85.12 341 ASN A O 1
ATOM 2477 N N . ASP A 1 342 ? -16.320 -11.416 21.189 1.00 89.00 342 ASP A N 1
ATOM 2478 C CA . ASP A 1 342 ? -16.604 -10.357 20.228 1.00 89.00 342 ASP A CA 1
ATOM 2479 C C . ASP A 1 342 ? -17.472 -9.223 20.829 1.00 89.00 342 ASP A C 1
ATOM 2481 O O . ASP A 1 342 ? -17.553 -8.123 20.292 1.00 89.00 342 ASP A O 1
ATOM 2485 N N . GLY A 1 343 ? -18.037 -9.433 22.016 1.00 89.31 343 GLY A N 1
ATOM 2486 C CA . GLY A 1 343 ? -18.876 -8.470 22.715 1.00 89.31 343 GLY A CA 1
ATOM 2487 C C . GLY A 1 343 ? -18.593 -8.352 24.206 1.00 89.31 343 GLY A C 1
ATOM 2488 O O . GLY A 1 343 ? -17.681 -8.964 24.765 1.00 89.31 343 GLY A O 1
ATOM 2489 N N . THR A 1 344 ? -19.382 -7.501 24.863 1.00 91.00 344 THR A N 1
ATOM 2490 C CA . THR A 1 344 ? -19.577 -7.618 26.314 1.00 91.00 344 THR A CA 1
ATOM 2491 C C . THR A 1 344 ? -20.721 -8.598 26.517 1.00 91.00 344 THR A C 1
ATOM 2493 O O . THR A 1 344 ? -21.712 -8.495 25.809 1.00 91.00 344 THR A O 1
ATOM 2496 N N . ASP A 1 345 ? -20.534 -9.539 27.430 1.00 90.44 345 ASP A N 1
ATOM 2497 C CA . ASP A 1 345 ? -21.526 -10.512 27.883 1.00 90.44 345 ASP A CA 1
ATOM 2498 C C . ASP A 1 345 ? -21.547 -10.360 29.412 1.00 90.44 345 ASP A C 1
ATOM 2500 O O . ASP A 1 345 ? -20.654 -10.843 30.124 1.00 90.44 345 ASP A O 1
ATOM 2504 N N . THR A 1 346 ? -22.431 -9.483 29.890 1.00 92.38 346 THR A N 1
ATOM 2505 C CA . THR A 1 346 ? -22.434 -8.989 31.270 1.00 92.38 346 THR A CA 1
ATOM 2506 C C . THR A 1 346 ? -22.751 -10.116 32.255 1.00 92.38 346 THR A C 1
ATOM 2508 O O . THR A 1 346 ? -22.091 -10.212 33.305 1.00 92.38 346 THR A O 1
ATOM 2511 N N . ASP A 1 347 ? -23.680 -11.006 31.910 1.00 89.06 347 ASP A N 1
ATOM 2512 C CA . ASP A 1 347 ? -24.103 -12.109 32.768 1.00 89.06 347 ASP A CA 1
ATOM 2513 C C . ASP A 1 347 ? -23.376 -13.449 32.496 1.00 89.06 347 ASP A C 1
ATOM 2515 O O . ASP A 1 347 ? -23.347 -14.336 33.361 1.00 89.06 347 ASP A O 1
ATOM 2519 N N . HIS A 1 348 ? -22.645 -13.542 31.384 1.00 89.25 348 HIS A N 1
ATOM 2520 C CA . HIS A 1 348 ? -21.938 -14.729 30.902 1.00 89.25 348 HIS A CA 1
ATOM 2521 C C . HIS A 1 348 ? -22.853 -15.911 30.542 1.00 89.25 348 HIS A C 1
ATOM 2523 O O . HIS A 1 348 ? -22.463 -17.077 30.756 1.00 89.25 348 HIS A O 1
ATOM 2529 N N . ASP A 1 349 ? -24.064 -15.653 30.041 1.00 87.31 349 ASP A N 1
ATOM 2530 C CA . ASP A 1 349 ? -24.979 -16.696 29.569 1.00 87.31 349 ASP A CA 1
ATOM 2531 C C . ASP A 1 349 ? -24.677 -17.192 28.141 1.00 87.31 349 ASP A C 1
ATOM 2533 O O . ASP A 1 349 ? -25.143 -18.276 27.744 1.00 87.31 349 ASP A O 1
ATOM 2537 N N . GLY A 1 350 ? -23.777 -16.487 27.446 1.00 87.00 350 GLY A N 1
ATOM 2538 C CA . GLY A 1 350 ? -23.332 -16.777 26.090 1.00 87.00 350 GLY A CA 1
ATOM 2539 C C . GLY A 1 350 ? -24.121 -16.052 25.002 1.00 87.00 350 GLY A C 1
ATOM 2540 O O . GLY A 1 350 ? -24.037 -16.487 23.854 1.00 87.00 350 GLY A O 1
ATOM 2541 N N . LEU A 1 351 ? -24.904 -15.030 25.350 1.00 90.31 351 LEU A N 1
ATOM 2542 C CA . LEU A 1 351 ? -25.353 -13.968 24.455 1.00 90.31 351 LEU A CA 1
ATOM 2543 C C . LEU A 1 351 ? -24.586 -12.689 24.789 1.00 90.31 351 LEU A C 1
ATOM 2545 O O . LEU A 1 351 ? -24.302 -12.410 25.949 1.00 90.31 351 LEU A O 1
ATOM 2549 N N . CYS A 1 352 ? -24.262 -11.883 23.785 1.00 92.44 352 CYS A N 1
ATOM 2550 C CA . CYS A 1 352 ? -23.689 -10.578 24.071 1.00 92.44 352 CYS A CA 1
ATOM 2551 C C . CYS A 1 352 ? -24.787 -9.569 24.451 1.00 92.44 352 CYS A C 1
ATOM 2553 O O . CYS A 1 352 ? -25.905 -9.650 23.942 1.00 92.44 352 CYS A O 1
ATOM 2555 N N . ASP A 1 353 ? -24.437 -8.532 25.216 1.00 92.50 353 ASP A N 1
ATOM 2556 C CA . ASP A 1 353 ? -25.330 -7.443 25.658 1.00 92.50 353 ASP A CA 1
ATOM 2557 C C . ASP A 1 353 ? -26.107 -6.769 24.492 1.00 92.50 353 ASP A C 1
ATOM 2559 O O . ASP A 1 353 ? -27.145 -6.135 24.648 1.00 92.50 353 ASP A O 1
ATOM 2563 N N . LEU A 1 354 ? -25.600 -6.828 23.253 1.00 89.81 354 LEU A N 1
ATOM 2564 C CA . LEU A 1 354 ? -26.317 -6.276 22.092 1.00 89.81 354 LEU A CA 1
ATOM 2565 C C . LEU A 1 354 ? -27.461 -7.190 21.605 1.00 89.81 354 LEU A C 1
ATOM 2567 O O . LEU A 1 354 ? -28.421 -6.702 20.990 1.00 89.81 354 LEU A O 1
ATOM 2571 N N . GLY A 1 355 ? -27.312 -8.501 21.803 1.00 86.44 355 GLY A N 1
ATOM 2572 C CA . GLY A 1 355 ? -28.224 -9.567 21.389 1.00 86.44 355 GLY A CA 1
ATOM 2573 C C . GLY A 1 355 ? -29.116 -10.101 22.511 1.00 86.44 355 GLY A C 1
ATOM 2574 O O . GLY A 1 355 ? -30.160 -10.703 22.214 1.00 86.44 355 GLY A O 1
ATOM 2575 N N . ASP A 1 356 ? -28.739 -9.850 23.761 1.00 92.75 356 ASP A N 1
ATOM 2576 C CA . ASP A 1 356 ? -29.517 -10.166 24.947 1.00 92.75 356 ASP A CA 1
ATOM 2577 C C . ASP A 1 356 ? -30.699 -9.185 25.121 1.00 92.75 356 ASP A C 1
ATOM 2579 O O . ASP A 1 356 ? -30.778 -8.122 24.504 1.00 92.75 356 ASP A O 1
ATOM 2583 N N . GLN A 1 357 ? -31.736 -9.622 25.831 1.00 93.25 357 GLN A N 1
ATOM 2584 C CA . GLN A 1 357 ? -32.894 -8.811 26.215 1.00 93.25 357 GLN A CA 1
ATOM 2585 C C . GLN A 1 357 ? -32.897 -8.473 27.709 1.00 93.25 357 GLN A C 1
ATOM 2587 O O . GLN A 1 357 ? -33.857 -7.821 28.144 1.00 93.25 357 GLN A O 1
ATOM 2592 N N . ASP A 1 358 ? -31.946 -9.025 28.463 1.00 92.31 358 ASP A N 1
ATOM 2593 C CA . ASP A 1 358 ? -31.806 -8.947 29.917 1.00 92.31 358 ASP A CA 1
ATOM 2594 C C . ASP A 1 358 ? -30.317 -9.104 30.295 1.00 92.31 358 ASP A C 1
ATOM 2596 O O . ASP A 1 358 ? -29.918 -10.115 30.870 1.00 92.31 358 ASP A O 1
ATOM 2600 N N . ASP A 1 359 ? -29.507 -8.108 29.920 1.00 93.94 359 ASP A N 1
ATOM 2601 C CA . ASP A 1 359 ? -28.028 -8.096 29.965 1.00 93.94 359 ASP A CA 1
ATOM 2602 C C . ASP A 1 359 ? -27.410 -8.539 31.312 1.00 93.94 359 ASP A C 1
ATOM 2604 O O . ASP A 1 359 ? -26.284 -9.037 31.359 1.00 93.94 359 ASP A O 1
ATOM 2608 N N . ASP A 1 360 ? -28.089 -8.327 32.443 1.00 92.94 360 ASP A N 1
ATOM 2609 C CA . ASP A 1 360 ? -27.602 -8.724 33.769 1.00 92.94 360 ASP A CA 1
ATOM 2610 C C . ASP A 1 360 ? -28.404 -9.849 34.443 1.00 92.94 360 ASP A C 1
ATOM 2612 O O . ASP A 1 360 ? -28.046 -10.280 35.549 1.00 92.94 360 ASP A O 1
ATOM 2616 N N . ASN A 1 361 ? -29.407 -10.386 33.745 1.00 92.25 361 ASN A N 1
ATOM 2617 C CA . ASN A 1 361 ? -30.275 -11.488 34.160 1.00 92.25 361 ASN A CA 1
ATOM 2618 C C . ASN A 1 361 ? -31.057 -11.235 35.455 1.00 92.25 361 ASN A C 1
ATOM 2620 O O . ASN A 1 361 ? -31.412 -12.179 36.176 1.00 92.25 361 ASN A O 1
ATOM 2624 N N . ASP A 1 362 ? -31.364 -9.979 35.777 1.00 91.12 362 ASP A N 1
ATOM 2625 C CA . ASP A 1 362 ? -32.128 -9.652 36.980 1.00 91.12 362 ASP A CA 1
ATOM 2626 C C . ASP A 1 362 ? -33.638 -9.956 36.850 1.00 91.12 362 ASP A C 1
ATOM 2628 O O . ASP A 1 362 ? -34.380 -9.930 37.843 1.00 91.12 362 ASP A O 1
ATOM 2632 N N . SER A 1 363 ? -34.073 -10.395 35.657 1.00 90.06 363 SER A N 1
ATOM 2633 C CA . SER A 1 363 ? -35.450 -10.670 35.216 1.00 90.06 363 SER A CA 1
ATOM 2634 C C . SER A 1 363 ? -36.260 -9.454 34.758 1.00 90.06 363 SER A C 1
ATOM 2636 O O . SER A 1 363 ? -37.470 -9.595 34.488 1.00 90.06 363 SER A O 1
ATOM 2638 N N . ILE A 1 364 ? -35.642 -8.280 34.652 1.00 92.12 364 ILE A N 1
ATOM 2639 C CA . ILE A 1 364 ? -36.215 -7.070 34.073 1.00 92.12 364 ILE A CA 1
ATOM 2640 C C . ILE A 1 364 ? -35.534 -6.795 32.734 1.00 92.12 364 ILE A C 1
ATOM 2642 O O . ILE A 1 364 ? -34.394 -6.387 32.653 1.00 92.12 364 ILE A O 1
ATOM 2646 N N . ILE A 1 365 ? -36.301 -6.918 31.648 1.00 93.69 365 ILE A N 1
ATOM 2647 C CA . ILE A 1 365 ? -35.767 -6.656 30.304 1.00 93.69 365 ILE A CA 1
ATOM 2648 C C . ILE A 1 365 ? -35.151 -5.250 30.176 1.00 93.69 365 ILE A C 1
ATOM 2650 O O . ILE A 1 365 ? -35.749 -4.285 30.671 1.00 93.69 365 ILE A O 1
ATOM 2654 N N . ASP A 1 366 ? -34.096 -5.086 29.372 1.00 93.88 366 ASP A N 1
ATOM 2655 C CA . ASP A 1 366 ? -33.285 -3.847 29.324 1.00 93.88 366 ASP A CA 1
ATOM 2656 C C . ASP A 1 366 ? -34.118 -2.590 29.042 1.00 93.88 366 ASP A C 1
ATOM 2658 O O . ASP A 1 366 ? -33.865 -1.478 29.504 1.00 93.88 366 ASP A O 1
ATOM 2662 N N . SER A 1 367 ? -35.176 -2.747 28.241 1.00 94.94 367 SER A N 1
ATOM 2663 C CA . SER A 1 367 ? -36.074 -1.640 27.889 1.00 94.94 367 SER A CA 1
ATOM 2664 C C . SER A 1 367 ? -36.895 -1.088 29.066 1.00 94.94 367 SER A C 1
ATOM 2666 O O . SER A 1 367 ? -37.510 -0.020 28.936 1.00 94.94 367 SER A O 1
ATOM 2668 N N . LEU A 1 368 ? -36.965 -1.832 30.170 1.00 94.94 368 LEU A N 1
ATOM 2669 C CA . LEU A 1 368 ? -37.688 -1.513 31.399 1.00 94.94 368 LEU A CA 1
ATOM 2670 C C . LEU A 1 368 ? -36.764 -1.381 32.612 1.00 94.94 368 LEU A C 1
ATOM 2672 O O . LEU A 1 368 ? -37.211 -0.810 33.609 1.00 94.94 368 LEU A O 1
ATOM 2676 N N . ASP A 1 369 ? -35.526 -1.852 32.514 1.00 93.94 369 ASP A N 1
ATOM 2677 C CA . ASP A 1 369 ? -34.573 -1.861 33.610 1.00 93.94 369 ASP A CA 1
ATOM 2678 C C . ASP A 1 369 ? -33.869 -0.491 33.785 1.00 93.94 369 ASP A C 1
ATOM 2680 O O . ASP A 1 369 ? -33.322 0.086 32.832 1.00 93.94 369 ASP A O 1
ATOM 2684 N N . PRO A 1 370 ? -33.916 0.120 34.987 1.00 93.31 370 PRO A N 1
ATOM 2685 C CA . PRO A 1 370 ? -33.143 1.319 35.297 1.00 93.31 370 PRO A CA 1
ATOM 2686 C C . PRO A 1 370 ? -31.615 1.131 35.333 1.00 93.31 370 PRO A C 1
ATOM 2688 O O . PRO A 1 370 ? -30.915 2.161 35.332 1.00 93.31 370 PRO A O 1
ATOM 2691 N N . ALA A 1 371 ? -31.089 -0.093 35.407 1.00 95.00 371 ALA A N 1
ATOM 2692 C CA . ALA A 1 371 ? -29.657 -0.358 35.465 1.00 95.00 371 ALA A CA 1
ATOM 2693 C C . ALA A 1 371 ? -29.241 -1.681 34.796 1.00 95.00 371 ALA A C 1
ATOM 2695 O O . ALA A 1 371 ? -28.604 -2.484 35.453 1.00 95.00 371 ALA A O 1
ATOM 2696 N N . ILE A 1 372 ? -29.416 -1.737 33.471 1.00 94.44 372 ILE A N 1
ATOM 2697 C CA . ILE A 1 372 ? -29.118 -2.830 32.514 1.00 94.44 372 ILE A CA 1
ATOM 2698 C C . ILE A 1 372 ? -27.786 -3.606 32.630 1.00 94.44 372 ILE A C 1
ATOM 2700 O O . ILE A 1 372 ? -27.492 -4.422 31.783 1.00 94.44 372 ILE A O 1
ATOM 2704 N N . ASN A 1 373 ? -26.888 -3.321 33.570 1.00 94.06 373 ASN A N 1
ATOM 2705 C CA . ASN A 1 373 ? -25.656 -4.101 33.760 1.00 94.06 373 ASN A CA 1
ATOM 2706 C C . ASN A 1 373 ? -25.348 -4.324 35.259 1.00 94.06 373 ASN A C 1
ATOM 2708 O O . ASN A 1 373 ? -24.189 -4.536 35.640 1.00 94.06 373 ASN A O 1
ATOM 2712 N N . ASP A 1 374 ? -26.327 -4.137 36.141 1.00 93.50 374 ASP A N 1
ATOM 2713 C CA . ASP A 1 374 ? -26.195 -4.220 37.593 1.00 93.50 374 ASP A CA 1
ATOM 2714 C C . ASP A 1 374 ? -27.386 -4.990 38.190 1.00 93.50 374 ASP A C 1
ATOM 2716 O O . ASP A 1 374 ? -28.377 -4.369 38.587 1.00 93.50 374 ASP A O 1
ATOM 2720 N N . PRO A 1 375 ? -27.237 -6.309 38.438 1.00 93.31 375 PRO A N 1
ATOM 2721 C CA . PRO A 1 375 ? -28.344 -7.198 38.808 1.00 93.31 375 PRO A CA 1
ATOM 2722 C C . PRO A 1 375 ? -28.842 -6.991 40.246 1.00 93.31 375 PRO A C 1
ATOM 2724 O O . PRO A 1 375 ? -29.471 -7.840 40.881 1.00 93.31 375 PRO A O 1
ATOM 2727 N N . LYS A 1 376 ? -28.439 -5.889 40.872 1.00 91.69 376 LYS A N 1
ATOM 2728 C CA . LYS A 1 376 ? -28.872 -5.449 42.199 1.00 91.69 376 LYS A CA 1
ATOM 2729 C C . LYS A 1 376 ? -29.725 -4.185 42.099 1.00 91.69 376 LYS A C 1
ATOM 2731 O O . LYS A 1 376 ? -29.983 -3.579 43.142 1.00 91.69 376 LYS A O 1
ATOM 2736 N N . ARG A 1 377 ? -30.073 -3.745 40.881 1.00 92.62 377 ARG A N 1
ATOM 2737 C CA . ARG A 1 377 ? -30.677 -2.441 40.617 1.00 92.62 377 ARG A CA 1
ATOM 2738 C C . ARG A 1 377 ? -31.775 -2.470 39.546 1.00 92.62 377 ARG A C 1
ATOM 2740 O O . ARG A 1 377 ? -31.631 -1.834 38.512 1.00 92.62 377 ARG A O 1
ATOM 2747 N N . CYS A 1 378 ? -32.915 -3.062 39.868 1.00 92.81 378 CYS A N 1
ATOM 2748 C CA . CYS A 1 378 ? -33.984 -3.366 38.918 1.00 92.81 378 CYS A CA 1
ATOM 2749 C C . CYS A 1 378 ? -35.261 -2.521 39.098 1.00 92.81 378 CYS A C 1
ATOM 2751 O O . CYS A 1 378 ? -36.266 -2.704 38.402 1.00 92.81 378 CYS A O 1
ATOM 2753 N N . GLY A 1 379 ? -35.234 -1.540 40.010 1.00 91.62 379 GLY A N 1
ATOM 2754 C CA . GLY A 1 379 ? -36.329 -0.590 40.229 1.00 91.62 379 GLY A CA 1
ATOM 2755 C C . GLY A 1 379 ? -36.913 -0.632 41.636 1.00 91.62 379 GLY A C 1
ATOM 2756 O O . GLY A 1 379 ? -36.368 -1.264 42.517 1.00 91.62 379 GLY A O 1
ATOM 2757 N N . ASP A 1 380 ? -38.001 0.107 41.853 1.00 91.19 380 ASP A N 1
ATOM 2758 C CA . ASP A 1 380 ? -38.676 0.254 43.155 1.00 91.19 380 ASP A CA 1
ATOM 2759 C C . ASP A 1 380 ? -40.193 0.204 42.906 1.00 91.19 380 ASP A C 1
ATOM 2761 O O . ASP A 1 380 ? -40.856 1.224 42.654 1.00 91.19 380 ASP A O 1
ATOM 2765 N N . SER A 1 381 ? -40.736 -1.011 42.805 1.00 91.50 381 SER A N 1
ATOM 2766 C CA . SER A 1 381 ? -42.118 -1.226 42.364 1.00 91.50 381 SER A CA 1
ATOM 2767 C C . SER A 1 381 ? -43.149 -0.851 43.427 1.00 91.50 381 SER A C 1
ATOM 2769 O O . SER A 1 381 ? -44.256 -0.400 43.085 1.00 91.50 381 SER A O 1
ATOM 2771 N N . ASP A 1 382 ? -42.830 -1.037 44.705 1.00 87.81 382 ASP A N 1
ATOM 2772 C CA . ASP A 1 382 ? -43.736 -0.784 45.825 1.00 87.81 382 ASP A CA 1
ATOM 2773 C C . ASP A 1 382 ? -43.558 0.619 46.455 1.00 87.81 382 ASP A C 1
ATOM 2775 O O . ASP A 1 382 ? -44.469 1.103 47.140 1.00 87.81 382 ASP A O 1
ATOM 2779 N N . ASN A 1 383 ? -42.534 1.366 46.022 1.00 87.81 383 ASN A N 1
ATOM 2780 C CA . ASN A 1 383 ? -42.183 2.728 46.439 1.00 87.81 383 ASN A CA 1
ATOM 2781 C C . ASN A 1 383 ? -41.768 2.808 47.910 1.00 87.81 383 ASN A C 1
ATOM 2783 O O . ASN A 1 383 ? -42.098 3.796 48.592 1.00 87.81 383 ASN A O 1
ATOM 2787 N N . ASP A 1 384 ? -41.089 1.779 48.403 1.00 86.38 384 ASP A N 1
ATOM 2788 C CA . ASP A 1 384 ? -40.513 1.768 49.739 1.00 86.38 384 ASP A CA 1
ATOM 2789 C C . ASP A 1 384 ? -39.087 2.354 49.779 1.00 86.38 384 ASP A C 1
ATOM 2791 O O . ASP A 1 384 ? -38.568 2.563 50.869 1.00 86.38 384 ASP A O 1
ATOM 2795 N N . GLN A 1 385 ? -38.536 2.785 48.632 1.00 88.81 385 GLN A N 1
ATOM 2796 C CA . GLN A 1 385 ? -37.189 3.345 48.421 1.00 88.81 385 GLN A CA 1
ATOM 2797 C C . GLN A 1 385 ? -36.049 2.325 48.412 1.00 88.81 385 GLN A C 1
ATOM 2799 O O . GLN A 1 385 ? -34.912 2.735 48.137 1.00 88.81 385 GLN A O 1
ATOM 2804 N N . CYS A 1 386 ? -36.307 1.053 48.699 1.00 90.81 386 CYS A N 1
ATOM 2805 C CA . CYS A 1 386 ? -35.380 -0.004 48.349 1.00 90.81 386 CYS A CA 1
ATOM 2806 C C . CYS A 1 386 ? -35.515 -0.386 46.883 1.00 90.81 386 CYS A C 1
ATOM 2808 O O . CYS A 1 386 ? -36.418 0.041 46.168 1.00 90.81 386 CYS A O 1
ATOM 2810 N N . ASP A 1 387 ? -34.452 -1.021 46.404 1.00 92.88 387 ASP A N 1
ATOM 2811 C CA . ASP A 1 387 ? -34.431 -1.512 45.046 1.00 92.88 387 ASP A CA 1
ATOM 2812 C C . ASP A 1 387 ? -34.854 -2.972 45.079 1.00 92.88 387 ASP A C 1
ATOM 2814 O O . ASP A 1 387 ? -34.221 -3.747 45.800 1.00 92.88 387 ASP A O 1
ATOM 2818 N N . ASP A 1 388 ? -35.855 -3.329 44.272 1.00 91.94 388 ASP A N 1
ATOM 2819 C CA . ASP A 1 388 ? -36.500 -4.636 44.205 1.00 91.94 388 ASP A CA 1
ATOM 2820 C C . ASP A 1 388 ? -35.465 -5.782 44.106 1.00 91.94 388 ASP A C 1
ATOM 2822 O O . ASP A 1 388 ? -35.749 -6.890 44.560 1.00 91.94 388 ASP A O 1
ATOM 2826 N N . CYS A 1 389 ? -34.263 -5.541 43.559 1.00 92.38 389 CYS A N 1
ATOM 2827 C CA . CYS A 1 389 ? -33.213 -6.551 43.376 1.00 92.38 389 CYS A CA 1
ATOM 2828 C C . CYS A 1 389 ? -32.047 -6.478 44.378 1.00 92.38 389 CYS A C 1
ATOM 2830 O O . CYS A 1 389 ? -31.113 -7.290 44.316 1.00 92.38 389 CYS A O 1
ATOM 2832 N N . ALA A 1 390 ? -32.079 -5.566 45.355 1.00 90.25 390 ALA A N 1
ATOM 2833 C CA . ALA A 1 390 ? -30.943 -5.304 46.242 1.00 90.25 390 ALA A CA 1
ATOM 2834 C C . ALA A 1 390 ? -30.542 -6.496 47.136 1.00 90.25 390 ALA A C 1
ATOM 2836 O O . ALA A 1 390 ? -29.372 -6.599 47.528 1.00 90.25 390 ALA A O 1
ATOM 2837 N N . ILE A 1 391 ? -31.460 -7.423 47.432 1.00 85.75 391 ILE A N 1
ATOM 2838 C CA . ILE A 1 391 ? -31.166 -8.664 48.179 1.00 85.75 391 ILE A CA 1
ATOM 2839 C C . ILE A 1 391 ? -31.068 -9.923 47.309 1.00 85.75 391 ILE A C 1
ATOM 2841 O O . ILE A 1 391 ? -30.877 -11.012 47.863 1.00 85.75 391 ILE A O 1
ATOM 2845 N N . GLY A 1 392 ? -31.188 -9.792 45.984 1.00 79.25 392 GLY A N 1
ATOM 2846 C CA . GLY A 1 392 ? -31.049 -10.903 45.046 1.00 79.25 392 GLY A CA 1
ATOM 2847 C C . GLY A 1 392 ? -29.763 -11.702 45.301 1.00 79.25 392 GLY A C 1
ATOM 2848 O O . GLY A 1 392 ? -28.731 -11.143 45.699 1.00 79.25 392 GLY A O 1
ATOM 2849 N N . THR A 1 393 ? -29.833 -13.027 45.177 1.00 74.62 393 THR A N 1
ATOM 2850 C CA . THR A 1 393 ? -28.825 -13.923 45.782 1.00 74.62 393 THR A CA 1
ATOM 2851 C C . THR A 1 393 ? -27.907 -14.609 44.794 1.00 74.62 393 THR A C 1
ATOM 2853 O O . THR A 1 393 ? -26.858 -15.116 45.213 1.00 74.62 393 THR A O 1
ATOM 2856 N N . ASP A 1 394 ? -28.278 -14.645 43.522 1.00 74.88 394 ASP A N 1
ATOM 2857 C CA . ASP A 1 394 ? -27.506 -15.316 42.487 1.00 74.88 394 ASP A CA 1
ATOM 2858 C C . ASP A 1 394 ? -26.929 -14.365 41.436 1.00 74.88 394 ASP A C 1
ATOM 2860 O O . ASP A 1 394 ? -25.991 -14.775 40.750 1.00 74.88 394 ASP A O 1
ATOM 2864 N N . GLY A 1 395 ? -27.309 -13.079 41.458 1.00 83.31 395 GLY A N 1
ATOM 2865 C CA . GLY A 1 395 ? -26.672 -12.044 40.645 1.00 83.31 395 GLY A CA 1
ATOM 2866 C C . GLY A 1 395 ? -26.930 -12.324 39.173 1.00 83.31 395 GLY A C 1
ATOM 2867 O O . GLY A 1 395 ? -28.069 -12.449 38.772 1.00 83.31 395 GLY A O 1
ATOM 2868 N N . PHE A 1 396 ? -25.864 -12.526 38.407 1.00 87.50 396 PHE A N 1
ATOM 2869 C CA . PHE A 1 396 ? -25.891 -12.878 36.984 1.00 87.50 396 PHE A CA 1
ATOM 2870 C C . PHE A 1 396 ? -26.289 -14.344 36.720 1.00 87.50 396 PHE A C 1
ATOM 2872 O O . PHE A 1 396 ? -25.585 -15.091 36.047 1.00 87.50 396 PHE A O 1
ATOM 2879 N N . SER A 1 397 ? -27.300 -14.870 37.400 1.00 83.75 397 SER A N 1
ATOM 2880 C CA . SER A 1 397 ? -27.734 -16.261 37.237 1.00 83.75 397 SER A CA 1
ATOM 2881 C C . SER A 1 397 ? -29.224 -16.308 36.929 1.00 83.75 397 SER A C 1
ATOM 2883 O O . SER A 1 397 ? -29.938 -15.385 37.276 1.00 83.75 397 SER A O 1
ATOM 2885 N N . PRO A 1 398 ? -29.743 -17.400 36.334 1.00 81.56 398 PRO A N 1
ATOM 2886 C CA . PRO A 1 39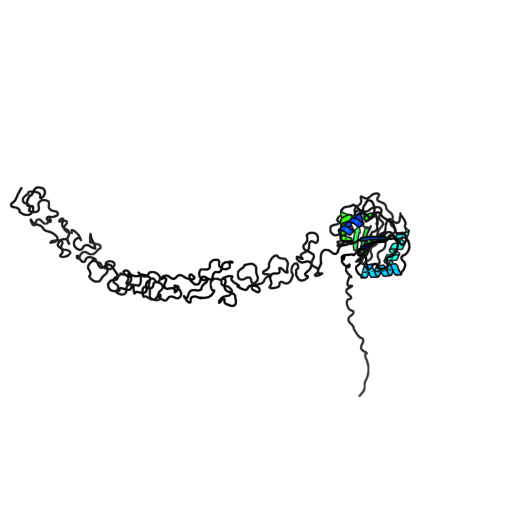8 ? -31.073 -17.377 35.717 1.00 81.56 398 PRO A CA 1
ATOM 2887 C C . PRO A 1 398 ? -32.256 -17.336 36.698 1.00 81.56 398 PRO A C 1
ATOM 2889 O O . PRO A 1 398 ? -33.395 -17.606 36.292 1.00 81.56 398 PRO A O 1
ATOM 2892 N N . LEU A 1 399 ? -32.019 -17.206 38.009 1.00 82.75 399 LEU A N 1
ATOM 2893 C CA . LEU A 1 399 ? -33.109 -17.055 38.965 1.00 82.75 399 LEU A CA 1
ATOM 2894 C C . LEU A 1 399 ? -33.421 -15.573 39.114 1.00 82.75 399 LEU A C 1
ATOM 2896 O O . LEU A 1 399 ? -32.555 -14.721 39.094 1.00 82.75 399 LEU A O 1
ATOM 2900 N N . SER A 1 400 ? -34.704 -15.290 39.299 1.00 84.06 400 SER A N 1
ATOM 2901 C CA . SER A 1 400 ? -35.163 -13.923 39.487 1.00 84.06 400 SER A CA 1
ATOM 2902 C C . SER A 1 400 ? -34.607 -13.326 40.774 1.00 84.06 400 SER A C 1
ATOM 2904 O O . SER A 1 400 ? -34.843 -13.875 41.857 1.00 84.06 400 SER A O 1
ATOM 2906 N N . ASP A 1 401 ? -33.946 -12.179 40.623 1.00 83.75 401 ASP A N 1
ATOM 2907 C CA . ASP A 1 401 ? -33.425 -11.361 41.716 1.00 83.75 401 ASP A CA 1
ATOM 2908 C C . ASP A 1 401 ? -34.477 -10.360 42.254 1.00 83.75 401 ASP A C 1
ATOM 2910 O O . ASP A 1 401 ? -34.306 -9.817 43.344 1.00 83.75 401 ASP A O 1
ATOM 2914 N N . VAL A 1 402 ? -35.612 -10.193 41.557 1.00 89.62 402 VAL A N 1
ATOM 2915 C CA . VAL A 1 402 ? -36.745 -9.320 41.933 1.00 89.62 402 VAL A CA 1
ATOM 2916 C C . VAL A 1 402 ? -37.482 -9.794 43.201 1.00 89.62 402 VAL A C 1
ATOM 2918 O O . VAL A 1 402 ? -38.113 -10.861 43.242 1.00 89.62 402 VAL A O 1
ATOM 2921 N N . HIS A 1 403 ? -37.525 -8.931 44.217 1.00 88.31 403 HIS A N 1
ATOM 2922 C CA . HIS A 1 403 ? -38.074 -9.187 45.551 1.00 88.31 403 HIS A CA 1
ATOM 2923 C C . HIS A 1 403 ? -38.903 -8.029 46.143 1.00 88.31 403 HIS A C 1
ATOM 2925 O O . HIS A 1 403 ? -38.707 -7.660 47.290 1.00 88.31 403 HIS A O 1
ATOM 2931 N N . THR A 1 404 ? -39.945 -7.577 45.448 1.00 86.94 404 THR A N 1
ATOM 2932 C CA . THR A 1 404 ? -40.779 -6.388 45.772 1.00 86.94 404 THR A CA 1
ATOM 2933 C C . THR A 1 404 ? -41.385 -6.212 47.182 1.00 86.94 404 THR A C 1
ATOM 2935 O O . THR A 1 404 ? -42.145 -5.280 47.372 1.00 86.94 404 THR A O 1
ATOM 2938 N N . GLU A 1 405 ? -41.269 -7.158 48.115 1.00 82.12 405 GLU A N 1
ATOM 2939 C CA . GLU A 1 405 ? -41.815 -7.018 49.489 1.00 82.12 405 GLU A CA 1
ATOM 2940 C C . GLU A 1 405 ? -40.751 -7.276 50.574 1.00 82.12 405 GLU A C 1
ATOM 2942 O O . GLU A 1 405 ? -41.054 -7.252 51.766 1.00 82.12 405 GLU A O 1
ATOM 2947 N N . ALA A 1 406 ? -39.533 -7.647 50.182 1.00 83.56 406 ALA A N 1
ATOM 2948 C CA . ALA A 1 406 ? -38.444 -7.989 51.092 1.00 83.56 406 ALA A CA 1
ATOM 2949 C C . ALA A 1 406 ? -37.105 -7.704 50.408 1.00 83.56 406 ALA A C 1
ATOM 2951 O O . ALA A 1 406 ? -36.206 -8.537 50.445 1.00 83.56 406 ALA A O 1
ATOM 2952 N N . ASP A 1 407 ? -37.016 -6.563 49.738 1.00 86.62 407 ASP A N 1
ATOM 2953 C CA . ASP A 1 407 ? -35.929 -6.116 48.870 1.00 86.62 407 ASP A CA 1
ATOM 2954 C C . ASP A 1 407 ? -34.810 -5.371 49.625 1.00 86.62 407 ASP A C 1
ATOM 2956 O O . ASP A 1 407 ? -33.791 -4.994 49.052 1.00 86.62 407 ASP A O 1
ATOM 2960 N N . GLY A 1 408 ? -34.931 -5.223 50.944 1.00 88.06 408 GLY A N 1
ATOM 2961 C CA . GLY A 1 408 ? -33.918 -4.610 51.795 1.00 88.06 408 GLY A CA 1
ATOM 2962 C C . GLY A 1 408 ? -33.846 -5.210 53.197 1.00 88.06 408 GLY A C 1
ATOM 2963 O O . GLY A 1 408 ? -34.562 -6.145 53.556 1.00 88.06 408 GLY A O 1
ATOM 2964 N N . LEU A 1 409 ? -32.927 -4.681 54.011 1.00 88.50 409 LEU A N 1
ATOM 2965 C CA . LEU A 1 409 ? -32.933 -4.961 55.447 1.00 88.50 409 LEU A CA 1
ATOM 2966 C C . LEU A 1 409 ? -34.144 -4.259 56.058 1.00 88.50 409 LEU A C 1
ATOM 2968 O O . LEU A 1 409 ? -34.308 -3.077 55.808 1.00 88.50 409 LEU A O 1
ATOM 2972 N N . ASP A 1 410 ? -34.942 -4.977 56.834 1.00 88.06 410 ASP A N 1
ATOM 2973 C CA . ASP A 1 410 ? -36.135 -4.476 57.522 1.00 88.06 410 ASP A CA 1
ATOM 2974 C C . ASP A 1 410 ? -35.952 -4.783 59.020 1.00 88.06 410 ASP A C 1
ATOM 2976 O O . ASP A 1 410 ? -36.110 -5.930 59.466 1.00 88.06 410 ASP A O 1
ATOM 2980 N N . THR A 1 411 ? -35.432 -3.800 59.763 1.00 91.31 411 THR A N 1
ATOM 2981 C CA . THR A 1 411 ? -34.961 -3.975 61.146 1.00 91.31 411 THR A CA 1
ATOM 2982 C C . THR A 1 411 ? -36.105 -4.202 62.136 1.00 91.31 411 THR A C 1
ATOM 2984 O O . THR A 1 411 ? -35.934 -4.983 63.084 1.00 91.31 411 THR A O 1
ATOM 2987 N N . ASP A 1 412 ? -37.271 -3.599 61.914 1.00 87.38 412 ASP A N 1
ATOM 2988 C CA . ASP A 1 412 ? -38.449 -3.734 62.775 1.00 87.38 412 ASP A CA 1
ATOM 2989 C C . ASP A 1 412 ? -39.504 -4.727 62.239 1.00 87.38 412 ASP A C 1
ATOM 2991 O O . ASP A 1 412 ? -40.402 -5.146 62.984 1.00 87.38 412 ASP A O 1
ATOM 2995 N N . ALA A 1 413 ? -39.330 -5.194 61.000 1.00 88.94 413 ALA A N 1
ATOM 2996 C CA . ALA A 1 413 ? -40.214 -6.107 60.289 1.00 88.94 413 ALA A CA 1
ATOM 2997 C C . ALA A 1 413 ? -41.615 -5.526 59.996 1.00 88.94 413 ALA A C 1
ATOM 2999 O O . ALA A 1 413 ? -42.601 -6.286 60.018 1.00 88.94 413 ALA A O 1
ATOM 3000 N N . ASP A 1 414 ? -41.739 -4.212 59.763 1.00 84.88 414 ASP A N 1
ATOM 3001 C CA . ASP A 1 414 ? -43.012 -3.574 59.390 1.00 84.88 414 ASP A CA 1
ATOM 3002 C C . ASP A 1 414 ? -43.358 -3.654 57.893 1.00 84.88 414 ASP A C 1
ATOM 3004 O O . ASP A 1 414 ? -44.497 -3.341 57.504 1.00 84.88 414 ASP A O 1
ATOM 3008 N N . GLY A 1 415 ? -42.435 -4.181 57.082 1.00 82.31 415 GLY A N 1
ATOM 3009 C CA . GLY A 1 415 ? -42.575 -4.330 55.638 1.00 82.31 415 GLY A CA 1
ATOM 3010 C C . GLY A 1 415 ? -42.097 -3.122 54.837 1.00 82.31 415 GLY A C 1
ATOM 3011 O O . GLY A 1 415 ? -42.475 -3.013 53.672 1.00 82.31 415 GLY A O 1
ATOM 3012 N N . ARG A 1 416 ? -41.332 -2.207 55.441 1.00 87.19 416 ARG A N 1
ATOM 3013 C CA . ARG A 1 416 ? -40.512 -1.209 54.747 1.00 87.19 416 ARG A CA 1
ATOM 3014 C C . ARG A 1 416 ? -39.057 -1.516 55.020 1.00 87.19 416 ARG A C 1
ATOM 3016 O O . ARG A 1 416 ? -38.672 -1.779 56.154 1.00 87.19 416 ARG A O 1
ATOM 3023 N N . CYS A 1 417 ? -38.217 -1.414 54.009 1.00 90.25 417 CYS A N 1
ATOM 3024 C CA . CYS A 1 417 ? -36.800 -1.518 54.278 1.00 90.25 417 CYS A CA 1
ATOM 3025 C C . CYS A 1 417 ? -36.261 -0.301 55.065 1.00 90.25 417 CYS A C 1
ATOM 3027 O O . CYS A 1 417 ? -36.734 0.835 54.946 1.00 90.25 417 CYS A O 1
ATOM 3029 N N . ASP A 1 418 ? -35.152 -0.505 55.776 1.00 90.75 418 ASP A N 1
ATOM 3030 C CA . ASP A 1 418 ? -34.445 0.498 56.569 1.00 90.75 418 ASP A CA 1
ATOM 3031 C C . ASP A 1 418 ? -34.107 1.767 55.765 1.00 90.75 418 ASP A C 1
ATOM 3033 O O . ASP A 1 418 ? -33.958 2.862 56.320 1.00 90.75 418 ASP A O 1
ATOM 3037 N N . LEU A 1 419 ? -33.890 1.645 54.450 1.00 90.06 419 LEU A N 1
ATOM 3038 C CA . LEU A 1 419 ? -33.500 2.783 53.619 1.00 90.06 419 LEU A CA 1
ATOM 3039 C C . LEU A 1 419 ? -34.645 3.789 53.454 1.00 90.06 419 LEU A C 1
ATOM 3041 O O . LEU A 1 419 ? -34.374 4.995 53.446 1.00 90.06 419 LEU A O 1
ATOM 3045 N N . GLY A 1 420 ? -35.889 3.316 53.366 1.00 87.25 420 GLY A N 1
ATOM 3046 C CA . GLY A 1 420 ? -37.065 4.170 53.236 1.00 87.25 420 GLY A CA 1
ATOM 3047 C C . GLY A 1 420 ? -37.958 4.272 54.460 1.00 87.25 420 GLY A C 1
ATOM 3048 O O . GLY A 1 420 ? -38.938 5.032 54.434 1.00 87.25 420 GLY A O 1
ATOM 3049 N N . ASP A 1 421 ? -37.602 3.587 55.538 1.00 91.31 421 ASP A N 1
ATOM 3050 C CA . ASP A 1 421 ? -38.223 3.775 56.834 1.00 91.31 421 ASP A CA 1
ATOM 3051 C C . ASP A 1 421 ? -37.724 5.057 57.532 1.00 91.31 421 ASP A C 1
ATOM 3053 O O . ASP A 1 421 ? -36.537 5.397 57.523 1.00 91.31 421 ASP A O 1
ATOM 3057 N N . LEU A 1 422 ? -38.655 5.806 58.128 1.00 92.44 422 LEU A N 1
ATOM 3058 C CA . LEU A 1 422 ? -38.389 7.011 58.915 1.00 92.44 422 LEU A CA 1
ATOM 3059 C C . LEU A 1 422 ? -38.074 6.702 60.389 1.00 92.44 422 LEU A C 1
ATOM 3061 O O . LEU A 1 422 ? -37.588 7.607 61.075 1.00 92.44 422 LEU A O 1
ATOM 3065 N N . ASP A 1 423 ? -38.350 5.481 60.849 1.00 92.31 423 ASP A N 1
ATOM 3066 C CA . ASP A 1 423 ? -38.179 4.996 62.225 1.00 92.31 423 ASP A CA 1
ATOM 3067 C C . ASP A 1 423 ? -37.856 3.487 62.195 1.00 92.31 423 ASP A C 1
ATOM 3069 O O . ASP A 1 423 ? -38.715 2.648 62.437 1.00 92.31 423 ASP A O 1
ATOM 3073 N N . ARG A 1 424 ? -36.611 3.160 61.823 1.00 93.06 424 ARG A N 1
ATOM 3074 C CA . ARG A 1 424 ? -36.195 1.816 61.359 1.00 93.06 424 ARG A CA 1
ATOM 3075 C C . ARG A 1 424 ? -36.308 0.702 62.388 1.00 93.06 424 ARG A C 1
ATOM 3077 O O . ARG A 1 424 ? -36.241 -0.468 62.031 1.00 93.06 424 ARG A O 1
ATOM 3084 N N . ASP A 1 425 ? -36.328 1.035 63.669 1.00 92.19 425 ASP A N 1
ATOM 3085 C CA . ASP A 1 425 ? -36.508 0.055 64.736 1.00 92.19 425 ASP A CA 1
ATOM 3086 C C . ASP A 1 425 ? -37.856 0.207 65.456 1.00 92.19 425 ASP A C 1
ATOM 3088 O O . ASP A 1 425 ? -38.202 -0.632 66.296 1.00 92.19 425 ASP A O 1
ATOM 3092 N N . ASN A 1 426 ? -38.642 1.217 65.059 1.00 92.50 426 ASN A N 1
ATOM 3093 C CA . ASN A 1 426 ? -40.013 1.468 65.480 1.00 92.50 426 ASN A CA 1
ATOM 3094 C C . ASN A 1 426 ? -40.149 1.563 66.995 1.00 92.50 426 ASN A C 1
ATOM 3096 O O . ASN A 1 426 ? -41.130 1.106 67.605 1.00 92.50 426 ASN A O 1
ATOM 3100 N N . ASP A 1 427 ? -39.146 2.177 67.618 1.00 91.75 427 ASP A N 1
ATOM 3101 C CA . ASP A 1 427 ? -39.227 2.574 69.010 1.00 91.75 427 ASP A CA 1
ATOM 3102 C C . ASP A 1 427 ? -40.005 3.877 69.208 1.00 91.75 427 ASP A C 1
ATOM 3104 O O . ASP A 1 427 ? -40.380 4.203 70.334 1.00 91.75 427 ASP A O 1
ATOM 3108 N N . GLY A 1 428 ? -40.392 4.560 68.129 1.00 91.25 428 GLY A N 1
ATOM 3109 C CA . GLY A 1 428 ? -41.209 5.767 68.164 1.00 91.25 428 GLY A CA 1
ATOM 3110 C C . GLY A 1 428 ? -40.396 7.058 68.094 1.00 91.25 428 GLY A C 1
ATOM 3111 O O . GLY A 1 428 ? -40.999 8.142 68.174 1.00 91.25 428 GLY A O 1
ATOM 3112 N N . VAL A 1 429 ? -39.071 6.972 67.936 1.00 93.31 429 VAL A N 1
ATOM 3113 C CA . VAL A 1 429 ? -38.187 8.105 67.662 1.00 93.31 429 VAL A CA 1
ATOM 3114 C C . VAL A 1 429 ? -37.685 8.033 66.225 1.00 93.31 429 VAL A C 1
ATOM 3116 O O . VAL A 1 429 ? -36.977 7.132 65.816 1.00 93.31 429 VAL A O 1
ATOM 3119 N N . ALA A 1 430 ? -38.006 9.055 65.429 1.00 94.38 430 ALA A N 1
ATOM 3120 C CA . ALA A 1 430 ? -37.550 9.097 64.042 1.00 94.38 430 ALA A CA 1
ATOM 3121 C C . ALA A 1 430 ? -36.013 9.062 63.941 1.00 94.38 430 ALA A C 1
ATOM 3123 O O . ALA A 1 430 ? -35.330 9.752 64.700 1.00 94.38 430 ALA A O 1
ATOM 3124 N N . ASN A 1 431 ? -35.489 8.407 62.901 1.00 92.44 431 ASN A N 1
ATOM 3125 C CA . ASN A 1 431 ? -34.056 8.165 62.677 1.00 92.44 431 ASN A CA 1
ATOM 3126 C C . ASN A 1 431 ? -33.145 9.397 62.859 1.00 92.44 431 ASN A C 1
ATOM 3128 O O . ASN A 1 431 ? -31.990 9.280 63.256 1.00 92.44 431 ASN A O 1
ATOM 3132 N N . GLU A 1 432 ? -33.621 10.596 62.498 1.00 93.94 432 GLU A N 1
ATOM 3133 C CA . GLU A 1 432 ? -32.839 11.840 62.604 1.00 93.94 432 GLU A CA 1
ATOM 3134 C C . GLU A 1 432 ? -32.699 12.361 64.047 1.00 93.94 432 GLU A C 1
ATOM 3136 O O . GLU A 1 432 ? -31.819 13.182 64.324 1.00 93.94 432 GLU A O 1
ATOM 3141 N N . ALA A 1 433 ? -33.594 11.938 64.938 1.00 93.19 433 ALA A N 1
ATOM 3142 C CA . ALA A 1 433 ? -33.653 12.320 66.346 1.00 93.19 433 ALA A CA 1
ATOM 3143 C C . ALA A 1 433 ? -33.173 11.205 67.291 1.00 93.19 433 ALA A C 1
ATOM 3145 O O . ALA A 1 433 ? -32.994 11.471 68.477 1.00 93.19 433 ALA A O 1
ATOM 3146 N N . ASP A 1 434 ? -32.938 10.012 66.757 1.00 93.75 434 ASP A N 1
ATOM 3147 C CA . ASP A 1 434 ? -32.579 8.805 67.488 1.00 93.75 434 ASP A CA 1
ATOM 3148 C C . ASP A 1 434 ? -31.043 8.608 67.564 1.00 93.75 434 ASP A C 1
ATOM 3150 O O . ASP A 1 434 ? -30.304 8.744 66.579 1.00 93.75 434 ASP A O 1
ATOM 3154 N N . VAL A 1 435 ? -30.531 8.312 68.765 1.00 93.19 435 VAL A N 1
ATOM 3155 C CA . VAL A 1 435 ? -29.110 8.023 69.026 1.00 93.19 435 VAL A CA 1
ATOM 3156 C C . VAL A 1 435 ? -28.662 6.620 68.599 1.00 93.19 435 VAL A C 1
ATOM 3158 O O . VAL A 1 435 ? -27.448 6.390 68.473 1.00 93.19 435 VAL A O 1
ATOM 3161 N N . ALA A 1 436 ? -29.580 5.675 68.415 1.00 94.69 436 ALA A N 1
ATOM 3162 C CA . ALA A 1 436 ? -29.328 4.359 67.848 1.00 94.69 436 ALA A CA 1
ATOM 3163 C C . ALA A 1 436 ? -30.483 3.878 66.936 1.00 94.69 436 ALA A C 1
ATOM 3165 O O . ALA A 1 436 ? -31.108 2.889 67.293 1.00 94.69 436 ALA A O 1
ATOM 3166 N N . PRO A 1 437 ? -30.594 4.420 65.698 1.00 93.88 437 PRO A N 1
ATOM 3167 C CA . PRO A 1 437 ? -31.677 4.166 64.722 1.00 93.88 437 PRO A CA 1
ATOM 3168 C C . PRO A 1 437 ? -31.848 2.737 64.178 1.00 93.88 437 PRO A C 1
ATOM 3170 O O . PRO A 1 437 ? -32.257 2.578 63.038 1.00 93.88 437 PRO A O 1
ATOM 3173 N N . LEU A 1 438 ? -31.360 1.709 64.864 1.00 93.81 438 LEU A N 1
ATOM 3174 C CA . LEU A 1 438 ? -31.467 0.285 64.507 1.00 93.81 438 LEU A CA 1
ATOM 3175 C C . LEU A 1 438 ? -31.566 -0.586 65.780 1.00 93.81 438 LEU A C 1
ATOM 3177 O O . LEU A 1 438 ? -31.331 -1.798 65.744 1.00 93.81 438 LEU A O 1
ATOM 3181 N N . ASN A 1 439 ? -31.750 0.030 66.946 1.00 92.44 439 ASN A N 1
ATOM 3182 C CA . ASN A 1 439 ? -31.810 -0.625 68.236 1.00 92.44 439 ASN A CA 1
ATOM 3183 C C . ASN A 1 439 ? -32.971 -0.049 69.067 1.00 92.44 439 ASN A C 1
ATOM 3185 O O . ASN A 1 439 ? -32.747 0.905 69.815 1.00 92.44 439 ASN A O 1
ATOM 3189 N N . PRO A 1 440 ? -34.115 -0.756 69.131 1.00 93.12 440 PRO A N 1
ATOM 3190 C CA . PRO A 1 440 ? -35.374 -0.220 69.657 1.00 93.12 440 PRO A CA 1
ATOM 3191 C C . PRO A 1 440 ? -35.420 -0.048 71.184 1.00 93.12 440 PRO A C 1
ATOM 3193 O O . PRO A 1 440 ? -36.474 0.049 71.809 1.00 93.12 440 PRO A O 1
ATOM 3196 N N . SER A 1 441 ? -34.272 -0.180 71.842 1.00 91.50 441 SER A N 1
ATOM 3197 C CA . SER A 1 441 ? -34.098 0.003 73.283 1.00 91.50 441 SER A CA 1
ATOM 3198 C C . SER A 1 441 ? -33.172 1.177 73.598 1.00 91.50 441 SER A C 1
ATOM 3200 O O . SER A 1 441 ? -32.705 1.265 74.737 1.00 91.50 441 SER A O 1
ATOM 3202 N N . ARG A 1 442 ? -32.814 1.994 72.596 1.00 92.69 442 ARG A N 1
ATOM 3203 C CA . ARG A 1 442 ? -31.884 3.113 72.744 1.00 92.69 442 ARG A CA 1
ATOM 3204 C C . ARG A 1 442 ? -32.214 4.271 71.798 1.00 92.69 442 ARG A C 1
ATOM 3206 O O . ARG A 1 442 ? -31.716 4.245 70.682 1.00 92.69 442 ARG A O 1
ATOM 3213 N N . CYS A 1 443 ? -32.886 5.313 72.275 1.00 92.75 443 CYS A N 1
ATOM 3214 C CA . CYS A 1 443 ? -33.382 6.386 71.414 1.00 92.75 443 CYS A CA 1
ATOM 3215 C C . CYS A 1 443 ? -32.972 7.806 71.813 1.00 92.75 443 CYS A C 1
ATOM 3217 O O . CYS A 1 443 ? -32.380 8.536 71.012 1.00 92.75 443 CYS A O 1
ATOM 3219 N N . SER A 1 444 ? -33.219 8.218 73.051 1.00 90.62 444 SER A N 1
ATOM 3220 C CA . SER A 1 444 ? -32.827 9.531 73.576 1.00 90.62 444 SER A CA 1
ATOM 3221 C C . SER A 1 444 ? -32.949 9.558 75.098 1.00 90.62 444 SER A C 1
ATOM 3223 O O . SER A 1 444 ? -33.267 8.545 75.695 1.00 90.62 444 SER A O 1
ATOM 3225 N N . ASP A 1 445 ? -32.639 10.692 75.718 1.00 89.69 445 ASP A N 1
ATOM 3226 C CA . ASP A 1 445 ? -32.881 10.978 77.139 1.00 89.69 445 ASP A CA 1
ATOM 3227 C C . ASP A 1 445 ? -33.390 12.428 77.183 1.00 89.69 445 ASP A C 1
ATOM 3229 O O . ASP A 1 445 ? -32.601 13.379 77.145 1.00 89.69 445 ASP A O 1
ATOM 3233 N N . VAL A 1 446 ? -34.704 12.627 77.031 1.00 90.62 446 VAL A N 1
ATOM 3234 C CA . VAL A 1 446 ? -35.274 13.972 76.809 1.00 90.62 446 VAL A CA 1
ATOM 3235 C C . VAL A 1 446 ? -35.393 14.773 78.108 1.00 90.62 446 VAL A C 1
ATOM 3237 O O . VAL A 1 446 ? -35.288 16.010 78.056 1.00 90.62 446 VAL A O 1
ATOM 3240 N N . GLU A 1 447 ? -35.615 14.123 79.253 1.00 87.75 447 GLU A N 1
ATOM 3241 C CA . GLU A 1 447 ? -35.586 14.783 80.567 1.00 87.75 447 GLU A CA 1
ATOM 3242 C C . GLU A 1 447 ? -34.194 14.926 81.200 1.00 87.75 447 GLU A C 1
ATOM 3244 O O . GLU A 1 447 ? -34.087 15.659 82.191 1.00 87.75 447 GLU A O 1
ATOM 3249 N N . ASP A 1 448 ? -33.141 14.375 80.582 1.00 87.69 448 ASP A N 1
ATOM 3250 C CA . ASP A 1 448 ? -31.776 14.316 81.129 1.00 87.69 448 ASP A CA 1
ATOM 3251 C C . ASP A 1 448 ? -31.763 13.637 82.522 1.00 87.69 448 ASP A C 1
ATOM 3253 O O . ASP A 1 448 ? -31.071 14.101 83.442 1.00 87.69 448 ASP A O 1
ATOM 3257 N N . ASP A 1 449 ? -32.563 12.580 82.702 1.00 86.50 449 ASP A N 1
ATOM 3258 C CA . ASP A 1 449 ? -32.718 11.871 83.983 1.00 86.50 449 ASP A CA 1
ATOM 3259 C C . ASP A 1 449 ? -31.743 10.687 84.149 1.00 86.50 449 ASP A C 1
ATOM 3261 O O . ASP A 1 449 ? -31.602 10.125 85.242 1.00 86.50 449 ASP A O 1
ATOM 3265 N N . GLY A 1 450 ? -30.988 10.388 83.085 1.00 87.88 450 GLY A N 1
ATOM 3266 C CA . GLY A 1 450 ? -29.949 9.367 83.040 1.00 87.88 450 GLY A CA 1
ATOM 3267 C C . GLY A 1 450 ? -30.411 8.018 82.496 1.00 87.88 450 GLY A C 1
ATOM 3268 O O . GLY A 1 450 ? -29.556 7.139 82.307 1.00 87.88 450 GLY A O 1
ATOM 3269 N N . CYS A 1 451 ? -31.705 7.849 82.225 1.00 90.00 451 CYS A N 1
ATOM 3270 C CA . CYS A 1 451 ? -32.236 6.701 81.514 1.00 90.00 451 CYS A CA 1
ATOM 3271 C C . CYS A 1 451 ? -32.485 7.031 80.047 1.00 90.00 451 CYS A C 1
ATOM 3273 O O . CYS A 1 451 ? -32.459 8.173 79.608 1.00 90.00 451 CYS A O 1
ATOM 3275 N N . ASP A 1 452 ? -32.522 5.973 79.242 1.00 92.06 452 ASP A N 1
ATOM 3276 C CA . ASP A 1 452 ? -32.808 6.117 77.826 1.00 92.06 452 ASP A CA 1
ATOM 3277 C C . ASP A 1 452 ? -34.309 5.901 77.635 1.00 92.06 452 ASP A C 1
ATOM 3279 O O . ASP A 1 452 ? -34.809 4.847 78.049 1.00 92.06 452 ASP A O 1
ATOM 3283 N N . ASP A 1 453 ? -34.975 6.861 76.981 1.00 91.69 453 ASP A N 1
ATOM 3284 C CA . ASP A 1 453 ? -36.423 7.002 76.796 1.00 91.69 453 ASP A CA 1
ATOM 3285 C C . ASP A 1 453 ? -37.088 5.712 76.267 1.00 91.69 453 ASP A C 1
ATOM 3287 O O . ASP A 1 453 ? -38.294 5.510 76.439 1.00 91.69 453 ASP A O 1
ATOM 3291 N N . CYS A 1 454 ? -36.323 4.822 75.617 1.00 92.06 454 CYS A N 1
ATOM 3292 C CA . CYS A 1 454 ? -36.801 3.565 75.029 1.00 92.06 454 CYS A CA 1
ATOM 3293 C C . CYS A 1 454 ? -36.373 2.304 75.803 1.00 92.06 454 CYS A C 1
ATOM 3295 O O . CYS A 1 454 ? -36.779 1.183 75.470 1.00 92.06 454 CYS A O 1
ATOM 3297 N N . SER A 1 455 ? -35.603 2.439 76.884 1.00 89.94 455 SER A N 1
ATOM 3298 C CA . SER A 1 455 ? -35.012 1.304 77.604 1.00 89.94 455 SER A CA 1
ATOM 3299 C C . SER A 1 455 ? -36.027 0.437 78.371 1.00 89.94 455 SER A C 1
ATOM 3301 O O . SER A 1 455 ? -35.767 -0.743 78.637 1.00 89.94 455 SER A O 1
ATOM 3303 N N . ALA A 1 456 ? -37.237 0.953 78.620 1.00 83.56 456 ALA A N 1
ATOM 3304 C CA . ALA A 1 456 ? -38.358 0.209 79.202 1.00 83.56 456 ALA A CA 1
ATOM 3305 C C . ALA A 1 456 ? -39.039 -0.786 78.231 1.00 83.56 456 ALA A C 1
ATOM 3307 O O . ALA A 1 456 ? -39.907 -1.566 78.649 1.00 83.56 456 ALA A O 1
ATOM 3308 N N . GLY A 1 457 ? -38.682 -0.778 76.939 1.00 77.25 457 GLY A N 1
ATOM 3309 C CA . GLY A 1 457 ? -39.221 -1.704 75.934 1.00 77.25 457 GLY A CA 1
ATOM 3310 C C . GLY A 1 457 ? -40.721 -1.527 75.661 1.00 77.25 457 GLY A C 1
ATOM 3311 O O . GLY A 1 457 ? -41.419 -2.500 75.364 1.00 77.25 457 GLY A O 1
ATOM 3312 N N . GLN A 1 458 ? -41.243 -0.309 75.833 1.00 77.81 458 GLN A N 1
ATOM 3313 C CA . GLN A 1 458 ? -42.620 0.085 75.493 1.00 77.81 458 GLN A CA 1
ATOM 3314 C C . GLN A 1 458 ? -42.651 1.169 74.393 1.00 77.81 458 GLN A C 1
ATOM 3316 O O . GLN A 1 458 ? -43.673 1.841 74.243 1.00 77.81 458 GLN A O 1
ATOM 3321 N N . GLY A 1 459 ? -41.553 1.318 73.642 1.00 83.75 459 GLY A N 1
ATOM 3322 C CA . GLY A 1 459 ? -41.290 2.469 72.775 1.00 83.75 459 GLY A CA 1
ATOM 3323 C C . GLY A 1 459 ? -40.918 3.720 73.578 1.00 83.75 459 GLY A C 1
ATOM 3324 O O . GLY A 1 459 ? -40.712 3.641 74.790 1.00 83.75 459 GLY A O 1
ATOM 3325 N N . PHE A 1 460 ? -40.879 4.861 72.896 1.00 91.25 460 PHE A N 1
ATOM 3326 C CA . PHE A 1 460 ? -40.499 6.172 73.403 1.00 91.25 460 PHE A CA 1
ATOM 3327 C C . PHE A 1 460 ? -41.392 6.606 74.568 1.00 91.25 460 PHE A C 1
ATOM 3329 O O . PHE A 1 460 ? -42.565 6.972 74.394 1.00 91.25 460 PHE A O 1
ATOM 3336 N N . ALA A 1 461 ? -40.834 6.566 75.774 1.00 90.12 461 ALA A N 1
ATOM 3337 C CA . ALA A 1 461 ? -41.540 6.831 77.015 1.00 90.12 461 ALA A CA 1
ATOM 3338 C C . ALA A 1 461 ? -40.723 7.711 77.980 1.00 90.12 461 ALA A C 1
ATOM 3340 O O . ALA A 1 461 ? -40.464 7.246 79.081 1.00 90.12 461 ALA A O 1
ATOM 3341 N N . PRO A 1 462 ? -40.462 8.994 77.646 1.00 87.56 462 PRO A N 1
ATOM 3342 C CA . PRO A 1 462 ? -39.646 9.927 78.443 1.00 87.56 462 PRO A CA 1
ATOM 3343 C C . PRO A 1 462 ? -39.852 9.818 79.969 1.00 87.56 462 PRO A C 1
ATOM 3345 O O . PRO A 1 462 ? -38.973 9.466 80.731 1.00 87.56 462 PRO A O 1
ATOM 3348 N N . ALA A 1 463 ? -41.100 9.936 80.436 1.00 84.31 463 ALA A N 1
ATOM 3349 C CA . ALA A 1 463 ? -41.405 9.919 81.873 1.00 84.31 463 ALA A CA 1
ATOM 3350 C C . ALA A 1 463 ? -41.545 8.516 82.516 1.00 84.31 463 ALA A C 1
ATOM 3352 O O . ALA A 1 463 ? -42.081 8.404 83.625 1.00 84.31 463 ALA A O 1
ATOM 3353 N N . ASN A 1 464 ? -41.257 7.437 81.787 1.00 84.06 464 ASN A N 1
ATOM 3354 C CA . ASN A 1 464 ? -41.394 6.048 82.245 1.00 84.06 464 ASN A CA 1
ATOM 3355 C C . ASN A 1 464 ? -40.470 5.130 81.428 1.00 84.06 464 ASN A C 1
ATOM 3357 O O . ASN A 1 464 ? -40.910 4.140 80.827 1.00 84.06 464 ASN A O 1
ATOM 3361 N N . ASP A 1 465 ? -39.204 5.495 81.402 1.00 85.00 465 ASP A N 1
ATOM 3362 C CA . ASP A 1 465 ? -38.146 4.899 80.602 1.00 85.00 465 ASP A CA 1
ATOM 3363 C C . ASP A 1 465 ? -37.173 4.060 81.444 1.00 85.00 465 ASP A C 1
ATOM 3365 O O . ASP A 1 465 ? -36.557 3.131 80.931 1.00 85.00 465 ASP A O 1
ATOM 3369 N N . GLY A 1 466 ? -37.126 4.299 82.754 1.00 86.56 466 GLY A N 1
ATOM 3370 C CA . GLY A 1 466 ? -36.290 3.594 83.713 1.00 86.56 466 GLY A CA 1
ATOM 3371 C C . GLY A 1 466 ? -37.001 3.252 85.020 1.00 86.56 466 GLY A C 1
ATOM 3372 O O . GLY A 1 466 ? -38.214 3.400 85.182 1.00 86.56 466 GLY A O 1
ATOM 3373 N N . THR A 1 467 ? -36.227 2.721 85.966 1.00 87.88 467 THR A N 1
ATOM 3374 C CA . THR A 1 467 ? -36.671 2.604 87.363 1.00 87.88 467 THR A CA 1
ATOM 3375 C C . THR A 1 467 ? -36.228 3.865 88.090 1.00 87.88 467 THR A C 1
ATOM 3377 O O . THR A 1 467 ? -35.081 4.253 87.933 1.00 87.88 467 THR A O 1
ATOM 3380 N N . ASP A 1 468 ? -37.139 4.481 88.834 1.00 86.81 468 ASP A N 1
ATOM 3381 C CA . ASP A 1 468 ? -36.905 5.635 89.707 1.00 86.81 468 ASP A CA 1
ATOM 3382 C C . ASP A 1 468 ? -37.425 5.227 91.096 1.00 86.81 468 ASP A C 1
ATOM 3384 O O . ASP A 1 468 ? -38.638 5.218 91.372 1.00 86.81 468 ASP A O 1
ATOM 3388 N N . THR A 1 469 ? -36.524 4.687 91.916 1.00 90.12 469 THR A N 1
ATOM 3389 C CA . THR A 1 469 ? -36.881 4.003 93.160 1.00 90.12 469 THR A CA 1
ATOM 3390 C C . THR A 1 469 ? -37.412 4.979 94.215 1.00 90.12 469 THR A C 1
ATOM 3392 O O . THR A 1 469 ? -38.404 4.667 94.900 1.00 90.12 469 THR A O 1
ATOM 3395 N N . ASP A 1 470 ? -36.839 6.174 94.324 1.00 85.75 470 ASP A N 1
ATOM 3396 C CA . ASP A 1 470 ? -37.220 7.184 95.314 1.00 85.75 470 ASP A CA 1
ATOM 3397 C C . ASP A 1 470 ? -38.240 8.226 94.795 1.00 85.75 470 ASP A C 1
ATOM 3399 O O . ASP A 1 470 ? -38.905 8.897 95.601 1.00 85.75 470 ASP A O 1
ATOM 3403 N N . HIS A 1 471 ? -38.488 8.237 93.483 1.00 87.31 471 HIS A N 1
ATOM 3404 C CA . HIS A 1 471 ? -39.386 9.136 92.758 1.00 87.31 471 HIS A CA 1
ATOM 3405 C C . HIS A 1 471 ? -38.929 10.606 92.763 1.00 87.31 471 HIS A C 1
ATOM 3407 O O . HIS A 1 471 ? -39.786 11.509 92.832 1.00 87.31 471 HIS A O 1
ATOM 3413 N N . ASP A 1 472 ? -37.618 10.870 92.759 1.00 85.75 472 ASP A N 1
ATOM 3414 C CA . ASP A 1 472 ? -37.064 12.228 92.694 1.00 85.75 472 ASP A CA 1
ATOM 3415 C C . ASP A 1 472 ? -36.924 12.791 91.270 1.00 85.75 472 ASP A C 1
ATOM 3417 O O . ASP A 1 472 ? -36.780 14.015 91.105 1.00 85.75 472 ASP A O 1
ATOM 3421 N N . GLY A 1 473 ? -37.132 11.935 90.267 1.00 84.88 473 GLY A N 1
ATOM 3422 C CA . GLY A 1 473 ? -37.083 12.273 88.853 1.00 84.88 473 GLY A CA 1
ATOM 3423 C C . GLY A 1 473 ? -35.703 12.126 88.216 1.00 84.88 473 GLY A C 1
ATOM 3424 O O . GLY A 1 473 ? -35.522 12.682 87.135 1.00 84.88 473 GLY A O 1
ATOM 3425 N N . LEU A 1 474 ? -34.751 11.456 88.873 1.00 87.88 474 LEU A N 1
ATOM 3426 C CA . LEU A 1 474 ? -33.626 10.769 88.239 1.00 87.88 474 LEU A CA 1
ATOM 3427 C C . LEU A 1 474 ? -33.908 9.271 88.228 1.00 87.88 474 LEU A C 1
ATOM 3429 O O . LEU A 1 474 ? -34.520 8.735 89.149 1.00 87.88 474 LEU A O 1
ATOM 3433 N N . CYS A 1 475 ? -33.452 8.572 87.199 1.00 89.12 475 CYS A N 1
ATOM 3434 C CA . CYS A 1 475 ? -33.552 7.126 87.223 1.00 89.12 475 CYS A CA 1
ATOM 3435 C C . CYS A 1 475 ? -32.387 6.504 88.010 1.00 89.12 475 CYS A C 1
ATOM 3437 O O . CYS A 1 475 ? -31.286 7.054 88.031 1.00 89.12 475 CYS A O 1
ATOM 3439 N N . ASP A 1 476 ? -32.577 5.295 88.546 1.00 88.25 476 ASP A N 1
ATOM 3440 C CA . ASP A 1 476 ? -31.570 4.538 89.314 1.00 88.25 476 ASP A CA 1
ATOM 3441 C C . ASP A 1 476 ? -30.229 4.359 88.546 1.00 88.25 476 ASP A C 1
ATOM 3443 O O . ASP A 1 476 ? -29.177 4.065 89.102 1.00 88.25 476 ASP A O 1
ATOM 3447 N N . ALA A 1 477 ? -30.221 4.468 87.209 1.00 85.50 477 ALA A N 1
ATOM 3448 C CA . ALA A 1 477 ? -28.978 4.386 86.430 1.00 85.50 477 ALA A CA 1
ATOM 3449 C C . ALA A 1 477 ? -28.164 5.699 86.430 1.00 85.50 477 ALA A C 1
ATOM 3451 O O . ALA A 1 477 ? -26.951 5.666 86.179 1.00 85.50 477 ALA A O 1
ATOM 3452 N N . GLY A 1 478 ? -28.831 6.834 86.664 1.00 82.19 478 GLY A N 1
ATOM 3453 C CA . GLY A 1 478 ? -28.282 8.191 86.689 1.00 82.19 478 GLY A CA 1
ATOM 3454 C C . GLY A 1 478 ? -28.224 8.827 88.081 1.00 82.19 478 GLY A C 1
ATOM 3455 O O . GLY A 1 478 ? -27.500 9.816 88.259 1.00 82.19 478 GLY A O 1
ATOM 3456 N N . ASP A 1 479 ? -28.930 8.259 89.056 1.00 89.12 479 ASP A N 1
ATOM 3457 C CA . ASP A 1 479 ? -28.875 8.646 90.459 1.00 89.12 479 ASP A CA 1
ATOM 3458 C C . ASP A 1 479 ? -27.591 8.113 91.126 1.00 89.12 479 ASP A C 1
ATOM 3460 O O . ASP A 1 479 ? -26.945 7.170 90.671 1.00 89.12 479 ASP A O 1
ATOM 3464 N N . ALA A 1 480 ? -27.122 8.828 92.144 1.00 90.81 480 ALA A N 1
ATOM 3465 C CA . ALA A 1 480 ? -26.002 8.424 92.981 1.00 90.81 480 ALA A CA 1
ATOM 3466 C C . ALA A 1 480 ? -26.450 7.940 94.370 1.00 90.81 480 ALA A C 1
ATOM 3468 O O . ALA A 1 480 ? -25.564 7.609 95.170 1.00 90.81 480 ALA A O 1
ATOM 3469 N N . ASP A 1 481 ? -27.748 8.011 94.680 1.00 89.00 481 ASP A N 1
ATOM 3470 C CA . ASP A 1 481 ? -28.405 7.608 95.930 1.00 89.00 481 ASP A CA 1
ATOM 3471 C C . ASP A 1 481 ? -29.852 7.156 95.618 1.00 89.00 481 ASP A C 1
ATOM 3473 O O . ASP A 1 481 ? -30.804 7.824 96.013 1.00 89.00 481 ASP A O 1
ATOM 3477 N N . ASP A 1 482 ? -29.982 6.029 94.907 1.00 90.94 482 ASP A N 1
ATOM 3478 C CA . ASP A 1 482 ? -31.210 5.457 94.304 1.00 90.94 482 ASP A CA 1
ATOM 3479 C C . ASP A 1 482 ? -32.460 5.426 95.226 1.00 90.94 482 ASP A C 1
ATOM 3481 O O . ASP A 1 482 ? -33.602 5.452 94.763 1.00 90.94 482 ASP A O 1
ATOM 3485 N N . ASP A 1 483 ? -32.287 5.297 96.547 1.00 89.94 483 ASP A N 1
ATOM 3486 C CA . ASP A 1 483 ? -33.385 5.283 97.528 1.00 89.94 483 ASP A CA 1
ATOM 3487 C C . ASP A 1 483 ? -33.417 6.511 98.461 1.00 89.94 483 ASP A C 1
ATOM 3489 O O . ASP A 1 483 ? -34.307 6.632 99.323 1.00 89.94 483 ASP A O 1
ATOM 3493 N N . ASN A 1 484 ? -32.479 7.438 98.242 1.00 89.75 484 ASN A N 1
ATOM 3494 C CA . ASN A 1 484 ? -32.334 8.753 98.863 1.00 89.75 484 ASN A CA 1
ATOM 3495 C C . ASN A 1 484 ? -32.366 8.700 100.394 1.00 89.75 484 ASN A C 1
ATOM 3497 O O . ASN A 1 484 ? -32.946 9.552 101.093 1.00 89.75 484 ASN A O 1
ATOM 3501 N N . ASP A 1 485 ? -31.734 7.662 100.944 1.00 89.88 485 ASP A N 1
ATOM 3502 C CA . ASP A 1 485 ? -31.567 7.482 102.380 1.00 89.88 485 ASP A CA 1
ATOM 3503 C C . ASP A 1 485 ? -30.386 8.298 102.954 1.00 89.88 485 ASP A C 1
ATOM 3505 O O . ASP A 1 485 ? -30.236 8.443 104.182 1.00 89.88 485 ASP A O 1
ATOM 3509 N N . GLY A 1 486 ? -29.615 8.934 102.064 1.00 89.25 486 GLY A N 1
ATOM 3510 C CA . GLY A 1 486 ? -28.463 9.773 102.358 1.00 89.25 486 GLY A CA 1
ATOM 3511 C C . GLY A 1 486 ? -27.122 9.037 102.275 1.00 89.25 486 GLY A C 1
ATOM 3512 O O . GLY A 1 486 ? -26.107 9.606 102.720 1.00 89.25 486 GLY A O 1
ATOM 3513 N N . VAL A 1 487 ? -27.096 7.801 101.762 1.00 90.38 487 VAL A N 1
ATOM 3514 C CA . VAL A 1 487 ? -25.899 6.988 101.523 1.00 90.38 487 VAL A CA 1
ATOM 3515 C C . VAL A 1 487 ? -25.769 6.686 100.032 1.00 90.38 487 VAL A C 1
ATOM 3517 O O . VAL A 1 487 ? -26.469 5.860 99.486 1.00 90.38 487 VAL A O 1
ATOM 3520 N N . ALA A 1 488 ? -24.761 7.280 99.390 1.00 91.00 488 ALA A N 1
ATOM 3521 C CA . ALA A 1 488 ? -24.540 7.056 97.963 1.00 91.00 488 ALA A CA 1
ATOM 3522 C C . ALA A 1 488 ? -24.346 5.569 97.596 1.00 91.00 488 ALA A C 1
ATOM 3524 O O . ALA A 1 488 ? -23.601 4.875 98.300 1.00 91.00 488 ALA A O 1
ATOM 3525 N N . ASP A 1 489 ? -24.839 5.134 96.431 1.00 88.12 489 ASP A N 1
ATOM 3526 C CA . ASP A 1 489 ? -24.921 3.721 95.998 1.00 88.12 489 ASP A CA 1
ATOM 3527 C C . ASP A 1 489 ? -23.591 2.978 96.087 1.00 88.12 489 ASP A C 1
ATOM 3529 O O . ASP A 1 489 ? -23.496 1.816 96.477 1.00 88.12 489 ASP A O 1
ATOM 3533 N N . SER A 1 490 ? -22.494 3.679 95.779 1.00 90.31 490 SER A N 1
ATOM 3534 C CA . SER A 1 490 ? -21.127 3.146 95.889 1.00 90.31 490 SER A CA 1
ATOM 3535 C C . SER A 1 490 ? -20.758 2.639 97.294 1.00 90.31 490 SER A C 1
ATOM 3537 O O . SER A 1 490 ? -19.761 1.928 97.463 1.00 90.31 490 SER A O 1
ATOM 3539 N N . SER A 1 491 ? -21.514 3.062 98.304 1.00 90.69 491 SER A N 1
ATOM 3540 C CA . SER A 1 491 ? -21.352 2.751 99.721 1.00 90.69 491 SER A CA 1
ATOM 3541 C C . SER A 1 491 ? -22.603 2.112 100.338 1.00 90.69 491 SER A C 1
ATOM 3543 O O . SER A 1 491 ? -22.546 1.787 101.527 1.00 90.69 491 SER A O 1
ATOM 3545 N N . ASP A 1 492 ? -23.663 1.883 99.557 1.00 88.06 492 ASP A N 1
ATOM 3546 C CA . ASP A 1 492 ? -24.914 1.287 100.017 1.00 88.06 492 ASP A CA 1
ATOM 3547 C C . ASP A 1 492 ? -25.000 -0.217 99.659 1.00 88.06 492 ASP A C 1
ATOM 3549 O O . ASP A 1 492 ? -24.801 -0.613 98.506 1.00 88.06 492 ASP A O 1
ATOM 3553 N N . PRO A 1 493 ? -25.222 -1.123 100.632 1.00 87.19 493 PRO A N 1
ATOM 3554 C CA . PRO A 1 493 ? -25.352 -2.553 100.356 1.00 87.19 493 PRO A CA 1
ATOM 3555 C C . PRO A 1 493 ? -26.693 -2.964 99.717 1.00 87.19 493 PRO A C 1
ATOM 3557 O O . PRO A 1 493 ? -26.793 -4.109 99.257 1.00 87.19 493 PRO A O 1
ATOM 3560 N N . LEU A 1 494 ? -27.713 -2.105 99.745 1.00 90.12 494 LEU A N 1
ATOM 3561 C CA . LEU A 1 494 ? -29.056 -2.292 99.200 1.00 90.12 494 LEU A CA 1
ATOM 3562 C C . LEU A 1 494 ? -29.601 -0.958 98.656 1.00 90.12 494 LEU A C 1
ATOM 3564 O O . LEU A 1 494 ? -30.509 -0.397 99.251 1.00 90.12 494 LEU A O 1
ATOM 3568 N N . THR A 1 495 ? -29.143 -0.559 97.469 1.00 87.56 495 THR A N 1
ATOM 3569 C CA . THR A 1 495 ? -29.470 0.723 96.805 1.00 87.56 495 THR A CA 1
ATOM 3570 C C . THR A 1 495 ? -30.968 0.987 96.565 1.00 87.56 495 THR A C 1
ATOM 3572 O O . THR A 1 495 ? -31.341 2.041 96.112 1.00 87.56 495 THR A O 1
ATOM 3575 N N . SER A 1 496 ? -31.874 0.053 96.863 1.00 88.81 496 SER A N 1
ATOM 3576 C CA . SER A 1 496 ? -33.324 0.221 96.636 1.00 88.81 496 SER A CA 1
ATOM 3577 C C . SER A 1 496 ? -34.185 0.028 97.893 1.00 88.81 496 SER A C 1
ATOM 3579 O O . SER A 1 496 ? -35.406 -0.152 97.796 1.00 88.81 496 SER A O 1
ATOM 3581 N N . ASP A 1 497 ? -33.587 -0.008 99.091 1.00 89.19 497 ASP A N 1
ATOM 3582 C CA . ASP A 1 497 ? -34.314 -0.129 100.364 1.00 89.19 497 ASP A CA 1
ATOM 3583 C C . ASP A 1 497 ? -33.947 1.017 101.324 1.00 89.19 497 ASP A C 1
ATOM 3585 O O . ASP A 1 497 ? -33.024 0.850 102.131 1.00 89.19 497 ASP A O 1
ATOM 3589 N N . PRO A 1 498 ? -34.777 2.084 101.409 1.00 86.38 498 PRO A N 1
ATOM 3590 C CA . PRO A 1 498 ? -34.466 3.328 102.135 1.00 86.38 498 PRO A CA 1
ATOM 3591 C C . PRO A 1 498 ? -34.433 3.181 103.671 1.00 86.38 498 PRO A C 1
ATOM 3593 O O . PRO A 1 498 ? -34.590 4.131 104.446 1.00 86.38 498 PRO A O 1
ATOM 3596 N N . LYS A 1 499 ? -34.376 1.944 104.167 1.00 87.00 499 LYS A N 1
ATOM 3597 C CA . LYS A 1 499 ? -34.249 1.574 105.580 1.00 87.00 499 LYS A CA 1
ATOM 3598 C C . LYS A 1 499 ? -32.880 0.984 105.905 1.00 87.00 499 LYS A C 1
ATOM 3600 O O . LYS A 1 499 ? -32.691 0.604 107.071 1.00 87.00 499 LYS A O 1
ATOM 3605 N N . VAL A 1 500 ? -31.978 0.849 104.933 1.00 80.88 500 VAL A N 1
ATOM 3606 C CA . VAL A 1 500 ? -30.711 0.124 105.083 1.00 80.88 500 VAL A CA 1
ATOM 3607 C C . VAL A 1 500 ? -29.496 1.016 104.811 1.00 80.88 500 VAL A C 1
ATOM 3609 O O . VAL A 1 500 ? -28.588 0.634 104.100 1.00 80.88 500 VAL A O 1
ATOM 3612 N N . CYS A 1 501 ? -29.386 2.113 105.557 1.00 72.00 501 CYS A N 1
ATOM 3613 C CA . CYS A 1 501 ? -28.198 2.966 105.524 1.00 72.00 501 CYS A CA 1
ATOM 3614 C C . CYS A 1 501 ? -26.948 2.192 106.021 1.00 72.00 501 CYS A C 1
ATOM 3616 O O . CYS A 1 501 ? -26.942 1.717 107.169 1.00 72.00 501 CYS A O 1
ATOM 3618 N N . GLY A 1 502 ? -25.917 2.057 105.176 1.00 64.06 502 GLY A N 1
ATOM 3619 C CA . GLY A 1 502 ? -24.689 1.250 105.382 1.00 64.06 502 GLY A CA 1
ATOM 3620 C C . GLY A 1 502 ? -23.911 1.346 106.706 1.00 64.06 502 GLY A C 1
ATOM 3621 O O . GLY A 1 502 ? -23.988 2.358 107.446 1.00 64.06 502 GLY A O 1
#

Secondary structure (DSSP, 8-state):
-----------------------PPPPPPTT-EEEEE-TTT------HHHHHHHHHTT-SEEEEESSPPS-GGGEEEEEEE---SPPPHHHHHHHHHHHHTT-EEEEE---TTS-THHHHHHHHHHHHTT---EEE-------SS-EEEEE-S--GGGTT-SEEEE-S--EEE--TT-EEEEE-SSTT-EEEEEETTEEEES-GGGTSGGGTT-HHHHHHHHHHH---S-SS-SSPPB-STTT--SBS-TT-TT-STTPPP-SSS--SSSSS-SSTTS--SS-SSS-TTT-SSSS-SSS-TTT-S-TT-TT----SS-SSS-TTTT-SSSSSSS----GGGSS--SS-SSS-TTT-SSTT-SSS-TTT-TTTT-TT----SSSSSS-TTTT-SSSSSSS----TTSSS--SS-SSS-TTT-SSTT-SSS-TTT-SSTT-TT----SS-SSS-TTTTSSSS-GGGSS--SS-SSS-TTT-SSTT-SSS-GGG-S-TT-TT---

Foldseek 3Di:
DDDDDDDDDDDPDPPDPPPVPLQAADFFDQQAAEEEECALVFDDFAQVLLQVLQVVLRHPYYDYDRDDDPAPCSHQEYEDGLRQHADDLVSLVRVLVCVSNRHAYEYEAFACVPRVSSQVRSQNSCVSSVFPKGFDNDFDWDDDFDFWWAFDDDDLLQQVQGTQIFTRFTAMDHDPQKAQGTDGPPRPGRAWIDRRRYIYGRGPVLRGDPRNPDPSSSSSSSSNNHDAFQQCPLPFGDVPPSTVTFAPDSNDSQAGQPHQDDQDQDNRNNPPARCRPADQLLPPRHHPVPDQQRFQLPAGPVQAPDRRWSLARAADLPLQAHQQVVPPDGSDNDHSRHNQPRADQLLPPSHHLNNDQQSWLLVAGPVQAPDSRWSLARAAPPPLPAHQQVQQDPTSDNDHSGHNQPSAPQLCPPRRHPVNDQQRNPLPAGPVQAPDSRDSLGGDAVLPLQFGQRVVVPGRHNQPRADQLCPPSHHPNRDQQSNPLPAGPVGFPDSRDSVGRD

pLDDT: mean 84.15, std 14.79, range [28.2, 97.25]

Sequence (502 aa):
MAQSSQVNVGLFLLAGILAALALSPREAQAGDKVLWYTGNAGIVGDVAELDLELRAAGASDFVTTDVWPSNLMDFRVIFVAMPRSPFAANQTAALHSFLEAGGVAVLMGDSSLILPEHVDTLNGILAGLGSQSRFLSAGGFEDGCGKAAHMVDEHPFAAGVDLVGYAWTGSIAPGPDTLTLLAGQRAQQVFLAAEENLLLTADVNVFTGPCAPLADNRVLYRNLFGAWCDGDHDGHLNSQAVCNGDDCADADASIYGGAVESCDLIDSDCDGSLVDEFADSDADGHPNCVEADLDSDGVLNELDPVLDNPFICGDNDDDGCDDCSIGVDGFGPASDVTPDNDGTDTDHDGLCDLGDQDDDNDSIIDSLDPAINDPKRCGDSDNDQCDDCAIGTDGFSPLSDVHTEADGLDTDADGRCDLGDLDRDNDGVANEADVAPLNPSRCSDVEDDGCDDCSAGQGFAPANDGTDTDHDGLCDAGDADDDNDGVADSSDPLTSDPKVCG